Protein AF-A0A6A7Y2Y1-F1 (afdb_monomer_lite)

Radius of gyration: 25.29 Å; chains: 1; bounding box: 71×71×69 Å

Sequence (507 aa):
MTGGARRSWAMTAKTTATTEAAGTLPADLDGLLAGFPAATREAWLKAVERVLKGADFDATLVTRTRDGIVVAPLVAPAPGTPADAILTRPAAPWTIFQRVDHPDSAEAAALARGDLGGGANGLTLVFSRARSARGFGLPASDPKAVADALDGIALDQVALRLDAGPDGLDAARQVLALAERQRLEFGALDVDFGFDASGTGAWAGQDGTALTPAIGGFVAEIVGRGFKSRALLADGRPWHEAGGTEGQELGAVLASGLAKLKVLTGAGLDIEAARRQIAFLLVADVDLYGTIAKLRAFRRLWARVEHACGLAPRPVRLHAETAWRMMTRRDPWSNLLRTSLAVLGAGLGGADAVQATPFTAALGLPDAFARRLARHLGTLMIEEANLTRVADPAAGAGAIEALTDGYERAGWDEFRAIEADGGLLASLAAGRFQARLATARTGLEAEVAEGRRPIVGTTLFPDPREAPVAVLAPAPDLEIPAGALPSIRLAAPHEAGRAAPAQEAAR

Organism: NCBI:txid2608987

Secondary structure (DSSP, 8-state):
-----------------------PPPS-HHHHHTTSPPP-HHHHHHHHHHHHTT--HHHHH-EE-TT--EE-SS-PPPP-----TTTS--S-PPEEEEEE--SSHHHHHHHHHHHHTTT--EEEEEBTTSGGGTT-SB-TTSTTHHHHHTTT--GGGSEEEEE-GGGHHHHHHHHHHHHHHTT--GGG--EEEEE-HHHHHHHHTS-GGGGHHHHHHHHHHHHHTT--SEEEEEESHHHHHTT--HHHHHHHHHHHHHHHHHHHHHTT--HHHHHTTEEEEEEE-S-HHHHHHHHHHHHHHHHHHHHHTTPPP---EEEEEE-GGG--SSSTHHHHHHHHHHHHHHHHTT-SEEEPPPTTTTTEE--HHHHHHHHHHHHIIIIIS-TTSSS-TTTT-HHHHHHHHHHHHHHHHHHHHHHHTTSHHHHHHTTHHHHHHHHHHHHHHHHHHTTSS--BTTTBS--TTPPPPP-SEEPP-----TTPPP---TTHHHHTTSPPPP-----

Foldseek 3Di:
DDDDDDDDDDDDDPDPDPDDDPDDDPPDPCVVCVVDDDDDPVNVVVVVCVVCVPPDQCVPAWDAFLLRFIFGNDFDFDDFPPPPCQLFFALDAFAEEFELFAQDLQVSQVLVVLLVVLPHQEYEQEDQLQVVSLRTGYDLVPLCSVVSNCPPPDQLRGAYEYRHQPSLVSVVVSVVVNCVVVVHQLQSGNYASADQLLLSCQQQLHQSPVVLQVLLLSLVVVVVSVHQHAHYELELQLLVLLLHGLLLSLLSSLLSLVVQLVSNVVSPDDSVSSQRHYAYEDEQWLPLLLLLLSLSLSSVLNCVVCVVVVHHRHHHQYEYEYAPQLADPFPLVVLLVGLLSRLNSCVLSQHNHYYGDFSCVQFAAADSVSSSSRSVSSVCCVPVVVSSNGGHPCRRVRSSVSSSVSSNVSNVVSNVVQVVCVTSSSCLVVCNSVVVSVVSNVVLLVCLVVVVDDRPCFRHPPDPPDDDDDHPDTRDDDDRHPSHSHRHHSRVVRVPPDDDDDPPDDD

Structure (mmCIF, N/CA/C/O backbone):
data_AF-A0A6A7Y2Y1-F1
#
_entry.id   AF-A0A6A7Y2Y1-F1
#
loop_
_atom_site.group_PDB
_atom_site.id
_atom_site.type_symbol
_atom_site.label_atom_id
_atom_site.label_alt_id
_atom_site.label_comp_id
_atom_site.label_asym_id
_atom_site.label_entity_id
_atom_site.label_seq_id
_atom_site.pdbx_PDB_ins_code
_atom_site.Cartn_x
_atom_site.Cartn_y
_atom_site.Cartn_z
_atom_site.occupancy
_atom_site.B_iso_or_equiv
_atom_site.auth_seq_id
_atom_site.auth_comp_id
_atom_site.auth_asym_id
_atom_site.auth_atom_id
_atom_site.pdbx_PDB_model_num
ATOM 1 N N . MET A 1 1 ? 28.920 -49.335 23.236 1.00 33.31 1 MET A N 1
ATOM 2 C CA . MET A 1 1 ? 28.719 -48.594 24.497 1.00 33.31 1 MET A CA 1
ATOM 3 C C . MET A 1 1 ? 27.809 -47.412 24.204 1.00 33.31 1 MET A C 1
ATOM 5 O O . MET A 1 1 ? 28.018 -46.751 23.199 1.00 33.31 1 MET A O 1
ATOM 9 N N . THR A 1 2 ? 26.785 -47.255 25.049 1.00 33.66 2 THR A N 1
ATOM 10 C CA . THR A 1 2 ? 25.895 -46.090 25.249 1.00 33.66 2 THR A CA 1
ATOM 11 C C . THR A 1 2 ? 25.088 -45.546 24.059 1.00 33.66 2 THR A C 1
ATOM 13 O O . THR A 1 2 ? 25.498 -44.604 23.389 1.00 33.66 2 THR A O 1
ATOM 16 N N . GLY A 1 3 ? 23.867 -46.075 23.899 1.00 27.86 3 GLY A N 1
ATOM 17 C CA . GLY A 1 3 ? 22.734 -45.368 23.291 1.00 27.86 3 GLY A CA 1
ATOM 18 C C . GLY A 1 3 ? 21.982 -44.545 24.347 1.00 27.86 3 GLY A C 1
ATOM 19 O O . GLY A 1 3 ? 21.689 -45.046 25.433 1.00 27.86 3 GLY A O 1
ATOM 20 N N . GLY A 1 4 ? 21.713 -43.272 24.048 1.00 29.03 4 GLY A N 1
ATOM 21 C CA . GLY A 1 4 ? 21.004 -42.340 24.928 1.00 29.03 4 GLY A CA 1
ATOM 22 C C . GLY A 1 4 ? 19.487 -42.438 24.769 1.00 29.03 4 GLY A C 1
ATOM 23 O O . GLY A 1 4 ? 18.943 -42.127 23.712 1.00 29.03 4 GLY A O 1
ATOM 24 N N . ALA A 1 5 ? 18.808 -42.869 25.832 1.00 32.47 5 ALA A N 1
ATOM 25 C CA . ALA A 1 5 ? 17.357 -42.977 25.918 1.00 32.47 5 ALA A CA 1
ATOM 26 C C . ALA A 1 5 ? 16.692 -41.604 26.139 1.00 32.47 5 ALA A C 1
ATOM 28 O O . ALA A 1 5 ? 17.061 -40.855 27.045 1.00 32.47 5 ALA A O 1
ATOM 29 N N . ARG A 1 6 ? 15.661 -41.302 25.339 1.00 32.25 6 ARG A N 1
ATOM 30 C CA . ARG A 1 6 ? 14.729 -40.189 25.572 1.00 32.25 6 ARG A CA 1
ATOM 31 C C . ARG A 1 6 ? 13.873 -40.513 26.801 1.00 32.25 6 ARG A C 1
ATOM 33 O O . ARG A 1 6 ? 13.223 -41.553 26.839 1.00 32.25 6 ARG A O 1
ATOM 40 N N . ARG A 1 7 ? 13.864 -39.632 27.804 1.00 30.38 7 ARG A N 1
ATOM 41 C CA . ARG A 1 7 ? 12.985 -39.752 28.977 1.00 30.38 7 ARG A CA 1
ATOM 42 C C . ARG A 1 7 ? 11.601 -39.195 28.640 1.00 30.38 7 ARG A C 1
ATOM 44 O O . ARG A 1 7 ? 11.463 -37.993 28.433 1.00 30.38 7 ARG A O 1
ATOM 51 N N . SER A 1 8 ? 10.592 -40.064 28.595 1.00 28.67 8 SER A N 1
ATOM 52 C CA . SER A 1 8 ? 9.182 -39.665 28.584 1.00 28.67 8 SER A CA 1
ATOM 53 C C . SER A 1 8 ? 8.761 -39.240 29.990 1.00 28.67 8 SER A C 1
ATOM 55 O O . SER A 1 8 ? 8.950 -39.992 30.947 1.00 28.67 8 SER A O 1
ATOM 57 N N . TRP A 1 9 ? 8.155 -38.065 30.120 1.00 26.77 9 TRP A N 1
ATOM 58 C CA . TRP A 1 9 ? 7.476 -37.664 31.347 1.00 26.77 9 TRP A CA 1
ATOM 59 C C . TRP A 1 9 ? 6.075 -38.282 31.359 1.00 26.77 9 TRP A C 1
ATOM 61 O O . TRP A 1 9 ? 5.164 -37.776 30.715 1.00 26.77 9 TRP A O 1
ATOM 71 N N . ALA A 1 10 ? 5.915 -39.399 32.069 1.00 29.27 10 ALA A N 1
ATOM 72 C CA . ALA A 1 10 ? 4.611 -39.958 32.403 1.00 29.27 10 ALA A CA 1
ATOM 73 C C . ALA A 1 10 ? 4.236 -39.497 33.819 1.00 29.27 10 ALA A C 1
ATOM 75 O O . ALA A 1 10 ? 4.796 -39.977 34.802 1.00 29.27 10 ALA A O 1
ATOM 76 N N . MET A 1 11 ? 3.303 -38.548 33.923 1.00 29.47 11 MET A N 1
ATOM 77 C CA . MET A 1 11 ? 2.618 -38.245 35.180 1.00 29.47 11 MET A CA 1
ATOM 78 C C . MET A 1 11 ? 1.419 -39.186 35.325 1.00 29.47 11 MET A C 1
ATOM 80 O O . MET A 1 11 ? 0.419 -39.049 34.627 1.00 29.47 11 MET A O 1
ATOM 84 N N . THR A 1 12 ? 1.514 -40.151 36.238 1.00 33.28 12 THR A N 1
ATOM 85 C CA . THR A 1 12 ? 0.372 -40.942 36.714 1.00 33.28 12 THR A CA 1
ATOM 86 C C . THR A 1 12 ? -0.511 -40.086 37.618 1.00 33.28 12 THR A C 1
ATOM 88 O O . THR A 1 12 ? -0.251 -39.967 38.815 1.00 33.28 12 THR A O 1
ATOM 91 N N . ALA A 1 13 ? -1.573 -39.514 37.053 1.00 30.53 13 ALA A N 1
ATOM 92 C CA . ALA A 1 13 ? -2.718 -39.044 37.822 1.00 30.53 13 ALA A CA 1
ATOM 93 C C . ALA A 1 13 ? -3.651 -40.238 38.088 1.00 30.53 13 ALA A C 1
ATOM 95 O O . ALA A 1 13 ? -4.174 -40.854 37.160 1.00 30.53 13 ALA A O 1
ATOM 96 N N . LYS A 1 14 ? -3.840 -40.596 39.363 1.00 31.61 14 LYS A N 1
ATOM 97 C CA . LYS A 1 14 ? -4.930 -41.487 39.778 1.00 31.61 14 LYS A CA 1
ATOM 98 C C . LYS A 1 14 ? -6.228 -40.682 39.730 1.00 31.61 14 LYS A C 1
ATOM 100 O O . LYS A 1 14 ? -6.525 -39.957 40.672 1.00 31.61 14 LYS A O 1
ATOM 105 N N . THR A 1 15 ? -6.989 -40.825 38.651 1.00 30.73 15 THR A N 1
ATOM 106 C CA . THR A 1 15 ? -8.346 -40.278 38.554 1.00 30.73 15 THR A CA 1
ATOM 107 C C . THR A 1 15 ? -9.336 -41.398 38.850 1.00 30.73 15 THR A C 1
ATOM 109 O O . THR A 1 15 ? -9.510 -42.320 38.056 1.00 30.73 15 THR A O 1
ATOM 112 N N . THR A 1 16 ? -9.975 -41.344 40.016 1.00 31.34 16 THR A N 1
ATOM 113 C CA . THR A 1 16 ? -11.232 -42.053 40.275 1.00 31.34 16 THR A CA 1
ATOM 114 C C . THR A 1 16 ? -12.293 -41.457 39.356 1.00 31.34 16 THR A C 1
ATOM 116 O O . THR A 1 16 ? -12.787 -40.362 39.607 1.00 31.34 16 THR A O 1
ATOM 119 N N . ALA A 1 17 ? -12.590 -42.145 38.256 1.00 30.42 17 ALA A N 1
ATOM 120 C CA . ALA A 1 17 ? -13.650 -41.765 37.336 1.00 30.42 17 ALA A CA 1
ATOM 121 C C . ALA A 1 17 ? -15.011 -42.131 37.945 1.00 30.42 17 ALA A C 1
ATOM 123 O O . ALA A 1 17 ? -15.474 -43.264 37.834 1.00 30.42 17 ALA A O 1
ATOM 124 N N . THR A 1 18 ? -15.660 -41.167 38.592 1.00 31.58 18 THR A N 1
ATOM 125 C CA . THR A 1 18 ? -17.119 -41.074 38.534 1.00 31.58 18 THR A CA 1
ATOM 126 C C . THR A 1 18 ? -17.467 -40.557 37.147 1.00 31.58 18 THR A C 1
ATOM 128 O O . THR A 1 18 ? -17.086 -39.451 36.772 1.00 31.58 18 THR A O 1
ATOM 131 N N . THR A 1 19 ? -18.128 -41.401 36.364 1.00 39.66 19 THR A N 1
ATOM 132 C CA . THR A 1 19 ? -18.625 -41.105 35.022 1.00 39.66 19 THR A CA 1
ATOM 133 C C . THR A 1 19 ? -19.748 -40.068 35.109 1.00 39.66 19 THR A C 1
ATOM 135 O O . THR A 1 19 ? -20.924 -40.415 35.066 1.00 39.66 19 THR A O 1
ATOM 138 N N . GLU A 1 20 ? -19.407 -38.790 35.262 1.00 35.03 20 GLU A N 1
ATOM 139 C CA . GLU A 1 20 ? -20.309 -37.715 34.855 1.00 35.03 20 GLU A CA 1
ATOM 140 C C . GLU A 1 20 ? -20.226 -37.597 33.336 1.00 35.03 20 GLU A C 1
ATOM 142 O O . GLU A 1 20 ? -19.149 -37.448 32.755 1.00 35.03 20 GLU A O 1
ATOM 147 N N . ALA A 1 21 ? -21.379 -37.759 32.693 1.00 36.88 21 ALA A N 1
ATOM 148 C CA . ALA A 1 21 ? -21.535 -37.633 31.259 1.00 36.88 21 ALA A CA 1
ATOM 149 C C . ALA A 1 21 ? -20.959 -36.286 30.804 1.00 36.88 21 ALA A C 1
ATOM 151 O O . ALA A 1 21 ? -21.466 -35.228 31.175 1.00 36.88 21 ALA A O 1
ATOM 152 N N . ALA A 1 22 ? -19.905 -36.331 29.990 1.00 41.16 22 ALA A N 1
ATOM 153 C CA . ALA A 1 22 ? -19.460 -35.177 29.230 1.00 41.16 22 ALA A CA 1
ATOM 154 C C . ALA A 1 22 ? -20.617 -34.780 28.305 1.00 41.16 22 ALA A C 1
ATOM 156 O O . ALA A 1 22 ? -20.860 -35.428 27.286 1.00 41.16 22 ALA A O 1
ATOM 157 N N . GLY A 1 23 ? -21.390 -33.779 28.724 1.00 38.94 23 GLY A N 1
ATOM 158 C CA . GLY A 1 23 ? -22.520 -33.269 27.969 1.00 38.94 23 GLY A CA 1
ATOM 159 C C . GLY A 1 23 ? -22.048 -32.808 26.598 1.00 38.94 23 GLY A C 1
ATOM 160 O O . GLY A 1 23 ? -21.261 -31.870 26.482 1.00 38.94 23 GLY A O 1
ATOM 161 N N . THR A 1 24 ? -22.529 -33.473 25.553 1.00 47.97 24 THR A N 1
ATOM 162 C CA . THR A 1 24 ? -22.570 -32.915 24.202 1.00 47.97 24 THR A CA 1
ATOM 163 C C . THR A 1 24 ? -23.211 -31.533 24.279 1.00 47.97 24 THR A C 1
ATOM 165 O O . THR A 1 24 ? -24.328 -31.416 24.787 1.00 47.97 24 THR A O 1
ATOM 168 N N . LEU A 1 25 ? -22.512 -30.499 23.795 1.00 48.78 25 LEU A N 1
ATOM 169 C CA . LEU A 1 25 ? -23.104 -29.176 23.591 1.00 48.78 25 LEU A CA 1
ATOM 170 C C . LEU A 1 25 ? -24.430 -29.361 22.829 1.00 48.78 25 LEU A C 1
ATOM 172 O O . LEU A 1 25 ? -24.426 -30.063 21.812 1.00 48.78 25 LEU A O 1
ATOM 176 N N . PRO A 1 26 ? -25.558 -28.807 23.313 1.00 51.12 26 PRO A N 1
ATOM 177 C CA . PRO A 1 26 ? -26.825 -28.896 22.603 1.00 51.12 26 PRO A CA 1
ATOM 178 C C . PRO A 1 26 ? -26.637 -28.387 21.173 1.00 51.12 26 PRO A C 1
ATOM 180 O O . PRO A 1 26 ? -26.093 -27.304 20.968 1.00 51.12 26 PRO A O 1
ATOM 183 N N . ALA A 1 27 ? -27.087 -29.161 20.183 1.00 58.34 27 ALA A N 1
ATOM 184 C CA . ALA A 1 27 ? -27.091 -28.740 18.777 1.00 58.34 27 ALA A CA 1
ATOM 185 C C . ALA A 1 27 ? -28.009 -27.525 18.528 1.00 58.34 27 ALA A C 1
ATOM 187 O O . ALA A 1 27 ? -27.966 -26.911 17.465 1.00 58.34 27 ALA A O 1
ATOM 188 N N . ASP A 1 28 ? -28.830 -27.197 19.522 1.00 63.09 28 ASP A N 1
ATOM 189 C CA . ASP A 1 28 ? -29.779 -26.106 19.545 1.00 63.09 28 ASP A CA 1
ATOM 190 C C . ASP A 1 28 ? -29.261 -24.981 20.464 1.00 63.09 28 ASP A C 1
ATOM 192 O O . ASP A 1 28 ? -29.314 -25.078 21.695 1.00 63.09 28 ASP A O 1
ATOM 196 N N . LEU A 1 29 ? -28.739 -23.913 19.851 1.00 59.81 29 LEU A N 1
ATOM 197 C CA . LEU A 1 29 ? -28.367 -22.672 20.542 1.00 59.81 29 LEU A CA 1
ATOM 198 C C . LEU A 1 29 ? -29.566 -22.045 21.272 1.00 59.81 29 LEU A C 1
ATOM 200 O O . LEU A 1 29 ? -29.371 -21.435 22.327 1.00 59.81 29 LEU A O 1
ATOM 204 N N . ASP A 1 30 ? -30.789 -22.233 20.767 1.00 60.34 30 ASP A N 1
ATOM 205 C CA . ASP A 1 30 ? -32.007 -21.717 21.388 1.00 60.34 30 ASP A CA 1
ATOM 206 C C . ASP A 1 30 ? -32.291 -22.459 22.697 1.00 60.34 30 ASP A C 1
ATOM 208 O O . ASP A 1 30 ? -32.631 -21.827 23.693 1.00 60.34 30 ASP A O 1
ATOM 212 N N . GLY A 1 31 ? -32.029 -23.767 22.767 1.00 67.88 31 GLY A N 1
ATOM 213 C CA . GLY A 1 31 ? -32.106 -24.556 24.003 1.00 67.88 31 GLY A CA 1
ATOM 214 C C . GLY A 1 31 ? -31.093 -24.136 25.079 1.00 67.88 31 GLY A C 1
ATOM 215 O O . GLY A 1 31 ? -31.375 -24.238 26.274 1.00 67.88 31 GLY A O 1
ATOM 216 N N . LEU A 1 32 ? -29.932 -23.613 24.670 1.00 71.56 32 LEU A N 1
ATOM 217 C CA . LEU A 1 32 ? -28.891 -23.078 25.562 1.00 71.56 32 LEU A CA 1
ATOM 218 C C . LEU A 1 32 ? -29.281 -21.713 26.154 1.00 71.56 32 LEU A C 1
ATOM 220 O O . LEU A 1 32 ? -28.921 -21.395 27.289 1.00 71.56 32 LEU A O 1
ATOM 224 N N . LEU A 1 33 ? -30.036 -20.916 25.394 1.00 76.12 33 LEU A N 1
ATOM 225 C CA . LEU A 1 33 ? -30.487 -19.577 25.778 1.00 76.12 33 LEU A CA 1
ATOM 226 C C . LEU A 1 33 ? -31.908 -19.554 26.367 1.00 76.12 33 LEU A C 1
ATOM 228 O O . LEU A 1 33 ? -32.260 -18.587 27.038 1.00 76.12 33 LEU A O 1
ATOM 232 N N . ALA A 1 34 ? -32.698 -20.620 26.194 1.00 72.00 34 ALA A N 1
ATOM 233 C CA . ALA A 1 34 ? -34.099 -20.721 26.621 1.00 72.00 34 ALA A CA 1
ATOM 234 C C . ALA A 1 34 ? -34.321 -20.546 28.135 1.00 72.00 34 ALA A C 1
ATOM 236 O O . ALA A 1 34 ? -35.422 -20.203 28.562 1.00 72.00 34 ALA A O 1
ATOM 237 N N . GLY A 1 35 ? -33.287 -20.764 28.955 1.00 79.06 35 GLY A N 1
ATOM 238 C CA . GLY A 1 35 ? -33.326 -20.519 30.402 1.00 79.06 35 GLY A CA 1
ATOM 239 C C . GLY A 1 35 ? -33.158 -19.049 30.807 1.00 79.06 35 GLY A C 1
ATOM 240 O O . GLY A 1 35 ? -33.304 -18.727 31.986 1.00 79.06 35 GLY A O 1
ATOM 241 N N . PHE A 1 36 ? -32.849 -18.156 29.861 1.00 83.38 36 PHE A N 1
ATOM 242 C CA . PHE A 1 36 ? -32.601 -16.740 30.113 1.00 83.38 36 PHE A CA 1
ATOM 243 C C . PHE A 1 36 ? -33.691 -15.858 29.486 1.00 83.38 36 PHE A C 1
ATOM 245 O O . PHE A 1 36 ? -34.216 -16.173 28.418 1.00 83.38 36 PHE A O 1
ATOM 252 N N . PRO A 1 37 ? -34.024 -14.711 30.105 1.00 82.94 37 PRO A N 1
ATOM 253 C CA . PRO A 1 37 ? -34.849 -13.702 29.454 1.00 82.94 37 PRO A CA 1
ATOM 254 C C . PRO A 1 37 ? -34.201 -13.239 28.145 1.00 82.94 37 PRO A C 1
ATOM 256 O O . PRO A 1 37 ? -32.984 -13.045 28.092 1.00 82.94 37 PRO A O 1
ATOM 259 N N . ALA A 1 38 ? -35.014 -13.000 27.114 1.00 82.94 38 ALA A N 1
ATOM 260 C CA . ALA A 1 38 ? -34.525 -12.472 25.847 1.00 82.94 38 ALA A CA 1
ATOM 261 C C . ALA A 1 38 ? -33.777 -11.146 26.069 1.00 82.94 38 ALA A C 1
ATOM 263 O O . ALA A 1 38 ? -34.326 -10.185 26.617 1.00 82.94 38 ALA A O 1
ATOM 264 N N . ALA A 1 39 ? -32.516 -11.092 25.641 1.00 85.69 39 ALA A N 1
ATOM 265 C CA . ALA A 1 39 ? -31.726 -9.874 25.717 1.00 85.69 39 ALA A CA 1
ATOM 266 C C . ALA A 1 39 ? -32.266 -8.847 24.712 1.00 85.69 39 ALA A C 1
ATOM 268 O O . ALA A 1 39 ? -32.399 -9.137 23.523 1.00 85.69 39 ALA A O 1
ATOM 269 N N . THR A 1 40 ? -32.559 -7.632 25.178 1.00 90.00 40 THR A N 1
ATOM 270 C CA . THR A 1 40 ? -33.013 -6.531 24.320 1.00 90.00 40 THR A CA 1
ATOM 271 C C . THR A 1 40 ? -31.996 -5.400 24.304 1.00 90.00 40 THR A C 1
ATOM 273 O O . THR A 1 40 ? -31.247 -5.185 25.263 1.00 90.00 40 THR A O 1
ATOM 276 N N . ARG A 1 41 ? -32.000 -4.618 23.220 1.00 89.81 41 ARG A N 1
ATOM 277 C CA . ARG A 1 41 ? -31.159 -3.420 23.111 1.00 89.81 41 ARG A CA 1
ATOM 278 C C . ARG A 1 41 ? -31.448 -2.411 24.226 1.00 89.81 41 ARG A C 1
ATOM 280 O O . ARG A 1 41 ? -30.526 -1.785 24.732 1.00 89.81 41 ARG A O 1
ATOM 287 N N . GLU A 1 42 ? -32.704 -2.295 24.647 1.00 92.62 42 GLU A N 1
ATOM 288 C CA . GLU A 1 42 ? -33.118 -1.434 25.761 1.00 92.62 42 GLU A CA 1
ATOM 289 C C . GLU A 1 42 ? -32.539 -1.897 27.101 1.00 92.62 42 GLU A C 1
ATOM 291 O O . GLU A 1 42 ? -32.052 -1.081 27.883 1.00 92.62 42 GLU A O 1
ATOM 296 N N . ALA A 1 43 ? -32.558 -3.207 27.371 1.00 92.75 43 ALA A N 1
ATOM 297 C CA . ALA A 1 43 ? -31.963 -3.764 28.581 1.00 92.75 43 ALA A CA 1
ATOM 298 C C . ALA A 1 43 ? -30.442 -3.539 28.611 1.00 92.75 43 ALA A C 1
ATOM 300 O O . ALA A 1 43 ? -29.893 -3.179 29.654 1.00 92.75 43 ALA A O 1
ATOM 301 N N . TRP A 1 44 ? -29.777 -3.688 27.461 1.00 94.25 44 TRP A N 1
ATOM 302 C CA . TRP A 1 44 ? -28.357 -3.375 27.315 1.00 94.25 44 TRP A CA 1
ATOM 303 C C . TRP A 1 44 ? -28.066 -1.884 27.546 1.00 94.25 44 TRP A C 1
ATOM 305 O O . TRP A 1 44 ? -27.187 -1.566 28.344 1.00 94.25 44 TRP A O 1
ATOM 315 N N . LEU A 1 45 ? -28.838 -0.967 26.949 1.00 94.06 45 LEU A N 1
ATOM 316 C CA . LEU A 1 45 ? -28.669 0.480 27.153 1.00 94.06 45 LEU A CA 1
ATOM 317 C C . LEU A 1 45 ? -28.806 0.875 28.630 1.00 94.06 45 LEU A C 1
ATOM 319 O O . LEU A 1 45 ? -27.945 1.579 29.147 1.00 94.06 45 LEU A O 1
ATOM 323 N N . LYS A 1 46 ? -29.794 0.332 29.354 1.00 94.19 46 LYS A N 1
ATOM 324 C CA . LYS A 1 46 ? -29.930 0.551 30.810 1.00 94.19 46 LYS A CA 1
ATOM 325 C C . LYS A 1 46 ? -28.708 0.072 31.600 1.00 94.19 46 LYS A C 1
ATOM 327 O O . LYS A 1 46 ? -28.343 0.664 32.616 1.00 94.19 46 LYS A O 1
ATOM 332 N N . ALA A 1 47 ? -28.082 -1.027 31.176 1.00 95.06 47 ALA A N 1
ATOM 333 C CA . ALA A 1 47 ? -26.851 -1.505 31.798 1.00 95.06 47 ALA A CA 1
ATOM 334 C C . ALA A 1 47 ? -25.674 -0.561 31.507 1.00 95.06 47 ALA A C 1
ATOM 336 O O . ALA A 1 47 ? -24.906 -0.259 32.420 1.00 95.06 47 ALA A O 1
ATOM 337 N N . VAL A 1 48 ? -25.569 -0.053 30.275 1.00 95.81 48 VAL A N 1
ATOM 338 C CA . VAL A 1 48 ? -24.556 0.935 29.879 1.00 95.81 48 VAL A CA 1
ATOM 339 C C . VAL A 1 48 ? -24.717 2.237 30.663 1.00 95.81 48 VAL A C 1
ATOM 341 O O . VAL A 1 48 ? -23.742 2.711 31.238 1.00 95.81 48 VAL A O 1
ATOM 344 N N . GLU A 1 49 ? -25.932 2.773 30.778 1.00 95.00 49 GLU A N 1
ATOM 345 C CA . GLU A 1 49 ? -26.229 3.983 31.563 1.00 95.00 49 GLU A CA 1
ATOM 346 C C . GLU A 1 49 ? -25.733 3.863 33.011 1.00 95.00 49 GLU A C 1
ATOM 348 O O . GLU A 1 49 ? -25.115 4.784 33.553 1.00 95.00 49 GLU A O 1
ATOM 353 N N . ARG A 1 50 ? -25.932 2.691 33.630 1.00 95.94 50 ARG A N 1
ATOM 354 C CA . ARG A 1 50 ? -25.450 2.413 34.990 1.00 95.94 50 ARG A CA 1
ATOM 355 C C . ARG A 1 50 ? -23.923 2.468 35.088 1.00 95.94 50 ARG A C 1
ATOM 357 O O . ARG A 1 50 ? -23.401 2.920 36.106 1.00 95.94 50 ARG A O 1
ATOM 364 N N . VAL A 1 51 ? -23.212 2.004 34.059 1.00 96.38 51 VAL A N 1
ATOM 365 C CA . VAL A 1 51 ? -21.742 2.048 33.996 1.00 96.38 51 VAL A CA 1
ATOM 366 C C . VAL A 1 51 ? -21.245 3.468 33.727 1.00 96.38 51 VAL A C 1
ATOM 368 O O . VAL A 1 51 ? -20.286 3.897 34.367 1.00 96.38 51 VAL A O 1
ATOM 371 N N . LEU A 1 52 ? -21.917 4.209 32.843 1.00 96.56 52 LEU A N 1
ATOM 372 C CA . LEU A 1 52 ? -21.544 5.577 32.478 1.00 96.56 52 LEU A CA 1
ATOM 373 C C . LEU A 1 52 ? -21.763 6.588 33.611 1.00 96.56 52 LEU A C 1
ATOM 375 O O . LEU A 1 52 ? -21.148 7.650 33.593 1.00 96.56 52 LEU A O 1
ATOM 379 N N . LYS A 1 53 ? -22.608 6.278 34.609 1.00 95.50 53 LYS A N 1
ATOM 380 C CA . LYS A 1 53 ? -22.856 7.129 35.793 1.00 95.50 53 LYS A CA 1
ATOM 381 C C . LYS A 1 53 ? -23.189 8.587 35.427 1.00 95.50 53 LYS A C 1
ATOM 383 O O . LYS A 1 53 ? -22.738 9.517 36.090 1.00 95.50 53 LYS A O 1
ATOM 388 N N . GLY A 1 54 ? -23.983 8.773 34.372 1.00 92.94 54 GLY A N 1
ATOM 389 C CA . GLY A 1 54 ? -24.405 10.088 33.877 1.00 92.94 54 GLY A CA 1
ATOM 390 C C . GLY A 1 54 ? -23.502 10.710 32.806 1.00 92.94 54 GLY A C 1
ATOM 391 O O . GLY A 1 54 ? -23.833 11.789 32.324 1.00 92.94 54 GLY A O 1
ATOM 392 N N . ALA A 1 55 ? -22.402 10.060 32.407 1.00 95.44 55 ALA A N 1
ATOM 393 C CA . ALA A 1 55 ? -21.656 10.456 31.213 1.00 95.44 55 ALA A CA 1
ATOM 394 C C . ALA A 1 55 ? -22.487 10.221 29.939 1.00 95.44 55 ALA A C 1
ATOM 396 O O . ALA A 1 55 ? -23.255 9.260 29.857 1.00 95.44 55 ALA A O 1
ATOM 397 N N . ASP A 1 56 ? -22.315 11.094 28.945 1.00 95.38 56 ASP A N 1
ATOM 398 C CA . ASP A 1 56 ? -23.016 10.998 27.664 1.00 95.38 56 ASP A CA 1
ATOM 399 C C . ASP A 1 56 ? -22.546 9.774 26.860 1.00 95.38 56 ASP A C 1
ATOM 401 O O . ASP A 1 56 ? -21.344 9.524 26.729 1.00 95.38 56 ASP A O 1
ATOM 405 N N . PHE A 1 57 ? -23.498 9.001 26.332 1.00 94.44 57 PHE A N 1
ATOM 406 C CA . PHE A 1 57 ? -23.212 7.755 25.617 1.00 94.44 57 PHE A CA 1
ATOM 407 C C . PHE A 1 57 ? -22.427 8.009 24.327 1.00 94.44 57 PHE A C 1
ATOM 409 O O . PHE A 1 57 ? -21.411 7.349 24.093 1.00 94.44 57 PHE A O 1
ATOM 416 N N . ASP A 1 58 ? -22.869 8.972 23.516 1.00 93.38 58 ASP A N 1
ATOM 417 C CA . ASP A 1 58 ? -22.271 9.240 22.210 1.00 93.38 58 ASP A CA 1
ATOM 418 C C . ASP A 1 58 ? -20.864 9.828 22.368 1.00 93.38 58 ASP A C 1
ATOM 420 O O . ASP A 1 58 ? -19.923 9.358 21.732 1.00 93.38 58 ASP A O 1
ATOM 424 N N . ALA A 1 59 ? -20.676 10.788 23.272 1.00 92.69 59 ALA A N 1
ATOM 425 C CA . ALA A 1 59 ? -19.376 11.399 23.532 1.00 92.69 59 ALA A CA 1
ATOM 426 C C . ALA A 1 59 ? -18.351 10.426 24.139 1.00 92.69 59 ALA A C 1
ATOM 428 O O . ALA A 1 59 ? -17.149 10.637 23.985 1.00 92.69 59 ALA A O 1
ATOM 429 N N . THR A 1 60 ? -18.806 9.380 24.839 1.00 93.56 60 THR A N 1
ATOM 430 C CA . THR A 1 60 ? -17.915 8.453 25.557 1.00 93.56 60 THR A CA 1
ATOM 431 C C . THR A 1 60 ? -17.600 7.190 24.761 1.00 93.56 60 THR A C 1
ATOM 433 O O . THR A 1 60 ? -16.469 6.708 24.805 1.00 93.56 60 THR A O 1
ATOM 436 N N . LEU A 1 61 ? -18.591 6.609 24.076 1.00 95.44 61 LEU A N 1
ATOM 437 C CA . LEU A 1 61 ? -18.486 5.259 23.507 1.00 95.44 61 LEU A CA 1
ATOM 438 C C . LEU A 1 61 ? -18.566 5.217 21.982 1.00 95.44 61 LEU A C 1
ATOM 440 O O . LEU A 1 61 ? -18.207 4.198 21.391 1.00 95.44 61 LEU A O 1
ATOM 444 N N . VAL A 1 62 ? -19.035 6.285 21.336 1.00 95.19 62 VAL A N 1
ATOM 445 C CA . VAL A 1 62 ? -19.110 6.350 19.877 1.00 95.19 62 VAL A CA 1
ATOM 446 C C . VAL A 1 62 ? -17.860 7.031 19.347 1.00 95.19 62 VAL A C 1
ATOM 448 O O . VAL A 1 62 ? -17.556 8.173 19.684 1.00 95.19 62 VAL A O 1
ATOM 451 N N . THR A 1 63 ? -17.131 6.335 18.479 1.00 93.88 63 THR A N 1
ATOM 452 C CA . THR A 1 63 ? -15.961 6.910 17.813 1.00 93.88 63 THR A CA 1
ATOM 453 C C . THR A 1 63 ? -16.304 7.319 16.387 1.00 93.88 63 THR A C 1
ATOM 455 O O . THR A 1 63 ? -17.283 6.859 15.789 1.00 93.88 63 THR A O 1
ATOM 458 N N . ARG A 1 64 ? -15.518 8.247 15.840 1.00 95.38 64 ARG A N 1
ATOM 459 C CA . ARG A 1 64 ? -15.643 8.702 14.455 1.00 95.38 64 ARG A CA 1
ATOM 460 C C . ARG A 1 64 ? -14.305 8.560 13.757 1.00 95.38 64 ARG A C 1
ATOM 462 O O . ARG A 1 64 ? -13.280 8.970 14.299 1.00 95.38 64 ARG A O 1
ATOM 469 N N . THR A 1 65 ? -14.318 7.983 12.561 1.00 96.31 65 THR A N 1
ATOM 470 C CA . THR A 1 65 ? -13.125 7.950 11.710 1.00 96.31 65 THR A CA 1
ATOM 471 C C . THR A 1 65 ? -12.819 9.353 11.179 1.00 96.31 65 THR A C 1
ATOM 473 O O . THR A 1 65 ? -13.656 10.257 11.249 1.00 96.31 65 THR A O 1
ATOM 476 N N . ARG A 1 66 ? -11.633 9.540 10.588 1.00 95.81 66 ARG A N 1
ATOM 477 C CA . ARG A 1 66 ? -11.277 10.806 9.920 1.00 95.81 66 ARG A CA 1
ATOM 478 C C . ARG A 1 66 ? -12.145 11.103 8.689 1.00 95.81 66 ARG A C 1
ATOM 480 O O . ARG A 1 66 ? -12.252 12.256 8.295 1.00 95.81 66 ARG A O 1
ATOM 487 N N . ASP A 1 67 ? -12.805 10.085 8.136 1.00 97.62 67 ASP A N 1
ATOM 488 C CA . ASP A 1 67 ? -13.817 10.206 7.077 1.00 97.62 67 ASP A CA 1
ATOM 489 C C . ASP A 1 67 ? -15.226 10.518 7.630 1.00 97.62 67 ASP A C 1
ATOM 491 O O . ASP A 1 67 ? -16.208 10.514 6.893 1.00 97.62 67 ASP A O 1
ATOM 495 N N . GLY A 1 68 ? -15.360 10.744 8.943 1.00 96.25 68 GL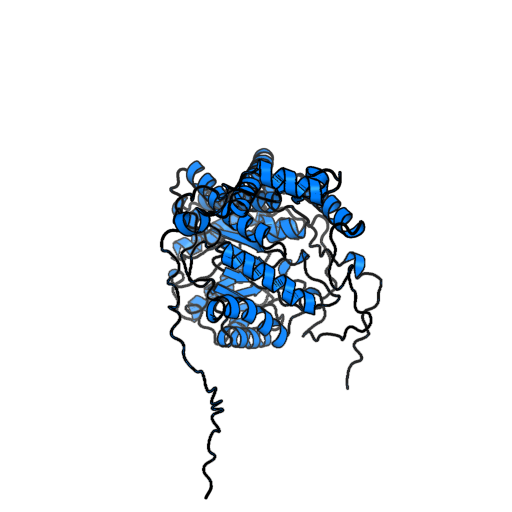Y A N 1
ATOM 496 C CA . GLY A 1 68 ? -16.637 11.039 9.598 1.00 96.25 68 GLY A CA 1
ATOM 497 C C . GLY A 1 68 ? -17.549 9.823 9.799 1.00 96.25 68 GLY A C 1
ATOM 498 O O . GLY A 1 68 ? -18.699 9.988 10.216 1.00 96.25 68 GLY A O 1
ATOM 499 N N . ILE A 1 69 ? -17.058 8.607 9.540 1.00 97.12 69 ILE A N 1
ATOM 500 C CA . ILE A 1 69 ? -17.829 7.368 9.697 1.00 97.12 69 ILE A CA 1
ATOM 501 C C . ILE A 1 69 ? -18.028 7.098 11.187 1.00 97.12 69 ILE A C 1
ATOM 503 O O . ILE A 1 69 ? -17.068 7.071 11.955 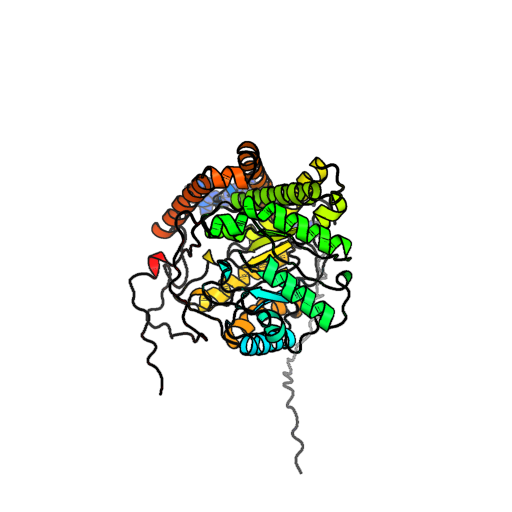1.00 97.12 69 ILE A O 1
ATOM 507 N N . VAL A 1 70 ? -19.281 6.893 11.588 1.00 95.44 70 VAL A N 1
ATOM 508 C CA . VAL A 1 70 ? -19.655 6.566 12.966 1.00 95.44 70 VAL A CA 1
ATOM 509 C C . VAL A 1 70 ? -19.378 5.092 13.239 1.00 95.44 70 VAL A C 1
ATOM 511 O O . VAL A 1 70 ? -19.914 4.227 12.549 1.00 95.44 70 VAL A O 1
ATOM 514 N N . VAL A 1 71 ? -18.595 4.811 14.277 1.00 93.62 71 VAL A N 1
ATOM 515 C CA . VAL A 1 71 ? -18.333 3.457 14.767 1.00 93.62 71 VAL A CA 1
ATOM 516 C C . VAL A 1 71 ? -19.010 3.308 16.126 1.00 93.62 71 VAL A C 1
ATOM 518 O O . VAL A 1 71 ? -18.574 3.868 17.133 1.00 93.62 71 VAL A O 1
ATOM 521 N N . ALA A 1 72 ? -20.130 2.585 16.133 1.00 92.81 72 ALA A N 1
ATOM 522 C CA . ALA A 1 72 ? -20.902 2.332 17.342 1.00 92.81 72 ALA A CA 1
ATOM 523 C C . ALA A 1 72 ? -20.232 1.249 18.213 1.00 92.81 72 ALA A C 1
ATOM 525 O O . ALA A 1 72 ? -19.658 0.302 17.672 1.00 92.81 72 ALA A O 1
ATOM 526 N N . PRO A 1 73 ? -20.364 1.323 19.550 1.00 93.69 73 PRO A N 1
ATOM 527 C CA . PRO A 1 73 ? -19.745 0.361 20.469 1.00 93.69 73 PRO A CA 1
ATOM 528 C C . PRO A 1 73 ? -20.364 -1.044 20.397 1.00 93.69 73 PRO A C 1
ATOM 530 O O . PRO A 1 73 ? -19.758 -2.011 20.851 1.00 93.69 73 PRO A O 1
ATOM 533 N N . LEU A 1 74 ? -21.575 -1.165 19.846 1.00 92.25 74 LEU A N 1
ATOM 534 C CA . LEU A 1 74 ? -22.243 -2.434 19.588 1.00 92.25 74 LEU A CA 1
ATOM 535 C C . LEU A 1 74 ? -23.028 -2.332 18.280 1.00 92.25 74 LEU A C 1
ATOM 537 O O . LEU A 1 74 ? -23.889 -1.461 18.131 1.00 92.25 74 LEU A O 1
ATOM 541 N N . VAL A 1 75 ? -22.743 -3.240 17.351 1.00 89.06 75 VAL A N 1
ATOM 542 C CA . VAL A 1 75 ? -23.410 -3.330 16.049 1.00 89.06 75 VAL A CA 1
ATOM 543 C C . VAL A 1 75 ? -24.054 -4.704 15.935 1.00 89.06 75 VAL A C 1
ATOM 545 O O . VAL A 1 75 ? -23.432 -5.713 16.268 1.00 89.06 75 VAL A O 1
ATOM 548 N N . ALA A 1 76 ? -25.313 -4.743 15.500 1.00 85.31 76 ALA A N 1
ATOM 549 C CA . ALA A 1 76 ? -26.012 -6.000 15.264 1.00 85.31 76 ALA A CA 1
ATOM 550 C C . ALA A 1 76 ? -25.343 -6.774 14.113 1.00 85.31 76 ALA A C 1
ATOM 552 O O . ALA A 1 76 ? -24.799 -6.138 13.208 1.00 85.31 76 ALA A O 1
ATOM 553 N N . PRO A 1 77 ? -25.395 -8.117 14.107 1.00 80.31 77 PRO A N 1
ATOM 554 C CA . PRO A 1 77 ? -24.973 -8.900 12.952 1.00 80.31 77 PRO A CA 1
ATOM 555 C C . PRO A 1 77 ? -25.652 -8.384 11.682 1.00 80.31 77 PRO A C 1
ATOM 557 O O . PRO A 1 77 ? -26.860 -8.134 11.677 1.00 80.31 77 PRO A O 1
ATOM 560 N N . ALA A 1 78 ? -24.877 -8.205 10.616 1.00 77.19 78 ALA A N 1
ATOM 561 C CA . ALA A 1 78 ? -25.455 -7.887 9.322 1.00 77.19 78 ALA A CA 1
ATOM 562 C C . ALA A 1 78 ? -26.007 -9.185 8.714 1.00 77.19 78 ALA A C 1
ATOM 564 O O . ALA A 1 78 ? -25.369 -10.232 8.868 1.00 77.19 78 ALA A O 1
ATOM 565 N N . PRO A 1 79 ? -27.161 -9.155 8.018 1.00 65.81 79 PRO A N 1
ATOM 566 C CA . PRO A 1 79 ? -27.565 -10.285 7.195 1.00 65.81 79 PRO A CA 1
ATOM 567 C C . PRO A 1 79 ? -26.396 -10.614 6.271 1.00 65.81 79 PRO A C 1
ATOM 569 O O . PRO A 1 79 ? -25.855 -9.709 5.635 1.00 65.81 79 PRO A O 1
ATOM 572 N N . GLY A 1 80 ? -25.972 -11.876 6.239 1.00 55.66 80 GLY A N 1
ATOM 573 C CA . GLY A 1 80 ? -24.883 -12.276 5.361 1.00 55.66 80 GLY A CA 1
ATOM 574 C C . GLY A 1 80 ? -25.274 -11.966 3.923 1.00 55.66 80 GLY A C 1
ATOM 575 O O . GLY A 1 80 ? -26.132 -12.643 3.359 1.00 55.66 80 GLY A O 1
ATOM 576 N N . THR A 1 81 ? -24.667 -10.946 3.321 1.00 53.00 81 THR A N 1
ATOM 577 C CA . THR A 1 81 ? -24.644 -10.851 1.866 1.00 53.00 81 THR A CA 1
ATOM 578 C C . THR A 1 81 ? -23.914 -12.111 1.409 1.00 53.00 81 THR A C 1
ATOM 580 O O . THR A 1 81 ? -22.814 -12.357 1.916 1.00 53.00 81 THR A O 1
ATOM 583 N N . PRO A 1 82 ? -24.496 -12.953 0.533 1.00 51.75 82 PRO A N 1
ATOM 584 C CA . PRO A 1 82 ? -23.767 -14.087 -0.015 1.00 51.75 82 PRO A CA 1
ATOM 585 C C . PRO A 1 82 ? -22.408 -13.582 -0.483 1.00 51.75 82 PRO A C 1
ATOM 587 O O . PRO A 1 82 ? -22.355 -12.516 -1.101 1.00 51.75 82 PRO A O 1
ATOM 590 N N . ALA A 1 83 ? -21.330 -14.287 -0.135 1.00 53.75 83 ALA A N 1
ATOM 591 C CA . ALA A 1 83 ? -20.004 -13.933 -0.610 1.00 53.75 83 ALA A CA 1
ATOM 592 C C . ALA A 1 83 ? -20.063 -13.909 -2.139 1.00 53.75 83 ALA A C 1
ATOM 594 O O . ALA A 1 83 ? -20.080 -14.955 -2.788 1.00 53.75 83 ALA A O 1
ATOM 595 N N . ASP A 1 84 ? -20.177 -12.714 -2.713 1.00 60.53 84 ASP A N 1
ATOM 596 C CA . ASP A 1 84 ? -20.025 -12.551 -4.139 1.00 60.53 84 ASP A CA 1
ATOM 597 C C . ASP A 1 84 ? -18.566 -12.913 -4.412 1.00 60.53 84 ASP A C 1
ATOM 599 O O . ASP A 1 84 ? -17.635 -12.254 -3.934 1.00 60.53 84 ASP A O 1
ATOM 603 N N . ALA A 1 85 ? -18.364 -14.029 -5.109 1.00 58.38 85 ALA A N 1
ATOM 604 C CA . ALA A 1 85 ? -17.042 -14.548 -5.428 1.00 58.38 85 ALA A CA 1
ATOM 605 C C . ALA A 1 85 ? -16.212 -13.549 -6.257 1.00 58.38 85 ALA A C 1
ATOM 607 O O . ALA A 1 85 ? -15.001 -13.701 -6.368 1.00 58.38 85 ALA A O 1
ATOM 608 N N . ILE A 1 86 ? -16.847 -12.519 -6.830 1.00 59.91 86 ILE A N 1
ATOM 609 C CA . ILE A 1 86 ? -16.176 -11.423 -7.532 1.00 59.91 86 ILE A CA 1
ATOM 610 C C . ILE A 1 86 ? -15.621 -10.382 -6.543 1.00 59.91 86 ILE A C 1
ATOM 612 O O . ILE A 1 86 ? -14.595 -9.754 -6.808 1.00 59.91 86 ILE A O 1
ATOM 616 N N . LEU A 1 87 ? -16.280 -10.211 -5.393 1.00 68.00 87 LEU A N 1
ATOM 617 C CA . LEU A 1 87 ? -15.949 -9.220 -4.363 1.00 68.00 87 LEU A CA 1
ATOM 618 C C . LEU A 1 87 ? -15.088 -9.784 -3.229 1.00 68.00 87 LEU A C 1
ATOM 620 O O . LEU A 1 87 ? -14.576 -9.014 -2.414 1.00 68.00 87 LEU A O 1
ATOM 624 N N . THR A 1 88 ? -14.915 -11.103 -3.170 1.00 73.56 88 THR A N 1
ATOM 625 C CA . THR A 1 88 ? -14.100 -11.782 -2.159 1.00 73.56 88 THR A CA 1
ATOM 626 C C . THR A 1 88 ? -12.960 -12.550 -2.817 1.00 73.56 88 THR A C 1
ATOM 628 O O . THR A 1 88 ? -13.113 -13.156 -3.875 1.00 73.56 88 THR A O 1
ATOM 631 N N . ARG A 1 89 ? -11.777 -12.505 -2.199 1.00 78.94 89 ARG A N 1
ATOM 632 C CA . ARG A 1 89 ? -10.640 -13.314 -2.642 1.00 78.94 89 ARG A CA 1
ATOM 633 C C . ARG A 1 89 ? -10.880 -14.763 -2.206 1.00 78.94 89 ARG A C 1
ATOM 635 O O . ARG A 1 89 ? -11.263 -14.960 -1.056 1.00 78.94 89 ARG A O 1
ATOM 642 N N . PRO A 1 90 ? -10.658 -15.779 -3.059 1.00 80.31 90 PRO A N 1
ATOM 643 C CA . PRO A 1 90 ? -10.811 -17.174 -2.650 1.00 80.31 90 PRO A CA 1
ATOM 644 C C . PRO A 1 90 ? -9.858 -17.536 -1.502 1.00 80.31 90 PRO A C 1
ATOM 646 O O . PRO A 1 90 ? -8.809 -16.914 -1.330 1.00 80.31 90 PRO A O 1
ATOM 649 N N . ALA A 1 91 ? -10.212 -18.577 -0.741 1.00 84.88 91 ALA A N 1
ATOM 650 C CA . ALA A 1 91 ? -9.390 -19.117 0.341 1.00 84.88 91 ALA A CA 1
ATOM 651 C C . ALA A 1 91 ? -8.066 -19.667 -0.220 1.00 84.88 91 ALA A C 1
ATOM 653 O O . ALA A 1 91 ? -7.998 -20.801 -0.696 1.00 84.88 91 ALA A O 1
ATOM 654 N N . ALA A 1 92 ? -7.034 -18.824 -0.228 1.00 89.25 92 ALA A N 1
ATOM 655 C CA . ALA A 1 92 ? -5.725 -19.126 -0.785 1.00 89.25 92 ALA A CA 1
ATOM 656 C C . ALA A 1 92 ? -4.624 -18.311 -0.082 1.00 89.25 92 ALA A C 1
ATOM 658 O O . ALA A 1 92 ? -4.866 -17.172 0.333 1.00 89.25 92 ALA A O 1
ATOM 659 N N . PRO A 1 93 ? -3.391 -18.838 0.016 1.00 94.00 93 PRO A N 1
ATOM 660 C CA . PRO A 1 93 ? -2.226 -18.064 0.441 1.00 94.00 93 PRO A CA 1
ATOM 661 C C . PRO A 1 93 ? -2.028 -16.812 -0.412 1.00 94.00 93 PRO A C 1
ATOM 663 O O . PRO A 1 93 ? -2.127 -16.888 -1.636 1.00 94.00 93 PRO A O 1
ATOM 666 N N . TRP A 1 94 ? -1.800 -15.653 0.207 1.00 96.44 94 TRP A N 1
ATOM 667 C CA . TRP A 1 94 ? -1.338 -14.459 -0.514 1.00 96.44 94 TRP A CA 1
ATOM 668 C C . TRP A 1 94 ? 0.155 -14.565 -0.821 1.00 96.44 94 TRP A C 1
ATOM 670 O O . TRP A 1 94 ? 0.893 -15.292 -0.152 1.00 96.44 94 TRP A O 1
ATOM 680 N N . THR A 1 95 ? 0.609 -13.818 -1.821 1.00 98.06 95 THR A N 1
ATOM 681 C CA . THR A 1 95 ? 2.035 -13.724 -2.139 1.00 98.06 95 THR A CA 1
ATOM 682 C C . THR A 1 95 ? 2.743 -12.852 -1.100 1.00 98.06 95 THR A C 1
ATOM 684 O O . THR A 1 95 ? 2.317 -11.731 -0.816 1.00 98.06 95 THR A O 1
ATOM 687 N N . ILE A 1 96 ? 3.833 -13.355 -0.524 1.00 98.50 96 ILE A N 1
ATOM 688 C CA . ILE A 1 96 ? 4.699 -12.655 0.425 1.00 98.50 96 ILE A CA 1
ATOM 689 C C . ILE A 1 96 ? 5.795 -11.946 -0.369 1.00 98.50 96 ILE A C 1
ATOM 691 O O . ILE A 1 96 ? 6.750 -12.578 -0.829 1.00 98.50 96 ILE A O 1
ATOM 695 N N . PHE A 1 97 ? 5.661 -10.627 -0.509 1.00 98.44 97 PHE A N 1
ATOM 696 C CA . PHE A 1 97 ? 6.632 -9.795 -1.214 1.00 98.44 97 PHE A CA 1
ATOM 697 C C . PHE A 1 97 ? 7.750 -9.305 -0.288 1.00 98.44 97 PHE A C 1
ATOM 699 O O . PHE A 1 97 ? 7.496 -8.827 0.821 1.00 98.44 97 PHE A O 1
ATOM 706 N N . GLN A 1 98 ? 8.991 -9.374 -0.774 1.00 98.25 98 GLN A N 1
ATOM 707 C CA . GLN A 1 98 ? 10.167 -8.753 -0.158 1.00 98.25 98 GLN A CA 1
ATOM 708 C C . GLN A 1 98 ? 10.784 -7.702 -1.081 1.00 98.25 98 GLN A C 1
ATOM 710 O O . GLN A 1 98 ? 10.782 -7.837 -2.301 1.00 98.25 98 GLN A O 1
ATOM 715 N N . ARG A 1 99 ? 11.308 -6.624 -0.497 1.00 97.75 99 ARG A N 1
ATOM 716 C CA . ARG A 1 99 ? 11.852 -5.482 -1.248 1.00 97.75 99 ARG A CA 1
ATOM 717 C C . ARG A 1 99 ? 13.290 -5.732 -1.662 1.00 97.75 99 ARG A C 1
ATOM 719 O O . ARG A 1 99 ? 14.119 -5.935 -0.796 1.00 97.75 99 ARG A O 1
ATOM 726 N N . VAL A 1 100 ? 13.636 -5.648 -2.932 1.00 98.25 100 VAL A N 1
ATOM 727 C CA . VAL A 1 100 ? 15.024 -5.654 -3.408 1.00 98.25 100 VAL A CA 1
ATOM 728 C C . VAL A 1 100 ? 15.454 -4.198 -3.563 1.00 98.25 100 VAL A C 1
ATOM 730 O O . VAL A 1 100 ? 15.225 -3.582 -4.600 1.00 98.25 100 VAL A O 1
ATOM 733 N N . ASP A 1 101 ? 15.977 -3.629 -2.477 1.00 97.31 101 ASP A N 1
ATOM 734 C CA . ASP A 1 101 ? 16.279 -2.200 -2.332 1.00 97.31 101 ASP A CA 1
ATOM 735 C C . ASP A 1 101 ? 17.743 -1.911 -1.966 1.00 97.31 101 ASP A C 1
ATOM 737 O O . ASP A 1 101 ? 18.094 -0.770 -1.673 1.00 97.31 101 ASP A O 1
ATOM 741 N N . HIS A 1 102 ? 18.624 -2.911 -2.024 1.00 98.06 102 HIS A N 1
ATOM 742 C CA . HIS A 1 102 ? 20.057 -2.681 -1.867 1.00 98.06 102 HIS A CA 1
ATOM 743 C C . HIS A 1 102 ? 20.629 -1.992 -3.127 1.00 98.06 102 HIS A C 1
ATOM 745 O O . HIS A 1 102 ? 20.299 -2.417 -4.234 1.00 98.06 102 HIS A O 1
ATOM 751 N N . PRO A 1 103 ? 21.455 -0.932 -3.000 1.00 97.00 103 PRO A N 1
ATOM 752 C CA . PRO A 1 103 ? 21.985 -0.201 -4.157 1.00 97.00 103 PRO A CA 1
ATOM 753 C C . PRO A 1 103 ? 23.075 -0.960 -4.926 1.00 97.00 103 PRO A C 1
ATOM 755 O O . PRO A 1 103 ? 23.235 -0.752 -6.126 1.00 97.00 103 PRO A O 1
ATOM 758 N N . ASP A 1 104 ? 23.816 -1.840 -4.250 1.00 97.50 104 ASP A N 1
ATOM 759 C CA . ASP A 1 104 ? 24.693 -2.817 -4.901 1.00 97.50 104 ASP A CA 1
ATOM 760 C C . ASP A 1 104 ? 23.870 -4.033 -5.344 1.00 97.50 104 ASP A C 1
ATOM 762 O O . ASP A 1 104 ? 23.260 -4.701 -4.504 1.00 97.50 104 ASP A O 1
ATOM 766 N N . SER A 1 105 ? 23.854 -4.305 -6.651 1.00 96.88 105 SER A N 1
ATOM 767 C CA . SER A 1 105 ? 23.058 -5.377 -7.256 1.00 96.88 105 SER A CA 1
ATOM 768 C C . SER A 1 105 ? 23.494 -6.782 -6.825 1.00 96.88 105 SER A C 1
ATOM 770 O O . SER A 1 105 ? 22.648 -7.667 -6.724 1.00 96.88 105 SER A O 1
ATOM 772 N N . ALA A 1 106 ? 24.776 -7.021 -6.534 1.00 95.94 106 ALA A N 1
ATOM 773 C CA . ALA A 1 106 ? 25.247 -8.344 -6.119 1.00 95.94 106 ALA A CA 1
ATOM 774 C C . ALA A 1 106 ? 24.796 -8.667 -4.685 1.00 95.94 106 ALA A C 1
ATOM 776 O O . ALA A 1 106 ? 24.304 -9.767 -4.411 1.00 95.94 106 ALA A O 1
ATOM 777 N N . GLU A 1 107 ? 24.883 -7.686 -3.786 1.00 98.06 107 GLU A N 1
ATOM 778 C CA . GLU A 1 107 ? 24.308 -7.782 -2.438 1.00 98.06 107 GLU A CA 1
ATOM 779 C C . GLU A 1 107 ? 22.776 -7.898 -2.494 1.00 98.06 107 GLU A C 1
ATOM 781 O O . GLU A 1 107 ? 22.175 -8.709 -1.781 1.00 98.06 107 GLU A O 1
ATOM 786 N N . ALA A 1 108 ? 22.129 -7.155 -3.401 1.00 98.12 108 ALA A N 1
ATOM 787 C CA . ALA A 1 108 ? 20.694 -7.263 -3.647 1.00 98.12 108 ALA A CA 1
ATOM 788 C C . ALA A 1 108 ? 20.291 -8.697 -4.036 1.00 98.12 108 ALA A C 1
ATOM 790 O O . ALA A 1 108 ? 19.321 -9.226 -3.491 1.00 98.12 108 ALA A O 1
ATOM 791 N N . ALA A 1 109 ? 21.068 -9.353 -4.903 1.00 98.25 109 ALA A N 1
ATOM 792 C CA . ALA A 1 109 ? 20.846 -10.738 -5.312 1.00 98.25 109 ALA A CA 1
ATOM 793 C C . ALA A 1 109 ? 21.037 -11.736 -4.168 1.00 98.25 109 ALA A C 1
ATOM 795 O O . ALA A 1 109 ? 20.247 -12.671 -4.012 1.00 98.25 109 ALA A O 1
ATOM 796 N N . ALA A 1 110 ? 22.065 -11.544 -3.336 1.00 98.31 110 ALA A N 1
ATOM 797 C CA . ALA A 1 110 ? 22.290 -12.383 -2.164 1.00 98.31 110 ALA A CA 1
ATOM 798 C C . ALA A 1 110 ? 21.106 -12.310 -1.185 1.00 98.31 110 ALA A C 1
ATOM 800 O O . ALA A 1 110 ? 20.600 -13.349 -0.749 1.00 98.31 110 ALA A O 1
ATOM 801 N N . LEU A 1 111 ? 20.616 -11.099 -0.902 1.00 98.31 111 LEU A N 1
ATOM 802 C CA . LEU A 1 111 ? 19.435 -10.882 -0.065 1.00 98.31 111 LEU A CA 1
ATOM 803 C C . LEU A 1 111 ? 18.169 -11.468 -0.704 1.00 98.31 111 LEU A C 1
ATOM 805 O O . LEU A 1 111 ? 17.438 -12.188 -0.027 1.00 98.31 111 LEU A O 1
ATOM 809 N N . ALA A 1 112 ? 17.941 -11.235 -1.999 1.00 98.44 112 ALA A N 1
ATOM 810 C CA . ALA A 1 112 ? 16.783 -11.750 -2.729 1.00 98.44 112 ALA A CA 1
ATOM 811 C C . ALA A 1 112 ? 16.720 -13.286 -2.705 1.00 98.44 112 ALA A C 1
ATOM 813 O O . ALA A 1 112 ? 15.682 -13.858 -2.369 1.00 98.44 112 ALA A O 1
ATOM 814 N N . ARG A 1 113 ? 17.840 -13.972 -2.971 1.00 98.19 113 ARG A N 1
ATOM 815 C CA . ARG A 1 113 ? 17.925 -15.439 -2.853 1.00 98.19 113 ARG A CA 1
ATOM 816 C C . ARG A 1 113 ? 17.680 -15.911 -1.419 1.00 98.19 113 ARG A C 1
ATOM 818 O O . ARG A 1 113 ? 16.989 -16.907 -1.218 1.00 98.19 113 ARG A O 1
ATOM 825 N N . GLY A 1 114 ? 18.209 -15.192 -0.427 1.00 98.00 114 GLY A N 1
ATOM 826 C CA . GLY A 1 114 ? 17.974 -15.481 0.989 1.00 98.00 114 GLY A CA 1
ATOM 827 C C . GLY A 1 114 ? 16.509 -15.318 1.411 1.00 98.00 114 GLY A C 1
ATOM 828 O O . GLY A 1 114 ? 16.018 -16.083 2.241 1.00 98.00 114 GLY A O 1
ATOM 829 N N . ASP A 1 115 ? 15.797 -14.352 0.832 1.00 98.31 115 ASP A N 1
ATOM 830 C CA . ASP A 1 115 ? 14.371 -14.142 1.076 1.00 98.31 115 ASP A CA 1
ATOM 831 C C . ASP A 1 115 ? 13.509 -15.220 0.424 1.00 98.31 115 ASP A C 1
ATOM 833 O O . ASP A 1 115 ? 12.643 -15.781 1.100 1.00 98.31 115 ASP A O 1
ATOM 837 N N . LEU A 1 116 ? 13.779 -15.561 -0.842 1.00 98.06 116 LEU A N 1
ATOM 838 C CA . LEU A 1 116 ? 13.077 -16.635 -1.553 1.00 98.06 116 LEU A CA 1
ATOM 839 C C . LEU A 1 116 ? 13.298 -17.996 -0.880 1.00 98.06 116 LEU A C 1
ATOM 841 O O . LEU A 1 116 ? 12.345 -18.709 -0.575 1.00 98.06 116 LEU A O 1
ATOM 845 N N . GLY A 1 117 ? 14.549 -18.324 -0.537 1.00 97.12 117 GLY A N 1
ATOM 846 C CA . GLY A 1 117 ? 14.870 -19.529 0.236 1.00 97.12 117 GLY A CA 1
ATOM 847 C C . GLY A 1 117 ? 14.286 -19.525 1.656 1.00 97.12 117 GLY A C 1
ATOM 848 O O . GLY A 1 117 ? 14.195 -20.574 2.289 1.00 97.12 117 GLY A O 1
ATOM 849 N N . GLY A 1 118 ? 13.881 -18.354 2.156 1.00 95.88 118 GLY A N 1
ATOM 850 C CA . GLY A 1 118 ? 13.267 -18.146 3.463 1.00 95.88 118 GLY A CA 1
ATOM 851 C C . GLY A 1 118 ? 11.738 -18.061 3.452 1.00 95.88 118 GLY A C 1
ATOM 852 O O . GLY A 1 118 ? 11.184 -17.621 4.460 1.00 95.88 118 GLY A O 1
ATOM 853 N N . GLY A 1 119 ? 11.076 -18.433 2.349 1.00 95.00 119 GLY A N 1
ATOM 854 C CA . GLY A 1 119 ? 9.614 -18.520 2.240 1.00 95.00 119 GLY A CA 1
ATOM 855 C C . GLY A 1 119 ? 8.929 -17.335 1.551 1.00 95.00 119 GLY A C 1
ATOM 856 O O . GLY A 1 119 ? 7.710 -17.358 1.393 1.00 95.00 119 GLY A O 1
ATOM 857 N N . ALA A 1 120 ? 9.671 -16.309 1.117 1.00 97.62 120 ALA A N 1
ATOM 858 C CA . ALA A 1 120 ? 9.102 -15.311 0.214 1.00 97.62 120 ALA A CA 1
ATOM 859 C C . ALA A 1 120 ? 8.851 -15.940 -1.165 1.00 97.62 120 ALA A C 1
ATOM 861 O O . ALA A 1 120 ? 9.630 -16.763 -1.638 1.00 97.62 120 ALA A O 1
ATOM 862 N N . ASN A 1 121 ? 7.776 -15.531 -1.827 1.00 97.31 121 ASN A N 1
ATOM 863 C CA . ASN A 1 121 ? 7.421 -15.986 -3.175 1.00 97.31 121 ASN A CA 1
ATOM 864 C C . ASN A 1 121 ? 7.114 -14.815 -4.125 1.00 97.31 121 ASN A C 1
ATOM 866 O O . ASN A 1 121 ? 6.678 -15.027 -5.256 1.00 97.31 121 ASN A O 1
ATOM 870 N N . GLY A 1 122 ? 7.384 -13.583 -3.682 1.00 98.31 122 GLY A N 1
ATOM 871 C CA . GLY A 1 122 ? 7.409 -12.400 -4.527 1.00 98.31 122 GLY A CA 1
ATOM 872 C C . GLY A 1 122 ? 8.545 -11.443 -4.166 1.00 98.31 122 GLY A C 1
ATOM 873 O O . GLY A 1 122 ? 8.972 -11.363 -3.010 1.00 98.31 122 GLY A O 1
ATOM 874 N N . LEU A 1 123 ? 9.023 -10.690 -5.154 1.00 98.69 123 LEU A N 1
ATOM 875 C CA . LEU A 1 123 ? 10.048 -9.660 -4.990 1.00 98.69 123 LEU A CA 1
ATOM 876 C C . LEU A 1 123 ? 9.586 -8.335 -5.599 1.00 98.69 123 LEU A C 1
ATOM 878 O O . LEU A 1 123 ? 9.146 -8.283 -6.746 1.00 98.69 123 LEU A O 1
ATOM 882 N N . THR A 1 124 ? 9.726 -7.247 -4.846 1.00 98.69 124 THR A N 1
ATOM 883 C CA . THR A 1 124 ? 9.568 -5.891 -5.378 1.00 98.69 124 THR A CA 1
ATOM 884 C C . THR A 1 124 ? 10.946 -5.332 -5.700 1.00 98.69 124 THR A C 1
ATOM 886 O O . THR A 1 124 ? 11.697 -5.040 -4.775 1.00 98.69 124 THR A O 1
ATOM 889 N N . LEU A 1 125 ? 11.283 -5.151 -6.975 1.00 98.56 125 LEU A N 1
ATOM 890 C CA . LEU A 1 125 ? 12.494 -4.443 -7.389 1.00 98.56 125 LEU A CA 1
ATOM 891 C C . LEU A 1 125 ? 12.307 -2.945 -7.166 1.00 98.56 125 LEU A C 1
ATOM 893 O O . LEU A 1 125 ? 11.453 -2.326 -7.801 1.00 98.56 125 LEU A O 1
ATOM 897 N N . VAL A 1 126 ? 13.095 -2.370 -6.265 1.00 98.19 126 VAL A N 1
ATOM 898 C CA . VAL A 1 126 ? 12.997 -0.960 -5.893 1.00 98.19 126 VAL A CA 1
ATOM 899 C C . VAL A 1 126 ? 14.179 -0.208 -6.490 1.00 98.19 126 VAL A C 1
ATOM 901 O O . VAL A 1 126 ? 15.327 -0.575 -6.248 1.00 98.19 126 VAL A O 1
ATOM 904 N N . PHE A 1 127 ? 13.911 0.856 -7.244 1.00 97.56 127 PHE A N 1
ATOM 905 C CA . PHE A 1 127 ? 14.953 1.645 -7.907 1.00 97.56 127 PHE A CA 1
ATOM 906 C C . PHE A 1 127 ? 15.202 2.968 -7.195 1.00 97.56 127 PHE A C 1
ATOM 908 O O . PHE A 1 127 ? 14.290 3.564 -6.625 1.00 97.56 127 PHE A O 1
ATOM 915 N N . SER A 1 128 ? 16.440 3.452 -7.273 1.00 95.25 128 SER A N 1
ATOM 916 C CA . SER A 1 128 ? 16.941 4.572 -6.467 1.00 95.25 128 SER A CA 1
ATOM 917 C C . SER A 1 128 ? 16.167 5.883 -6.612 1.00 95.25 128 SER A C 1
ATOM 919 O O . SER A 1 128 ? 16.096 6.671 -5.668 1.00 95.25 128 SER A O 1
ATOM 921 N N . ARG A 1 129 ? 15.549 6.121 -7.775 1.00 93.00 129 ARG A N 1
ATOM 922 C CA . ARG A 1 129 ? 14.760 7.332 -8.051 1.00 93.00 129 ARG A CA 1
ATOM 923 C C . ARG A 1 129 ? 13.278 7.195 -7.692 1.00 93.00 129 ARG A C 1
ATOM 925 O O . ARG A 1 129 ? 12.543 8.179 -7.783 1.00 93.00 129 ARG A O 1
ATOM 932 N N . ALA A 1 130 ? 12.821 6.021 -7.253 1.00 93.00 130 ALA A N 1
ATOM 933 C CA . ALA A 1 130 ? 11.481 5.871 -6.700 1.00 93.00 130 ALA A CA 1
ATOM 934 C C . ALA A 1 130 ? 11.413 6.495 -5.298 1.00 93.00 130 ALA A C 1
ATOM 936 O O . ALA A 1 130 ? 12.274 6.284 -4.444 1.00 93.00 130 ALA A O 1
ATOM 937 N N . ARG A 1 131 ? 10.356 7.258 -5.004 1.00 90.75 131 ARG A N 1
ATOM 938 C CA . ARG A 1 131 ? 10.244 7.947 -3.704 1.00 90.75 131 ARG A CA 1
ATOM 939 C C . ARG A 1 131 ? 10.105 6.976 -2.529 1.00 90.75 131 ARG A C 1
ATOM 941 O O . ARG A 1 131 ? 10.564 7.278 -1.421 1.00 90.75 131 ARG A O 1
ATOM 948 N N . SER A 1 132 ? 9.490 5.827 -2.779 1.00 92.12 132 SER A N 1
ATOM 949 C CA . SER A 1 132 ? 9.356 4.654 -1.907 1.00 92.12 132 SER A CA 1
ATOM 950 C C . SER A 1 132 ? 10.673 3.908 -1.660 1.00 92.12 132 SER A C 1
ATOM 952 O O . SER A 1 132 ? 10.738 3.060 -0.770 1.00 92.12 132 SER A O 1
ATOM 954 N N . ALA A 1 133 ? 11.733 4.223 -2.406 1.00 94.06 133 ALA A N 1
ATOM 955 C CA . ALA A 1 133 ? 13.060 3.647 -2.220 1.00 94.06 133 ALA A CA 1
ATOM 956 C C . ALA A 1 133 ? 13.799 4.222 -1.010 1.00 94.06 133 ALA A C 1
ATOM 958 O O . ALA A 1 133 ? 14.744 3.626 -0.501 1.00 94.06 133 ALA A O 1
ATOM 959 N N . ARG A 1 134 ? 13.325 5.372 -0.514 1.00 93.62 134 ARG A N 1
ATOM 960 C CA . ARG A 1 134 ? 13.843 6.044 0.685 1.00 93.62 134 ARG A CA 1
ATOM 961 C C . ARG A 1 134 ? 15.361 6.285 0.625 1.00 93.62 134 ARG A C 1
ATOM 963 O O . ARG A 1 134 ? 16.020 6.294 1.657 1.00 93.62 134 ARG A O 1
ATOM 970 N N . GLY A 1 135 ? 15.879 6.524 -0.581 1.00 92.88 135 GLY A N 1
ATOM 971 C CA . GLY A 1 135 ? 17.292 6.816 -0.838 1.00 92.88 135 GLY A CA 1
ATOM 972 C C . GLY A 1 135 ? 18.181 5.606 -1.088 1.00 92.88 135 GLY A C 1
ATOM 973 O O . GLY A 1 135 ? 19.376 5.779 -1.297 1.00 92.88 135 GLY A O 1
ATOM 974 N N . PHE A 1 136 ? 17.614 4.404 -1.095 1.00 95.88 136 PHE A N 1
ATOM 975 C CA . PHE A 1 136 ? 18.291 3.184 -1.530 1.00 95.88 136 PHE A CA 1
ATOM 976 C C . PHE A 1 136 ? 17.673 2.682 -2.833 1.00 95.88 136 PHE A C 1
ATOM 978 O O . PHE A 1 136 ? 16.780 3.328 -3.363 1.00 95.88 136 PHE A O 1
ATOM 985 N N . GLY A 1 137 ? 18.124 1.545 -3.351 1.00 97.00 137 GLY A N 1
ATOM 986 C CA . GLY A 1 137 ? 17.538 0.907 -4.527 1.00 97.00 137 GLY A CA 1
ATOM 987 C C . GLY A 1 137 ? 18.479 0.815 -5.719 1.00 97.00 137 GLY A C 1
ATOM 988 O O . GLY A 1 137 ? 19.507 1.486 -5.797 1.00 97.00 137 GLY A O 1
ATOM 989 N N . LEU A 1 138 ? 18.085 -0.036 -6.659 1.00 97.88 138 LEU A N 1
ATOM 990 C CA . LEU A 1 138 ? 18.858 -0.379 -7.843 1.00 97.88 138 LEU A CA 1
ATOM 991 C C . LEU A 1 138 ? 19.035 0.836 -8.776 1.00 97.88 138 LEU A C 1
ATOM 993 O O . LEU A 1 138 ? 18.096 1.624 -8.953 1.00 97.88 138 LEU A O 1
ATOM 997 N N . PRO A 1 139 ? 20.207 0.998 -9.412 1.00 95.19 139 PRO A N 1
ATOM 998 C CA . PRO A 1 139 ? 20.446 2.073 -10.367 1.00 95.19 139 PRO A CA 1
ATOM 999 C C . PRO A 1 139 ? 19.871 1.716 -11.745 1.00 95.19 139 PRO A C 1
ATOM 1001 O O . PRO A 1 139 ? 20.499 0.998 -12.515 1.00 95.19 139 PRO A O 1
ATOM 1004 N N . ALA A 1 140 ? 18.704 2.260 -12.108 1.00 92.62 140 ALA A N 1
ATOM 1005 C CA . ALA A 1 140 ? 18.079 1.985 -13.412 1.00 92.62 140 ALA A CA 1
ATOM 1006 C C . ALA A 1 140 ? 18.956 2.382 -14.618 1.00 92.62 140 ALA A C 1
ATOM 1008 O O . ALA A 1 140 ? 18.805 1.829 -15.706 1.00 92.62 140 ALA A O 1
ATOM 1009 N N . SER A 1 141 ? 19.889 3.321 -14.424 1.00 92.81 141 SER A N 1
ATOM 1010 C CA . SER A 1 141 ? 20.860 3.742 -15.439 1.00 92.81 141 SER A CA 1
ATOM 1011 C C . SER A 1 141 ? 21.898 2.670 -15.780 1.00 92.81 141 SER A C 1
ATOM 1013 O O . SER A 1 141 ? 22.527 2.756 -16.832 1.00 92.81 141 SER A O 1
ATOM 1015 N N . ASP A 1 142 ? 22.118 1.693 -14.897 1.00 95.50 142 ASP A N 1
ATOM 1016 C CA . ASP A 1 142 ? 22.943 0.531 -15.207 1.00 95.50 142 ASP A CA 1
ATOM 1017 C C . ASP A 1 142 ? 22.069 -0.536 -15.893 1.00 95.50 142 ASP A C 1
ATOM 1019 O O . ASP A 1 142 ? 21.163 -1.085 -15.260 1.00 95.50 142 ASP A O 1
ATOM 1023 N N . PRO A 1 143 ? 22.317 -0.868 -17.175 1.00 94.12 143 PRO A N 1
ATOM 1024 C CA . PRO A 1 143 ? 21.529 -1.856 -17.912 1.00 94.12 143 PRO A CA 1
ATOM 1025 C C . PRO A 1 143 ? 21.670 -3.291 -17.378 1.00 94.12 143 PRO A C 1
ATOM 1027 O O . PRO A 1 143 ? 20.927 -4.176 -17.813 1.00 94.12 143 PRO A O 1
ATOM 1030 N N . LYS A 1 144 ? 22.634 -3.550 -16.484 1.00 95.81 144 LYS A N 1
ATOM 1031 C CA . LYS A 1 144 ? 22.815 -4.849 -15.827 1.00 95.81 144 LYS A CA 1
ATOM 1032 C C . LYS A 1 144 ? 22.156 -4.924 -14.455 1.00 95.81 144 LYS A C 1
ATOM 1034 O O . LYS A 1 144 ? 22.015 -6.032 -13.950 1.00 95.81 144 LYS A O 1
ATOM 1039 N N . ALA A 1 145 ? 21.683 -3.811 -13.889 1.00 96.75 145 ALA A N 1
ATOM 1040 C CA . ALA A 1 145 ? 21.200 -3.761 -12.509 1.00 96.75 145 ALA A CA 1
ATOM 1041 C C . ALA A 1 145 ? 20.145 -4.832 -12.198 1.00 96.75 145 ALA A C 1
ATOM 1043 O O . ALA A 1 145 ? 20.279 -5.562 -11.220 1.00 96.75 145 ALA A O 1
ATOM 1044 N N . VAL A 1 146 ? 19.128 -4.987 -13.055 1.00 98.06 146 VAL A N 1
ATOM 1045 C CA . VAL A 1 146 ? 18.096 -6.025 -12.870 1.00 98.06 146 VAL A CA 1
ATOM 1046 C C . VAL A 1 146 ? 18.657 -7.434 -13.054 1.00 98.06 146 VAL A C 1
ATOM 1048 O O . VAL A 1 146 ? 18.268 -8.345 -12.331 1.00 98.06 146 VAL A O 1
ATOM 1051 N N . ALA A 1 147 ? 19.547 -7.624 -14.031 1.00 97.88 147 ALA A N 1
ATOM 1052 C CA . ALA A 1 147 ? 20.152 -8.922 -14.313 1.00 97.88 147 ALA A CA 1
ATOM 1053 C C . ALA A 1 147 ? 20.969 -9.420 -13.120 1.00 97.88 147 ALA A C 1
ATOM 1055 O O . ALA A 1 147 ? 20.810 -10.561 -12.702 1.00 97.88 147 ALA A O 1
ATOM 1056 N N . ASP A 1 148 ? 21.797 -8.531 -12.579 1.00 98.19 148 ASP A N 1
ATOM 1057 C CA . ASP A 1 148 ? 22.702 -8.822 -11.482 1.00 98.19 148 ASP A CA 1
ATOM 1058 C C . ASP A 1 148 ? 21.912 -8.992 -10.179 1.00 98.19 148 ASP A C 1
ATOM 1060 O O . ASP A 1 148 ? 22.149 -9.956 -9.462 1.00 98.19 148 ASP A O 1
ATOM 1064 N N . ALA A 1 149 ? 20.904 -8.147 -9.916 1.00 98.12 149 ALA A N 1
ATOM 1065 C CA . ALA A 1 149 ? 20.044 -8.244 -8.729 1.00 98.12 149 ALA A CA 1
ATOM 1066 C C . ALA A 1 149 ? 19.142 -9.488 -8.699 1.00 98.12 149 ALA A C 1
ATOM 1068 O O . ALA A 1 149 ? 18.676 -9.886 -7.631 1.00 98.12 149 ALA A O 1
ATOM 1069 N N . LEU A 1 150 ? 18.885 -10.099 -9.858 1.00 98.12 150 LEU A N 1
ATOM 1070 C CA . LEU A 1 150 ? 18.130 -11.346 -9.996 1.00 98.12 150 LEU A CA 1
ATOM 1071 C C . LEU A 1 150 ? 19.014 -12.530 -10.405 1.00 98.12 150 LEU A C 1
ATOM 1073 O O . LEU A 1 150 ? 18.508 -13.551 -10.877 1.00 98.12 150 LEU A O 1
ATOM 1077 N N . ASP A 1 151 ? 20.329 -12.421 -10.218 1.00 97.62 151 ASP A N 1
ATOM 1078 C CA . ASP A 1 151 ? 21.250 -13.514 -10.501 1.00 97.62 151 ASP A CA 1
ATOM 1079 C C . ASP A 1 151 ? 20.840 -14.792 -9.744 1.00 97.62 151 ASP A C 1
ATOM 1081 O O . ASP A 1 151 ? 20.546 -14.785 -8.543 1.00 97.62 151 ASP A O 1
ATOM 1085 N N . GLY A 1 152 ? 20.801 -15.915 -10.458 1.00 95.75 152 GLY A N 1
ATOM 1086 C CA . GLY A 1 152 ? 20.362 -17.202 -9.914 1.00 95.75 152 GLY A CA 1
ATOM 1087 C C . GLY A 1 152 ? 18.862 -17.316 -9.601 1.00 95.75 152 GLY A C 1
ATOM 1088 O O . GLY A 1 152 ? 18.475 -18.278 -8.940 1.00 95.75 152 GLY A O 1
ATOM 1089 N N . ILE A 1 153 ? 18.017 -16.380 -10.055 1.00 97.12 153 ILE A N 1
ATOM 1090 C CA . ILE A 1 153 ? 16.557 -16.421 -9.877 1.00 97.12 153 ILE A CA 1
ATOM 1091 C C . ILE A 1 153 ? 15.869 -16.634 -11.235 1.00 97.12 153 ILE A C 1
ATOM 1093 O O . ILE A 1 153 ? 16.081 -15.888 -12.194 1.00 97.12 153 ILE A O 1
ATOM 1097 N N . ALA A 1 154 ? 15.030 -17.668 -11.317 1.00 95.00 154 ALA A N 1
ATOM 1098 C CA . ALA A 1 154 ? 14.224 -17.972 -12.498 1.00 95.00 154 ALA A CA 1
ATOM 1099 C C . ALA A 1 154 ? 12.945 -17.120 -12.498 1.00 95.00 154 ALA A C 1
ATOM 1101 O O . ALA A 1 154 ? 12.152 -17.191 -11.556 1.00 95.00 154 ALA A O 1
ATOM 1102 N N . LEU A 1 155 ? 12.752 -16.293 -13.532 1.00 95.94 155 LEU A N 1
ATOM 1103 C CA . LEU A 1 155 ? 11.655 -15.313 -13.577 1.00 95.94 155 LEU A CA 1
ATOM 1104 C C . LEU A 1 155 ? 10.258 -15.945 -13.658 1.00 95.94 155 LEU A C 1
ATOM 1106 O O . LEU A 1 155 ? 9.279 -15.309 -13.287 1.00 95.94 155 LEU A O 1
ATOM 1110 N N . ASP A 1 156 ? 10.155 -17.179 -14.141 1.00 94.06 156 ASP A N 1
ATOM 1111 C CA . ASP A 1 156 ? 8.912 -17.948 -14.238 1.00 94.06 156 ASP A CA 1
ATOM 1112 C C . ASP A 1 156 ? 8.512 -18.635 -12.918 1.00 94.06 156 ASP A C 1
ATOM 1114 O O . ASP A 1 156 ? 7.449 -19.249 -12.840 1.00 94.06 156 ASP A O 1
ATOM 1118 N N . GLN A 1 157 ? 9.337 -18.523 -11.870 1.00 93.44 157 GLN A N 1
ATOM 1119 C CA . GLN A 1 157 ? 9.096 -19.131 -10.553 1.00 93.44 157 GLN A CA 1
ATOM 1120 C C . GLN A 1 157 ? 8.868 -18.111 -9.432 1.00 93.44 157 GLN A C 1
ATOM 1122 O O . GLN A 1 157 ? 8.674 -18.500 -8.279 1.00 93.44 157 GLN A O 1
ATOM 1127 N N . VAL A 1 158 ? 8.896 -16.814 -9.739 1.00 96.62 158 VAL A N 1
ATOM 1128 C CA . VAL A 1 158 ? 8.755 -15.743 -8.750 1.00 96.62 158 VAL A CA 1
ATOM 1129 C C . VAL A 1 158 ? 7.800 -14.670 -9.253 1.00 96.62 158 VAL A C 1
ATOM 1131 O O . VAL A 1 158 ? 7.865 -14.260 -10.409 1.00 96.62 158 VAL A O 1
ATOM 1134 N N . ALA A 1 159 ? 6.933 -14.180 -8.369 1.00 98.19 159 ALA A N 1
ATOM 1135 C CA . ALA A 1 159 ? 6.144 -12.994 -8.664 1.00 98.19 159 ALA A CA 1
ATOM 1136 C C . ALA A 1 159 ? 7.025 -11.743 -8.538 1.00 98.19 159 ALA A C 1
ATOM 1138 O O . ALA A 1 159 ? 7.700 -11.546 -7.526 1.00 98.19 159 ALA A O 1
ATOM 1139 N N . LEU A 1 160 ? 7.010 -10.865 -9.534 1.00 98.38 160 LEU A N 1
ATOM 1140 C CA . LEU A 1 160 ? 7.773 -9.622 -9.514 1.00 98.38 160 LEU A CA 1
ATOM 1141 C C . LEU A 1 160 ? 6.862 -8.405 -9.477 1.00 98.38 160 LEU A C 1
ATOM 1143 O O . LEU A 1 160 ? 5.802 -8.368 -10.090 1.00 98.38 160 LEU A O 1
ATOM 1147 N N . ARG A 1 161 ? 7.318 -7.361 -8.798 1.00 98.25 161 ARG A N 1
ATOM 1148 C CA . ARG A 1 161 ? 6.732 -6.025 -8.862 1.00 98.25 161 ARG A CA 1
ATOM 1149 C C . ARG A 1 161 ? 7.848 -5.010 -9.016 1.00 98.25 161 ARG A C 1
ATOM 1151 O O . ARG A 1 161 ? 8.904 -5.175 -8.416 1.00 98.25 161 ARG A O 1
ATOM 1158 N N . LEU A 1 162 ? 7.642 -3.966 -9.803 1.00 98.12 162 LEU A N 1
ATOM 1159 C CA . LEU A 1 162 ? 8.608 -2.879 -9.918 1.00 98.12 162 LEU A CA 1
ATOM 1160 C C . LEU A 1 162 ? 8.108 -1.660 -9.161 1.00 98.12 162 LEU A C 1
ATOM 1162 O O . LEU A 1 162 ? 6.934 -1.300 -9.212 1.00 98.12 162 LEU A O 1
ATOM 1166 N N . ASP A 1 163 ? 9.042 -1.013 -8.486 1.00 96.75 163 ASP A N 1
ATOM 1167 C CA . ASP A 1 163 ? 8.859 0.268 -7.839 1.00 96.75 163 ASP A CA 1
ATOM 1168 C C . ASP A 1 163 ? 9.974 1.194 -8.321 1.00 96.75 163 ASP A C 1
ATOM 1170 O O . ASP A 1 163 ? 11.035 1.323 -7.708 1.00 96.75 163 ASP A O 1
ATOM 1174 N N . ALA A 1 164 ? 9.763 1.731 -9.521 1.00 93.06 164 ALA A N 1
ATOM 1175 C CA . ALA A 1 164 ? 10.808 2.372 -10.313 1.00 93.06 164 ALA A CA 1
ATOM 1176 C C . ALA A 1 164 ? 10.637 3.892 -10.473 1.00 93.06 164 ALA A C 1
ATOM 1178 O O . ALA A 1 164 ? 11.531 4.566 -10.985 1.00 93.06 164 ALA A O 1
ATOM 1179 N N . GLY A 1 165 ? 9.500 4.443 -10.029 1.00 90.25 165 GLY A N 1
ATOM 1180 C CA . GLY A 1 165 ? 9.173 5.861 -10.177 1.00 90.25 165 GLY A CA 1
ATOM 1181 C C . GLY A 1 165 ? 9.386 6.350 -11.621 1.00 90.25 165 GLY A C 1
ATOM 1182 O O . GLY A 1 165 ? 8.828 5.751 -12.545 1.00 90.25 165 GLY A O 1
ATOM 1183 N N . PRO A 1 166 ? 10.195 7.404 -11.847 1.00 90.19 166 PRO A N 1
ATOM 1184 C CA . PRO A 1 166 ? 10.415 7.952 -13.187 1.00 90.19 166 PRO A CA 1
ATOM 1185 C C . PRO A 1 166 ? 11.151 6.998 -14.141 1.00 90.19 166 PRO A C 1
ATOM 1187 O O . PRO A 1 166 ? 11.025 7.156 -15.353 1.00 90.19 166 PRO A O 1
ATOM 1190 N N . ASP A 1 167 ? 11.871 5.996 -13.630 1.00 93.00 167 ASP A N 1
ATOM 1191 C CA . ASP A 1 167 ? 12.715 5.112 -14.444 1.00 93.00 167 ASP A CA 1
ATOM 1192 C C . ASP A 1 167 ? 11.985 3.827 -14.878 1.00 93.00 167 ASP A C 1
ATOM 1194 O O . ASP A 1 167 ? 12.596 2.875 -15.371 1.00 93.00 167 ASP A O 1
ATOM 1198 N N . GLY A 1 168 ? 10.661 3.768 -14.693 1.00 94.56 168 GLY A N 1
ATOM 1199 C CA . GLY A 1 168 ? 9.885 2.545 -14.892 1.00 94.56 168 GLY A CA 1
ATOM 1200 C C . GLY A 1 168 ? 10.060 1.903 -16.263 1.00 94.56 168 GLY A C 1
ATOM 1201 O O . GLY A 1 168 ? 10.118 0.679 -16.351 1.00 94.56 168 GLY A O 1
ATOM 1202 N N . LEU A 1 169 ? 10.123 2.695 -17.341 1.00 96.12 169 LEU A N 1
ATOM 1203 C CA . LEU A 1 169 ? 10.220 2.139 -18.696 1.00 96.12 169 LEU A CA 1
ATOM 1204 C C . LEU A 1 169 ? 11.562 1.433 -18.910 1.00 96.12 169 LEU A C 1
ATOM 1206 O O . LEU A 1 169 ? 11.599 0.361 -19.512 1.00 96.12 169 LEU A O 1
ATOM 1210 N N . ASP A 1 170 ? 12.649 1.997 -18.389 1.00 96.12 170 ASP A N 1
ATOM 1211 C CA . ASP A 1 170 ? 13.976 1.391 -18.494 1.00 96.12 170 ASP A CA 1
ATOM 1212 C C . ASP A 1 170 ? 14.070 0.138 -17.626 1.00 96.12 170 ASP A C 1
ATOM 1214 O O . ASP A 1 170 ? 14.507 -0.909 -18.105 1.00 96.12 170 ASP A O 1
ATOM 1218 N N . ALA A 1 171 ? 13.553 0.196 -16.398 1.00 97.31 171 ALA A N 1
ATOM 1219 C CA . ALA A 1 171 ? 13.469 -0.961 -15.516 1.00 97.31 171 ALA A CA 1
ATOM 1220 C C . ALA A 1 171 ? 12.661 -2.118 -16.140 1.00 97.31 171 ALA A C 1
ATOM 1222 O O . ALA A 1 171 ? 13.108 -3.267 -16.134 1.00 97.31 171 ALA A O 1
ATOM 1223 N N . ALA A 1 172 ? 11.505 -1.825 -16.746 1.00 97.81 172 ALA A N 1
ATOM 1224 C CA . ALA A 1 172 ? 10.687 -2.828 -17.426 1.00 97.81 172 ALA A CA 1
ATOM 1225 C C . ALA A 1 172 ? 11.418 -3.451 -18.625 1.00 97.81 172 ALA A C 1
ATOM 1227 O O . ALA A 1 172 ? 11.409 -4.673 -18.782 1.00 97.81 172 ALA A O 1
ATOM 1228 N N . ARG A 1 173 ? 12.113 -2.645 -19.443 1.00 97.62 173 ARG A N 1
ATOM 1229 C CA . ARG A 1 173 ? 12.940 -3.157 -20.552 1.00 97.62 173 ARG A CA 1
ATOM 1230 C C . ARG A 1 173 ? 14.038 -4.093 -20.061 1.00 97.62 173 ARG A C 1
ATOM 1232 O O . ARG A 1 173 ? 14.263 -5.124 -20.690 1.00 97.62 173 ARG A O 1
ATOM 1239 N N . GLN A 1 174 ? 14.693 -3.779 -18.943 1.00 98.00 174 GLN A N 1
ATOM 1240 C CA . GLN A 1 174 ? 15.714 -4.661 -18.373 1.00 98.00 174 GLN A CA 1
ATOM 1241 C C . GLN A 1 174 ? 15.136 -6.014 -17.923 1.00 98.00 174 GLN A C 1
ATOM 1243 O O . GLN A 1 174 ? 15.767 -7.047 -18.150 1.00 98.00 174 GLN A O 1
ATOM 1248 N N . VAL A 1 175 ? 13.930 -6.035 -17.339 1.00 98.19 175 VAL A N 1
ATOM 1249 C CA . VAL A 1 175 ? 13.237 -7.284 -16.963 1.00 98.19 175 VAL A CA 1
ATOM 1250 C C . VAL A 1 175 ? 12.868 -8.106 -18.197 1.00 98.19 175 VAL A C 1
ATOM 1252 O O . VAL A 1 175 ? 13.131 -9.305 -18.230 1.00 98.19 175 VAL A O 1
ATOM 1255 N N . LEU A 1 176 ? 12.309 -7.475 -19.233 1.00 97.81 176 LEU A N 1
ATOM 1256 C CA . LEU A 1 176 ? 11.966 -8.163 -20.481 1.00 97.81 176 LEU A CA 1
ATOM 1257 C C . LEU A 1 176 ? 13.212 -8.723 -21.181 1.00 97.81 176 LEU A C 1
ATOM 1259 O O . LEU A 1 176 ? 13.200 -9.868 -21.626 1.00 97.81 176 LEU A O 1
ATOM 1263 N N . ALA A 1 177 ? 14.317 -7.973 -21.196 1.00 97.62 177 ALA A N 1
ATOM 1264 C CA . ALA A 1 177 ? 15.595 -8.459 -21.712 1.00 97.62 177 ALA A CA 1
ATOM 1265 C C . ALA A 1 177 ? 16.139 -9.643 -20.891 1.00 97.62 177 ALA A C 1
ATOM 1267 O O . ALA A 1 177 ? 16.717 -10.575 -21.450 1.00 97.62 177 ALA A O 1
ATOM 1268 N N . LEU A 1 178 ? 15.954 -9.646 -19.564 1.00 97.88 178 LEU A N 1
ATOM 1269 C CA . LEU A 1 178 ? 16.299 -10.799 -18.729 1.00 97.88 178 LEU A CA 1
ATOM 1270 C C . LEU A 1 178 ? 15.426 -12.018 -19.058 1.00 97.88 178 LEU A C 1
ATOM 1272 O O . LEU A 1 178 ? 15.972 -13.114 -19.172 1.00 97.88 178 LEU A O 1
ATOM 1276 N N . ALA A 1 179 ? 14.121 -11.835 -19.275 1.00 97.69 179 ALA A N 1
ATOM 1277 C CA . ALA A 1 179 ? 13.218 -12.907 -19.697 1.00 97.69 179 ALA A CA 1
ATOM 1278 C C . ALA A 1 179 ? 13.648 -13.520 -21.037 1.00 97.69 179 ALA A C 1
ATOM 1280 O O . ALA A 1 179 ? 13.761 -14.740 -21.147 1.00 97.69 179 ALA A O 1
ATOM 1281 N N . GLU A 1 180 ? 14.002 -12.692 -22.023 1.00 97.19 180 GLU A N 1
ATOM 1282 C CA . GLU A 1 180 ? 14.528 -13.155 -23.313 1.00 97.19 180 GLU A CA 1
ATOM 1283 C C . GLU A 1 180 ? 15.842 -13.937 -23.153 1.00 97.19 180 GLU A C 1
ATOM 1285 O O . GLU A 1 180 ? 16.005 -15.004 -23.748 1.00 97.19 180 GLU A O 1
ATOM 1290 N N . ARG A 1 181 ? 16.768 -13.473 -22.297 1.00 96.94 181 ARG A N 1
ATOM 1291 C CA . ARG A 1 181 ? 18.007 -14.215 -21.983 1.00 96.94 181 ARG A CA 1
ATOM 1292 C C . ARG A 1 181 ? 17.729 -15.568 -21.324 1.00 96.94 181 ARG A C 1
ATOM 1294 O O . ARG A 1 181 ? 18.445 -16.528 -21.605 1.00 96.94 181 ARG A O 1
ATOM 1301 N N . GLN A 1 182 ? 16.698 -15.650 -20.484 1.00 97.00 182 GLN A N 1
ATOM 1302 C CA . GLN A 1 182 ? 16.218 -16.900 -19.885 1.00 97.00 182 GLN A CA 1
ATOM 1303 C C . GLN A 1 182 ? 15.347 -17.732 -20.847 1.00 97.00 182 GLN A C 1
ATOM 1305 O O . GLN A 1 182 ? 14.928 -18.828 -20.487 1.00 97.00 182 GLN A O 1
ATOM 1310 N N . ARG A 1 183 ? 15.132 -17.263 -22.089 1.00 97.44 183 ARG A N 1
ATOM 1311 C CA . ARG A 1 183 ? 14.304 -17.907 -23.125 1.00 97.44 183 ARG A CA 1
ATOM 1312 C C . ARG A 1 183 ? 12.848 -18.099 -22.691 1.00 97.44 183 ARG A C 1
ATOM 1314 O O . ARG A 1 183 ? 12.233 -19.114 -23.010 1.00 97.44 183 ARG A O 1
ATOM 1321 N N . LEU A 1 184 ? 12.318 -17.128 -21.954 1.00 97.38 184 LEU A N 1
ATOM 1322 C CA . LEU A 1 184 ? 10.942 -17.115 -21.475 1.00 97.38 184 LEU A CA 1
ATOM 1323 C C . LEU A 1 184 ? 10.054 -16.275 -22.392 1.00 97.38 184 LEU A C 1
ATOM 1325 O O . LEU A 1 184 ? 10.404 -15.162 -22.786 1.00 97.38 184 LEU A O 1
ATOM 1329 N N . GLU A 1 185 ? 8.863 -16.793 -22.665 1.00 96.44 185 GLU A N 1
ATOM 1330 C CA . GLU A 1 185 ? 7.793 -16.037 -23.309 1.00 96.44 185 GLU A CA 1
ATOM 1331 C C . GLU A 1 185 ? 7.201 -15.019 -22.328 1.00 96.44 185 GLU A C 1
ATOM 1333 O O . GLU A 1 185 ? 6.973 -15.324 -21.156 1.00 96.44 185 GLU A O 1
ATOM 1338 N N . PHE A 1 186 ? 6.853 -13.822 -22.804 1.00 96.12 186 PHE A N 1
ATOM 1339 C CA . PHE A 1 186 ? 6.313 -12.760 -21.938 1.00 96.12 186 PHE A CA 1
ATOM 1340 C C . PHE A 1 186 ? 5.004 -13.150 -21.246 1.00 96.12 186 PHE A C 1
ATOM 1342 O O . PHE A 1 186 ? 4.689 -12.646 -20.169 1.00 96.12 186 PHE A O 1
ATOM 1349 N N . GLY A 1 187 ? 4.238 -14.061 -21.848 1.00 95.88 187 GLY A N 1
ATOM 1350 C CA . GLY A 1 187 ? 3.002 -14.585 -21.274 1.00 95.88 187 GLY A CA 1
ATOM 1351 C C . GLY A 1 187 ? 3.197 -15.527 -20.082 1.00 95.88 187 GLY A C 1
ATOM 1352 O O . GLY A 1 187 ? 2.200 -15.845 -19.437 1.00 95.88 187 GLY A O 1
ATOM 1353 N N . ALA A 1 188 ? 4.427 -15.977 -19.805 1.00 95.12 188 ALA A N 1
ATOM 1354 C CA . ALA A 1 188 ? 4.765 -16.821 -18.656 1.00 95.12 188 ALA A CA 1
ATOM 1355 C C . ALA A 1 188 ? 5.181 -16.017 -17.409 1.00 95.12 188 ALA A C 1
ATOM 1357 O O . ALA A 1 188 ? 5.323 -16.592 -16.335 1.00 95.12 188 ALA A O 1
ATOM 1358 N N . LEU A 1 189 ? 5.377 -14.702 -17.538 1.00 96.88 189 LEU A N 1
ATOM 1359 C CA . LEU A 1 189 ? 5.831 -13.848 -16.442 1.00 96.88 189 LEU A CA 1
ATOM 1360 C C . LEU A 1 189 ? 4.661 -13.455 -15.523 1.00 96.88 189 LEU A C 1
ATOM 1362 O O . LEU A 1 189 ? 3.658 -12.925 -16.004 1.00 96.88 189 LEU A O 1
ATOM 1366 N N . ASP A 1 190 ? 4.823 -13.614 -14.206 1.00 97.31 190 ASP A N 1
ATOM 1367 C CA . ASP A 1 190 ? 3.990 -12.957 -13.181 1.00 97.31 190 ASP A CA 1
ATOM 1368 C C . ASP A 1 190 ? 4.710 -11.690 -12.704 1.00 97.31 190 ASP A C 1
ATOM 1370 O O . ASP A 1 190 ? 5.346 -11.670 -11.654 1.00 97.31 190 ASP A O 1
ATOM 1374 N N . VAL A 1 191 ? 4.690 -10.641 -13.531 1.00 97.38 191 VAL A N 1
ATOM 1375 C CA . VAL A 1 191 ? 5.320 -9.350 -13.214 1.00 97.38 191 VAL A CA 1
ATOM 1376 C C . VAL A 1 191 ? 4.320 -8.207 -13.266 1.00 97.38 191 VAL A C 1
ATOM 1378 O O . VAL A 1 191 ? 3.539 -8.097 -14.210 1.00 97.38 191 VAL A O 1
ATOM 1381 N N . ASP A 1 192 ? 4.391 -7.339 -12.266 1.00 97.62 192 ASP A N 1
ATOM 1382 C CA . ASP A 1 192 ? 3.656 -6.090 -12.183 1.00 97.62 192 ASP A CA 1
ATOM 1383 C C . ASP A 1 192 ? 4.630 -4.916 -12.383 1.00 97.62 192 ASP A C 1
ATOM 1385 O O . ASP A 1 192 ? 5.370 -4.550 -11.469 1.00 97.62 192 ASP A O 1
ATOM 1389 N N . PHE A 1 193 ? 4.658 -4.308 -13.576 1.00 97.94 193 PHE A N 1
ATOM 1390 C CA . PHE A 1 193 ? 5.656 -3.269 -13.909 1.00 97.94 193 PHE A CA 1
ATOM 1391 C C . PHE A 1 193 ? 5.486 -1.941 -13.155 1.00 97.94 193 PHE A C 1
ATOM 1393 O O . PHE A 1 193 ? 6.371 -1.089 -13.212 1.00 97.94 193 PHE A O 1
ATOM 1400 N N . GLY A 1 194 ? 4.384 -1.755 -12.428 1.00 96.44 194 GLY A N 1
ATOM 1401 C CA . GLY A 1 194 ? 4.262 -0.642 -11.489 1.00 96.44 194 GLY A CA 1
ATOM 1402 C C . GLY A 1 194 ? 4.084 0.735 -12.132 1.00 96.44 194 GLY A C 1
ATOM 1403 O O . GLY A 1 194 ? 4.258 1.736 -11.443 1.00 96.44 194 GLY A O 1
ATOM 1404 N N . PHE A 1 195 ? 3.750 0.831 -13.427 1.00 97.69 195 PHE A N 1
ATOM 1405 C CA . PHE A 1 195 ? 3.631 2.133 -14.086 1.00 97.69 195 PHE A CA 1
ATOM 1406 C C . PHE A 1 195 ? 2.509 2.972 -13.466 1.00 97.69 195 PHE A C 1
ATOM 1408 O O . PHE A 1 195 ? 1.321 2.655 -13.603 1.00 97.69 195 PHE A O 1
ATOM 1415 N N . ASP A 1 196 ? 2.890 4.082 -12.835 1.00 95.88 196 ASP A N 1
ATOM 1416 C CA . ASP A 1 196 ? 1.955 5.046 -12.268 1.00 95.88 196 ASP A CA 1
ATOM 1417 C C . ASP A 1 196 ? 2.382 6.493 -12.524 1.00 95.88 196 ASP A C 1
ATOM 1419 O O . ASP A 1 196 ? 3.081 7.113 -11.722 1.00 95.88 196 ASP A O 1
ATOM 1423 N N . ALA A 1 197 ? 1.916 7.062 -13.634 1.00 95.06 197 ALA A N 1
ATOM 1424 C CA . ALA A 1 197 ? 2.170 8.462 -13.961 1.00 95.06 197 ALA A CA 1
ATOM 1425 C C . ALA A 1 197 ? 1.647 9.423 -12.874 1.00 95.06 197 ALA A C 1
ATOM 1427 O O . ALA A 1 197 ? 2.322 10.397 -12.546 1.00 95.06 197 ALA A O 1
ATOM 1428 N N . SER A 1 198 ? 0.475 9.136 -12.287 1.00 94.81 198 SER A N 1
ATOM 1429 C CA . SER A 1 198 ? -0.137 9.992 -11.263 1.00 94.81 198 SER A CA 1
ATOM 1430 C C . SER A 1 198 ? 0.671 10.029 -9.968 1.00 94.81 198 SER A C 1
ATOM 1432 O O . SER A 1 198 ? 1.034 11.115 -9.519 1.00 94.81 198 SER A O 1
ATOM 1434 N N . GLY A 1 199 ? 0.991 8.869 -9.387 1.00 94.50 199 GLY A N 1
ATOM 1435 C CA . GLY A 1 199 ? 1.810 8.789 -8.180 1.00 94.50 199 GLY A CA 1
ATOM 1436 C C . GLY A 1 199 ? 3.238 9.283 -8.400 1.00 94.50 199 GLY A C 1
ATOM 1437 O O . GLY A 1 199 ? 3.746 10.054 -7.586 1.00 94.50 199 GLY A O 1
ATOM 1438 N N . THR A 1 200 ? 3.859 8.927 -9.533 1.00 93.88 200 THR A N 1
ATOM 1439 C CA . THR A 1 200 ? 5.211 9.399 -9.890 1.00 93.88 200 THR A CA 1
ATOM 1440 C C . THR A 1 200 ? 5.266 10.923 -9.968 1.00 93.88 200 THR A C 1
ATOM 1442 O O . THR A 1 200 ? 6.125 11.531 -9.332 1.00 93.88 200 THR A O 1
ATOM 1445 N N . GLY A 1 201 ? 4.330 11.552 -10.689 1.00 93.69 201 GLY A N 1
ATOM 1446 C CA . GLY A 1 201 ? 4.249 13.011 -10.775 1.00 93.69 201 GLY A CA 1
ATOM 1447 C C . GLY A 1 201 ? 4.002 13.654 -9.410 1.00 93.69 201 GLY A C 1
ATOM 1448 O O . GLY A 1 201 ? 4.725 14.568 -9.012 1.00 93.69 201 GLY A O 1
ATOM 1449 N N . ALA A 1 202 ? 3.056 13.117 -8.634 1.00 94.50 202 ALA A N 1
ATOM 1450 C CA . ALA A 1 202 ? 2.722 13.642 -7.313 1.00 94.50 202 ALA A CA 1
ATOM 1451 C C . ALA A 1 202 ? 3.906 13.606 -6.331 1.00 94.50 202 ALA A C 1
ATOM 1453 O O . ALA A 1 202 ? 4.117 14.569 -5.596 1.00 94.50 202 ALA A O 1
ATOM 1454 N N . TRP A 1 203 ? 4.711 12.542 -6.331 1.00 92.50 203 TRP A N 1
ATOM 1455 C CA . TRP A 1 203 ? 5.923 12.455 -5.507 1.00 92.50 203 TRP A CA 1
ATOM 1456 C C . TRP A 1 203 ? 7.118 13.240 -6.054 1.00 92.50 203 TRP A C 1
ATOM 1458 O O . TRP A 1 203 ? 8.008 13.589 -5.280 1.00 92.50 203 TRP A O 1
ATOM 1468 N N . ALA A 1 204 ? 7.151 13.525 -7.354 1.00 90.31 204 ALA A N 1
ATOM 1469 C CA . ALA A 1 204 ? 8.172 14.373 -7.963 1.00 90.31 204 ALA A CA 1
ATOM 1470 C C . ALA A 1 204 ? 7.831 15.873 -7.892 1.00 90.31 204 ALA A C 1
ATOM 1472 O O . ALA A 1 204 ? 8.698 16.699 -8.168 1.00 90.31 204 ALA A O 1
ATOM 1473 N N . GLY A 1 205 ? 6.587 16.233 -7.552 1.00 90.38 205 GLY A N 1
ATOM 1474 C CA . GLY A 1 205 ? 6.093 17.609 -7.664 1.00 90.38 205 GLY A CA 1
ATOM 1475 C C . GLY A 1 205 ? 5.940 18.065 -9.116 1.00 90.38 205 GLY A C 1
ATOM 1476 O O . GLY A 1 205 ? 6.100 19.242 -9.423 1.00 90.38 205 GLY A O 1
ATOM 1477 N N . GLN A 1 206 ? 5.679 17.123 -10.021 1.00 90.44 206 GLN A N 1
ATOM 1478 C CA . GLN A 1 206 ? 5.633 17.332 -11.465 1.00 90.44 206 GLN A CA 1
ATOM 1479 C C . GLN A 1 206 ? 4.305 16.844 -12.046 1.00 90.44 206 GLN A C 1
ATOM 1481 O O . GLN A 1 206 ? 3.618 16.002 -11.465 1.00 90.44 206 GLN A O 1
ATOM 1486 N N . ASP A 1 207 ? 3.954 17.344 -13.228 1.00 89.44 207 ASP A N 1
ATOM 1487 C CA . ASP A 1 207 ? 2.815 16.820 -13.976 1.00 89.44 207 ASP A CA 1
ATOM 1488 C C . ASP A 1 207 ? 3.168 15.462 -14.605 1.00 89.44 207 ASP A C 1
ATOM 1490 O O . ASP A 1 207 ? 3.994 15.362 -15.514 1.00 89.44 207 ASP A O 1
ATOM 1494 N N . GLY A 1 208 ? 2.515 14.402 -14.127 1.00 89.00 208 GLY A N 1
ATOM 1495 C CA . GLY A 1 208 ? 2.677 13.047 -14.651 1.00 89.00 208 GLY A CA 1
ATOM 1496 C C . GLY A 1 208 ? 2.086 12.837 -16.049 1.00 89.00 208 GLY A C 1
ATOM 1497 O O . GLY A 1 208 ? 2.378 11.824 -16.684 1.00 89.00 208 GLY A O 1
ATOM 1498 N N . THR A 1 209 ? 1.273 13.767 -16.560 1.00 91.62 209 THR A N 1
ATOM 1499 C CA . THR A 1 209 ? 0.552 13.621 -17.837 1.00 91.62 209 THR A CA 1
ATOM 1500 C C . THR A 1 209 ? 1.491 13.332 -19.007 1.00 91.62 209 THR A C 1
ATOM 1502 O O . THR A 1 209 ? 1.179 12.485 -19.846 1.00 91.62 209 THR A O 1
ATOM 1505 N N . ALA A 1 210 ? 2.676 13.948 -19.024 1.00 89.94 210 ALA A N 1
ATOM 1506 C CA . ALA A 1 210 ? 3.678 13.757 -20.074 1.00 89.94 210 ALA A CA 1
ATOM 1507 C C . ALA A 1 210 ? 4.187 12.305 -20.192 1.00 89.94 210 ALA A C 1
ATOM 1509 O O . ALA A 1 210 ? 4.611 11.891 -21.269 1.00 89.94 210 ALA A O 1
ATOM 1510 N N . LEU A 1 211 ? 4.115 11.513 -19.115 1.00 90.94 211 LEU A N 1
ATOM 1511 C CA . LEU A 1 211 ? 4.539 10.108 -19.113 1.00 90.94 211 LEU A CA 1
ATOM 1512 C C . LEU A 1 211 ? 3.499 9.181 -19.759 1.00 90.94 211 LEU A C 1
ATOM 1514 O O . LEU A 1 211 ? 3.833 8.087 -20.217 1.00 90.94 211 LEU A O 1
ATOM 1518 N N . THR A 1 212 ? 2.232 9.601 -19.798 1.00 95.00 212 THR A N 1
ATOM 1519 C CA . THR A 1 212 ? 1.112 8.722 -20.162 1.00 95.00 212 THR A CA 1
ATOM 1520 C C . THR A 1 212 ? 1.164 8.173 -21.593 1.00 95.00 212 THR A C 1
ATOM 1522 O O . THR A 1 212 ? 0.914 6.973 -21.734 1.00 95.00 212 THR A O 1
ATOM 1525 N N . PRO A 1 213 ? 1.544 8.932 -22.648 1.00 95.81 213 PRO A N 1
ATOM 1526 C CA . PRO A 1 213 ? 1.574 8.386 -24.007 1.00 95.81 213 PRO A CA 1
ATOM 1527 C C . PRO A 1 213 ? 2.682 7.344 -24.187 1.00 95.81 213 PRO A C 1
ATOM 1529 O O . PRO A 1 213 ? 2.459 6.305 -24.805 1.00 95.81 213 PRO A O 1
ATOM 1532 N N . ALA A 1 214 ? 3.860 7.589 -23.601 1.00 96.56 214 ALA A N 1
ATOM 1533 C CA . ALA A 1 214 ? 4.989 6.663 -23.658 1.00 96.56 214 ALA A CA 1
ATOM 1534 C C . ALA A 1 214 ? 4.675 5.346 -22.931 1.00 96.56 214 ALA A C 1
ATOM 1536 O O . ALA A 1 214 ? 4.944 4.271 -23.463 1.00 96.56 214 ALA A O 1
ATOM 1537 N N . ILE A 1 215 ? 4.047 5.427 -21.750 1.00 97.44 215 ILE A N 1
ATOM 1538 C CA . ILE A 1 215 ? 3.571 4.249 -21.014 1.00 97.44 215 ILE A CA 1
ATOM 1539 C C . ILE A 1 215 ? 2.517 3.500 -21.836 1.00 97.44 215 ILE A C 1
ATOM 1541 O O . ILE A 1 215 ? 2.647 2.296 -22.026 1.00 97.44 215 ILE A O 1
ATOM 1545 N N . GLY A 1 216 ? 1.498 4.191 -22.359 1.00 97.81 216 GLY A N 1
ATOM 1546 C CA . GLY A 1 216 ? 0.433 3.563 -23.148 1.00 97.81 216 GLY A CA 1
ATOM 1547 C C . GLY A 1 216 ? 0.965 2.814 -24.372 1.00 97.81 216 GLY A C 1
ATOM 1548 O O . GLY A 1 216 ? 0.622 1.649 -24.572 1.00 97.81 216 GLY A O 1
ATOM 1549 N N . GLY A 1 217 ? 1.857 3.447 -25.142 1.00 98.12 217 GLY A N 1
ATOM 1550 C CA . GLY A 1 217 ? 2.495 2.830 -26.308 1.00 98.12 217 GLY A CA 1
ATOM 1551 C C . GLY A 1 217 ? 3.348 1.611 -25.949 1.00 98.12 217 GLY A C 1
ATOM 1552 O O . GLY A 1 217 ? 3.226 0.572 -26.592 1.00 98.12 217 GLY A O 1
ATOM 1553 N N . PHE A 1 218 ? 4.146 1.700 -24.880 1.00 98.31 218 PHE A N 1
ATOM 1554 C CA . PHE A 1 218 ? 4.946 0.570 -24.402 1.00 98.31 218 PHE A CA 1
ATOM 1555 C C . PHE A 1 218 ? 4.071 -0.610 -23.960 1.00 98.31 218 PHE A C 1
ATOM 1557 O O . PHE A 1 218 ? 4.355 -1.754 -24.306 1.00 98.31 218 PHE A O 1
ATOM 1564 N N . VAL A 1 219 ? 2.975 -0.351 -23.236 1.00 98.38 219 VAL A N 1
ATOM 1565 C CA . VAL A 1 219 ? 2.056 -1.416 -22.805 1.00 98.38 219 VAL A CA 1
ATOM 1566 C C . VAL A 1 219 ? 1.364 -2.075 -24.000 1.00 98.38 219 VAL A C 1
ATOM 1568 O O . VAL A 1 219 ? 1.264 -3.301 -24.041 1.00 98.38 219 VAL A O 1
ATOM 1571 N N . ALA A 1 220 ? 0.935 -1.296 -24.996 1.00 98.06 220 ALA A N 1
ATOM 1572 C CA . ALA A 1 220 ? 0.368 -1.836 -26.231 1.00 98.06 220 ALA A CA 1
ATOM 1573 C C . ALA A 1 220 ? 1.351 -2.754 -26.968 1.00 98.06 220 ALA A C 1
ATOM 1575 O O . ALA A 1 220 ? 0.972 -3.848 -27.392 1.00 98.06 220 ALA A O 1
ATOM 1576 N N . GLU A 1 221 ? 2.619 -2.347 -27.057 1.00 97.94 221 GLU A N 1
ATOM 1577 C CA . GLU A 1 221 ? 3.682 -3.138 -27.674 1.00 97.94 221 GLU A CA 1
ATOM 1578 C C . GLU A 1 221 ? 3.859 -4.495 -26.975 1.00 97.94 221 GLU A C 1
ATOM 1580 O O . GLU A 1 221 ? 3.776 -5.543 -27.619 1.00 97.94 221 GLU A O 1
ATOM 1585 N N . ILE A 1 222 ? 4.062 -4.506 -25.654 1.00 97.81 222 ILE A N 1
ATOM 1586 C CA . ILE A 1 222 ? 4.343 -5.753 -24.923 1.00 97.81 222 ILE A CA 1
ATOM 1587 C C . ILE A 1 222 ? 3.126 -6.684 -24.880 1.00 97.81 222 ILE A C 1
ATOM 1589 O O . ILE A 1 222 ? 3.288 -7.903 -24.955 1.00 97.81 222 ILE A O 1
ATOM 1593 N N . VAL A 1 223 ? 1.906 -6.137 -24.822 1.00 97.75 223 VAL A N 1
ATOM 1594 C CA . VAL A 1 223 ? 0.668 -6.927 -24.913 1.00 97.75 223 VAL A CA 1
ATOM 1595 C C . VAL A 1 223 ? 0.550 -7.566 -26.297 1.00 97.75 223 VAL A C 1
ATOM 1597 O O . VAL A 1 223 ? 0.238 -8.753 -26.388 1.00 97.75 223 VAL A O 1
ATOM 1600 N N . GLY A 1 224 ? 0.885 -6.835 -27.367 1.00 97.06 224 GLY A N 1
ATOM 1601 C CA . GLY A 1 224 ? 0.968 -7.381 -28.727 1.00 97.06 224 GLY A CA 1
ATOM 1602 C C . GLY A 1 224 ? 2.009 -8.498 -28.875 1.00 97.06 224 GLY A C 1
ATOM 1603 O O . GLY A 1 224 ? 1.838 -9.403 -29.689 1.00 97.06 224 GLY A O 1
ATOM 1604 N N . ARG A 1 225 ? 3.047 -8.485 -28.031 1.00 96.81 225 ARG A N 1
ATOM 1605 C CA . ARG A 1 225 ? 4.070 -9.540 -27.912 1.00 96.81 225 ARG A CA 1
ATOM 1606 C C . ARG A 1 225 ? 3.686 -10.670 -26.944 1.00 96.81 225 ARG A C 1
ATOM 1608 O O . ARG A 1 225 ? 4.512 -11.524 -26.644 1.00 96.81 225 ARG A O 1
ATOM 1615 N N . GLY A 1 226 ? 2.444 -10.699 -26.458 1.00 96.62 226 GLY A N 1
ATOM 1616 C CA . GLY A 1 226 ? 1.909 -11.796 -25.650 1.00 96.62 226 GLY A CA 1
ATOM 1617 C C . GLY A 1 226 ? 2.050 -11.635 -24.135 1.00 96.62 226 GLY A C 1
ATOM 1618 O O . GLY A 1 226 ? 1.803 -12.604 -23.416 1.00 96.62 226 GLY A O 1
ATOM 1619 N N . PHE A 1 227 ? 2.406 -10.450 -23.628 1.00 97.19 227 PHE A N 1
ATOM 1620 C CA . PHE A 1 227 ? 2.408 -10.159 -22.190 1.00 97.19 227 PHE A CA 1
ATOM 1621 C C . PHE A 1 227 ? 0.994 -10.253 -21.583 1.00 97.19 227 PHE A C 1
ATOM 1623 O O . PHE A 1 227 ? 0.036 -9.710 -22.137 1.00 97.19 227 PHE A O 1
ATOM 1630 N N . LYS A 1 228 ? 0.850 -10.939 -20.436 1.00 94.62 228 LYS A N 1
ATOM 1631 C CA . LYS A 1 228 ? -0.462 -11.242 -19.812 1.00 94.62 228 LYS A CA 1
ATOM 1632 C C . LYS A 1 228 ? -0.640 -10.753 -18.369 1.00 94.62 228 LYS A C 1
ATOM 1634 O O . LYS A 1 228 ? -1.761 -10.831 -17.856 1.00 94.62 228 LYS A O 1
ATOM 1639 N N . SER A 1 229 ? 0.419 -10.270 -17.719 1.00 95.44 229 SER A N 1
ATOM 1640 C CA . SER A 1 229 ? 0.370 -9.813 -16.322 1.00 95.44 229 SER A CA 1
ATOM 1641 C C . SER A 1 229 ? -0.096 -8.350 -16.217 1.00 95.44 229 SER A C 1
ATOM 1643 O O . SER A 1 229 ? -0.956 -7.942 -17.005 1.00 95.44 229 SER A O 1
ATOM 1645 N N . ARG A 1 230 ? 0.373 -7.562 -15.236 1.00 97.12 230 ARG A N 1
ATOM 1646 C CA . ARG A 1 230 ? -0.013 -6.154 -15.050 1.00 97.12 230 ARG A CA 1
ATOM 1647 C C . ARG A 1 230 ? 1.131 -5.223 -15.411 1.00 97.12 230 ARG A C 1
ATOM 1649 O O . ARG A 1 230 ? 2.277 -5.417 -15.029 1.00 97.12 230 ARG A O 1
ATOM 1656 N N . ALA A 1 231 ? 0.808 -4.165 -16.135 1.00 97.44 231 ALA A N 1
ATOM 1657 C CA . ALA A 1 231 ? 1.787 -3.144 -16.465 1.00 97.44 231 ALA A CA 1
ATOM 1658 C C . ALA A 1 231 ? 1.607 -1.895 -15.598 1.00 97.44 231 ALA A C 1
ATOM 1660 O O . ALA A 1 231 ? 2.589 -1.305 -15.154 1.00 97.44 231 ALA A O 1
ATOM 1661 N N . LEU A 1 232 ? 0.361 -1.503 -15.321 1.00 98.12 232 LEU A N 1
ATOM 1662 C CA . LEU A 1 232 ? 0.059 -0.289 -14.573 1.00 98.12 232 LEU A CA 1
ATOM 1663 C C . LEU A 1 232 ? -0.382 -0.600 -13.150 1.00 98.12 232 LEU A C 1
ATOM 1665 O O . LEU A 1 232 ? -1.082 -1.581 -12.905 1.00 98.12 232 LEU A O 1
ATOM 1669 N N . LEU A 1 233 ? -0.026 0.293 -12.230 1.00 97.88 233 LEU A N 1
ATOM 1670 C CA . LEU A 1 233 ? -0.381 0.197 -10.819 1.00 97.88 233 LEU A CA 1
ATOM 1671 C C . LEU A 1 233 ? -1.094 1.469 -10.373 1.00 97.88 233 LEU A C 1
ATOM 1673 O O . LEU A 1 233 ? -0.549 2.564 -10.471 1.00 97.88 233 LEU A O 1
ATOM 1677 N N . ALA A 1 234 ? -2.342 1.360 -9.934 1.00 98.25 234 ALA A N 1
ATOM 1678 C CA . ALA A 1 234 ? -2.997 2.452 -9.224 1.00 98.25 234 ALA A CA 1
ATOM 1679 C C . ALA A 1 234 ? -2.555 2.396 -7.756 1.00 98.25 234 ALA A C 1
ATOM 1681 O O . ALA A 1 234 ? -3.010 1.537 -7.000 1.00 98.25 234 ALA A O 1
ATOM 1682 N N . ASP A 1 235 ? -1.608 3.263 -7.399 1.00 98.06 235 ASP A N 1
ATOM 1683 C CA . ASP A 1 235 ? -0.885 3.213 -6.130 1.00 98.06 235 ASP A CA 1
ATOM 1684 C C . ASP A 1 235 ? -1.520 4.128 -5.076 1.00 98.06 235 ASP A C 1
ATOM 1686 O O . ASP A 1 235 ? -1.704 5.319 -5.316 1.00 98.06 235 ASP A O 1
ATOM 1690 N N . GLY A 1 236 ? -1.864 3.579 -3.909 1.00 98.31 236 GLY A N 1
ATOM 1691 C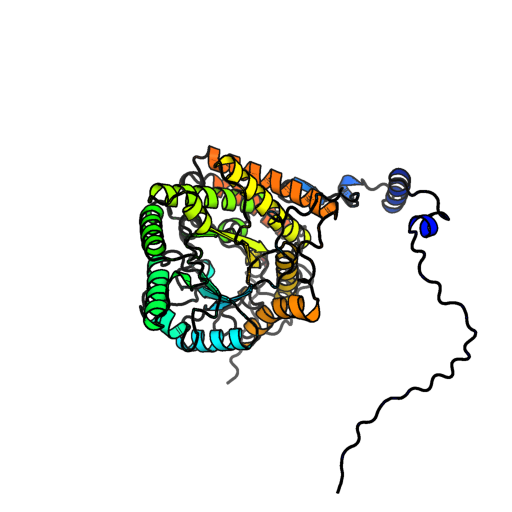 CA . GLY A 1 236 ? -2.416 4.308 -2.767 1.00 98.31 236 GLY A CA 1
ATOM 1692 C C . GLY A 1 236 ? -1.375 5.010 -1.889 1.00 98.31 236 GLY A C 1
ATOM 1693 O O . GLY A 1 236 ? -1.717 5.945 -1.156 1.00 98.31 236 GLY A O 1
ATOM 1694 N N . ARG A 1 237 ? -0.097 4.605 -1.964 1.00 98.19 237 ARG A N 1
ATOM 1695 C CA . ARG A 1 237 ? 0.975 5.108 -1.084 1.00 98.19 237 ARG A CA 1
ATOM 1696 C C . ARG A 1 237 ? 1.144 6.627 -1.147 1.00 98.19 237 ARG A C 1
ATOM 1698 O O . ARG A 1 237 ? 1.204 7.227 -0.072 1.00 98.19 237 ARG A O 1
ATOM 1705 N N . PRO A 1 238 ? 1.159 7.289 -2.325 1.00 97.62 238 PRO A N 1
ATOM 1706 C CA . PRO A 1 238 ? 1.370 8.734 -2.383 1.00 97.62 238 PRO A CA 1
ATOM 1707 C C . PRO A 1 238 ? 0.322 9.537 -1.607 1.00 97.62 238 PRO A C 1
ATOM 1709 O O . PRO A 1 238 ? 0.647 10.542 -0.979 1.00 97.62 238 PRO A O 1
ATOM 1712 N N . TRP A 1 239 ? -0.930 9.077 -1.604 1.00 98.12 239 TRP A N 1
ATOM 1713 C CA . TRP A 1 239 ? -2.054 9.777 -0.976 1.00 98.12 239 TRP A CA 1
ATOM 1714 C C . TRP A 1 239 ? -2.097 9.510 0.529 1.00 98.12 239 TRP A C 1
ATOM 1716 O O . TRP A 1 239 ? -2.254 10.435 1.329 1.00 98.12 239 TRP A O 1
ATOM 1726 N N . HIS A 1 240 ? -1.890 8.251 0.925 1.00 98.50 240 HIS A N 1
ATOM 1727 C CA . HIS A 1 240 ? -1.827 7.851 2.326 1.00 98.50 240 HIS A CA 1
ATOM 1728 C C . HIS A 1 240 ? -0.658 8.537 3.052 1.00 98.50 240 HIS A C 1
ATOM 1730 O O . HIS A 1 240 ? -0.822 9.125 4.126 1.00 98.50 240 HIS A O 1
ATOM 1736 N N . GLU A 1 241 ? 0.532 8.515 2.453 1.00 97.44 241 GLU A N 1
ATOM 1737 C CA . GLU A 1 241 ? 1.736 9.118 3.031 1.00 97.44 241 GLU A CA 1
ATOM 1738 C C . GLU A 1 241 ? 1.689 10.648 3.055 1.00 97.44 241 GLU A C 1
ATOM 1740 O O . GLU A 1 241 ? 2.360 11.250 3.889 1.00 97.44 241 GLU A O 1
ATOM 1745 N N . ALA A 1 242 ? 0.856 11.277 2.221 1.00 97.62 242 ALA A N 1
ATOM 1746 C CA . ALA A 1 242 ? 0.591 12.714 2.272 1.00 97.62 242 ALA A CA 1
ATOM 1747 C C . ALA A 1 242 ? -0.336 13.138 3.424 1.00 97.62 242 ALA A C 1
ATOM 1749 O O . ALA A 1 242 ? -0.560 14.339 3.598 1.00 97.62 242 ALA A O 1
ATOM 1750 N N . GLY A 1 243 ? -0.848 12.182 4.210 1.00 97.44 243 GLY A N 1
ATOM 1751 C CA . GLY A 1 243 ? -1.762 12.402 5.336 1.00 97.44 243 GLY A CA 1
ATOM 1752 C C . GLY A 1 243 ? -3.236 12.139 5.018 1.00 97.44 243 GLY A C 1
ATOM 1753 O O . GLY A 1 243 ? -4.090 12.390 5.873 1.00 97.44 243 GLY A O 1
ATOM 1754 N N . GLY A 1 244 ? -3.532 11.600 3.830 1.00 98.06 244 GLY A N 1
ATOM 1755 C CA . GLY A 1 244 ? -4.891 11.299 3.395 1.00 98.06 244 GLY A CA 1
ATOM 1756 C C . GLY A 1 244 ? -5.654 10.377 4.348 1.00 98.06 244 GLY A C 1
ATOM 1757 O O . GLY A 1 244 ? -5.067 9.596 5.116 1.00 98.06 244 GLY A O 1
ATOM 1758 N N . THR A 1 245 ? -6.977 10.510 4.331 1.00 98.62 245 THR A N 1
ATOM 1759 C CA . THR A 1 245 ? -7.907 9.571 4.969 1.00 98.62 245 THR A CA 1
ATOM 1760 C C . THR A 1 245 ? -8.057 8.292 4.142 1.00 98.62 245 THR A C 1
ATOM 1762 O O . THR A 1 245 ? -7.564 8.205 3.016 1.00 98.62 245 THR A O 1
ATOM 1765 N N . GLU A 1 246 ? -8.746 7.289 4.687 1.00 98.44 246 GLU A N 1
ATOM 1766 C CA . GLU A 1 246 ? -8.957 6.025 3.976 1.00 98.44 246 GLU A CA 1
ATOM 1767 C C . GLU A 1 246 ? -9.894 6.221 2.774 1.00 98.44 246 GLU A C 1
ATOM 1769 O O . GLU A 1 246 ? -9.645 5.675 1.700 1.00 98.44 246 GLU A O 1
ATOM 1774 N N . GLY A 1 247 ? -10.926 7.064 2.917 1.00 98.62 247 GLY A N 1
ATOM 1775 C CA . GLY A 1 247 ? -11.781 7.472 1.801 1.00 98.62 247 GLY A CA 1
ATOM 1776 C C . GLY A 1 247 ? -10.999 8.206 0.710 1.00 98.62 247 GLY A C 1
ATOM 1777 O O . GLY A 1 247 ? -11.180 7.923 -0.473 1.00 98.62 247 GLY A O 1
ATOM 1778 N N . GLN A 1 248 ? -10.064 9.085 1.088 1.00 98.81 248 GLN A N 1
ATOM 1779 C CA . GLN A 1 248 ? -9.235 9.801 0.117 1.00 98.81 248 GLN A CA 1
ATOM 1780 C C . GLN A 1 248 ? -8.299 8.878 -0.668 1.00 98.81 248 GLN A C 1
ATOM 1782 O O . GLN A 1 248 ? -8.158 9.026 -1.882 1.00 98.81 248 GLN A O 1
ATOM 1787 N N . GLU A 1 249 ? -7.683 7.906 0.009 1.00 98.81 249 GLU A N 1
ATOM 1788 C CA . GLU A 1 249 ? -6.868 6.878 -0.638 1.00 98.81 249 GLU A CA 1
ATOM 1789 C C . GLU A 1 249 ? -7.705 6.054 -1.628 1.00 98.81 249 GLU A C 1
ATOM 1791 O O . GLU A 1 249 ? -7.321 5.920 -2.791 1.00 98.81 249 GLU A O 1
ATOM 1796 N N . LEU A 1 250 ? -8.879 5.569 -1.203 1.00 98.88 250 LEU A N 1
ATOM 1797 C CA . LEU A 1 250 ? -9.793 4.799 -2.053 1.00 98.88 250 LEU A CA 1
ATOM 1798 C C . LEU A 1 250 ? -10.229 5.583 -3.294 1.00 98.88 250 LEU A C 1
ATOM 1800 O O . LEU A 1 250 ? -10.149 5.060 -4.407 1.00 98.88 250 LEU A O 1
ATOM 1804 N N . GLY A 1 251 ? -10.668 6.832 -3.119 1.00 98.81 251 GLY A N 1
ATOM 1805 C CA . GLY A 1 251 ? -11.135 7.671 -4.221 1.00 98.81 251 GLY A CA 1
ATOM 1806 C C . GLY A 1 251 ? -10.039 7.977 -5.241 1.00 98.81 251 GLY A C 1
ATOM 1807 O O . GLY A 1 251 ? -10.274 7.891 -6.448 1.00 98.81 251 GLY A O 1
ATOM 1808 N N . ALA A 1 252 ? -8.820 8.260 -4.773 1.00 98.81 252 ALA A N 1
ATOM 1809 C CA . ALA A 1 252 ? -7.676 8.523 -5.641 1.00 98.81 252 ALA A CA 1
ATOM 1810 C C . ALA A 1 252 ? -7.200 7.277 -6.394 1.00 98.81 252 ALA A C 1
ATOM 1812 O O . ALA A 1 252 ? -6.939 7.355 -7.595 1.00 98.81 252 ALA A O 1
ATOM 1813 N N . VAL A 1 253 ? -7.139 6.114 -5.736 1.00 98.81 253 VAL A N 1
ATOM 1814 C CA . VAL A 1 253 ? -6.800 4.842 -6.398 1.00 98.81 253 VAL A CA 1
ATOM 1815 C C . VAL A 1 253 ? -7.855 4.484 -7.448 1.00 98.81 253 VAL A C 1
ATOM 1817 O O . VAL A 1 253 ? -7.501 4.072 -8.555 1.00 98.81 253 VAL A O 1
ATOM 1820 N N . LEU A 1 254 ? -9.139 4.717 -7.159 1.00 98.56 254 LEU A N 1
ATOM 1821 C CA . LEU A 1 254 ? -10.230 4.490 -8.107 1.00 98.56 254 LEU A CA 1
ATOM 1822 C C . LEU A 1 254 ? -10.128 5.409 -9.337 1.00 98.56 254 LEU A C 1
ATOM 1824 O O . LEU A 1 254 ? -10.179 4.932 -10.474 1.00 98.56 254 LEU A O 1
ATOM 1828 N N . ALA A 1 255 ? -9.901 6.709 -9.119 1.00 98.69 255 ALA A N 1
ATOM 1829 C CA . ALA A 1 255 ? -9.687 7.686 -10.188 1.00 98.69 255 ALA A CA 1
ATOM 1830 C C . ALA A 1 255 ? -8.438 7.362 -11.022 1.00 98.69 255 ALA A C 1
ATOM 1832 O O . ALA A 1 255 ? -8.454 7.453 -12.251 1.00 98.69 255 ALA A O 1
ATOM 1833 N N . SER A 1 256 ? -7.362 6.923 -10.365 1.00 98.31 256 SER A N 1
ATOM 1834 C CA . SER A 1 256 ? -6.131 6.483 -11.019 1.00 98.31 256 SER A CA 1
ATOM 1835 C C . SER A 1 256 ? -6.369 5.254 -11.905 1.00 98.31 256 SER A C 1
ATOM 1837 O O . SER A 1 256 ? -5.904 5.219 -13.045 1.00 98.31 256 SER A O 1
ATOM 1839 N N . GLY A 1 257 ? -7.143 4.271 -11.433 1.00 98.19 257 GLY A N 1
ATOM 1840 C CA . GLY A 1 257 ? -7.548 3.102 -12.221 1.00 98.19 257 GLY A CA 1
ATOM 1841 C C . GLY A 1 257 ? -8.348 3.476 -13.471 1.00 98.19 257 GLY A C 1
ATOM 1842 O O . GLY A 1 257 ? -8.035 3.017 -14.571 1.00 98.19 257 GLY A O 1
ATOM 1843 N N . LEU A 1 258 ? -9.329 4.373 -13.334 1.00 98.00 258 LEU A N 1
ATOM 1844 C CA . LEU A 1 258 ? -10.112 4.863 -14.471 1.00 98.00 258 LEU A CA 1
ATOM 1845 C C . LEU A 1 258 ? -9.246 5.640 -15.478 1.00 98.00 258 LEU A C 1
ATOM 1847 O O . LEU A 1 258 ? -9.379 5.451 -16.688 1.00 98.00 258 LEU A O 1
ATOM 1851 N N . ALA A 1 259 ? -8.324 6.482 -15.005 1.00 97.38 259 ALA A N 1
ATOM 1852 C CA . ALA A 1 259 ? -7.380 7.186 -15.872 1.00 97.38 259 ALA A CA 1
ATOM 1853 C C . ALA A 1 259 ? -6.498 6.210 -16.668 1.00 97.38 259 ALA A C 1
ATOM 1855 O O . ALA A 1 259 ? -6.269 6.413 -17.859 1.00 97.38 259 ALA A O 1
ATOM 1856 N N . LYS A 1 260 ? -6.060 5.107 -16.051 1.00 97.56 260 LYS A N 1
ATOM 1857 C CA . LYS A 1 260 ? -5.274 4.058 -16.718 1.00 97.56 260 LYS A CA 1
ATOM 1858 C C . LYS A 1 260 ? -6.065 3.327 -17.804 1.00 97.56 260 LYS A C 1
ATOM 1860 O O . LYS A 1 260 ? -5.513 3.077 -18.873 1.00 97.56 260 LYS A O 1
ATOM 1865 N N . LEU A 1 261 ? -7.357 3.057 -17.586 1.00 97.56 261 LEU A N 1
ATOM 1866 C CA . LEU A 1 261 ? -8.234 2.535 -18.644 1.00 97.56 261 LEU A CA 1
ATOM 1867 C C . LEU A 1 261 ? -8.299 3.496 -19.839 1.00 97.56 261 LEU A C 1
ATOM 1869 O O . LEU A 1 261 ? -8.163 3.056 -20.981 1.00 97.56 261 LEU A O 1
ATOM 1873 N N . LYS A 1 262 ? -8.448 4.804 -19.586 1.00 96.62 262 LYS A N 1
ATOM 1874 C CA . LYS A 1 262 ? -8.452 5.840 -20.637 1.00 96.62 262 LYS A CA 1
ATOM 1875 C C . LYS A 1 262 ? -7.120 5.867 -21.407 1.00 96.62 262 LYS A C 1
ATOM 1877 O O . LYS A 1 262 ? -7.134 5.906 -22.632 1.00 96.62 262 LYS A O 1
ATOM 1882 N N . VAL A 1 263 ? -5.980 5.780 -20.713 1.00 97.00 263 VAL A N 1
ATOM 1883 C CA . VAL A 1 263 ? -4.644 5.741 -21.344 1.00 97.00 263 VAL A CA 1
ATOM 1884 C C . VAL A 1 263 ? -4.486 4.523 -22.257 1.00 97.00 263 VAL A C 1
ATOM 1886 O O . VAL A 1 263 ? -4.054 4.667 -23.397 1.00 97.00 263 VAL A O 1
ATOM 1889 N N . LEU A 1 264 ? -4.856 3.330 -21.789 1.00 98.00 264 LEU A N 1
ATOM 1890 C CA . LEU A 1 264 ? -4.684 2.099 -22.567 1.00 98.00 264 LEU A CA 1
ATOM 1891 C C . LEU A 1 264 ? -5.641 1.988 -23.752 1.00 98.00 264 LEU A C 1
ATOM 1893 O O . LEU A 1 264 ? -5.231 1.582 -24.836 1.00 98.00 264 LEU A O 1
ATOM 1897 N N . THR A 1 265 ? -6.901 2.376 -23.567 1.00 97.62 265 THR A N 1
ATOM 1898 C CA . THR A 1 265 ? -7.870 2.404 -24.672 1.00 97.62 265 THR A CA 1
ATOM 1899 C C . THR A 1 265 ? -7.504 3.465 -25.710 1.00 97.62 265 THR A C 1
ATOM 1901 O O . THR A 1 265 ? -7.589 3.201 -26.907 1.00 97.62 265 THR A O 1
ATOM 1904 N N . GLY A 1 266 ? -6.985 4.621 -25.279 1.00 97.06 266 GLY A N 1
ATOM 1905 C CA . GLY A 1 266 ? -6.410 5.633 -26.170 1.00 97.06 266 GLY A CA 1
ATOM 1906 C C . GLY A 1 266 ? -5.169 5.155 -26.935 1.00 97.06 266 GLY A C 1
ATOM 1907 O O . GLY A 1 266 ? -4.934 5.608 -28.051 1.00 97.06 266 GLY A O 1
ATOM 1908 N N . ALA A 1 267 ? -4.413 4.203 -26.379 1.00 97.06 267 ALA A N 1
ATOM 1909 C CA . ALA A 1 267 ? -3.294 3.534 -27.048 1.00 97.06 267 ALA A CA 1
ATOM 1910 C C . ALA A 1 267 ? -3.727 2.374 -27.974 1.00 97.06 267 ALA A C 1
ATOM 1912 O O . ALA A 1 267 ? -2.875 1.712 -28.564 1.00 97.06 267 ALA A O 1
ATOM 1913 N N . GLY A 1 268 ? -5.034 2.127 -28.121 1.00 96.75 268 GLY A N 1
ATOM 1914 C CA . GLY A 1 268 ? -5.590 1.148 -29.058 1.00 96.75 268 GLY A CA 1
ATOM 1915 C C . GLY A 1 268 ? -5.872 -0.241 -28.479 1.00 96.75 268 GLY A C 1
ATOM 1916 O O . GLY A 1 268 ? -6.261 -1.127 -29.239 1.00 96.75 268 GLY A O 1
ATOM 1917 N N . LEU A 1 269 ? -5.716 -0.460 -27.167 1.00 97.44 269 LEU A N 1
ATOM 1918 C CA . LEU A 1 269 ? -6.151 -1.715 -26.542 1.00 97.44 269 LEU A CA 1
ATOM 1919 C C . LEU A 1 269 ? -7.674 -1.744 -26.408 1.00 97.44 269 LEU A C 1
ATOM 1921 O O . LEU A 1 269 ? -8.302 -0.750 -26.036 1.00 97.44 269 LEU A O 1
ATOM 1925 N N . ASP A 1 270 ? -8.268 -2.919 -26.610 1.00 96.25 270 ASP A N 1
ATOM 1926 C CA . ASP A 1 270 ? -9.647 -3.143 -26.191 1.00 96.25 270 ASP A CA 1
ATOM 1927 C C . ASP A 1 270 ? -9.771 -3.009 -24.659 1.00 96.25 270 ASP A C 1
ATOM 1929 O O . ASP A 1 270 ? -8.830 -3.278 -23.907 1.00 96.25 270 ASP A O 1
ATOM 1933 N N . ILE A 1 271 ? -10.935 -2.573 -24.172 1.00 96.69 271 ILE A N 1
ATOM 1934 C CA . ILE A 1 271 ? -11.132 -2.278 -22.744 1.00 96.69 271 ILE A CA 1
ATOM 1935 C C . ILE A 1 271 ? -10.985 -3.529 -21.848 1.00 96.69 271 ILE A C 1
ATOM 1937 O O . ILE A 1 271 ? -10.581 -3.435 -20.687 1.00 96.69 271 ILE A O 1
ATOM 1941 N N . GLU A 1 272 ? -11.248 -4.719 -22.394 1.00 95.75 272 GLU A N 1
ATOM 1942 C CA . GLU A 1 272 ? -11.094 -6.007 -21.717 1.00 95.75 272 GLU A CA 1
ATOM 1943 C C . GLU A 1 272 ? -9.611 -6.384 -21.547 1.00 95.75 272 GLU A C 1
ATOM 1945 O O . GLU A 1 272 ? -9.214 -6.923 -20.512 1.00 95.75 272 GLU A O 1
ATOM 1950 N N . ALA A 1 273 ? -8.766 -6.090 -22.531 1.00 95.56 273 ALA A N 1
ATOM 1951 C CA . ALA A 1 273 ? -7.319 -6.189 -22.443 1.00 95.56 273 ALA A CA 1
ATOM 1952 C C . ALA A 1 273 ? -6.766 -5.107 -21.517 1.00 95.56 273 ALA A C 1
ATOM 1954 O O . ALA A 1 273 ? -5.948 -5.420 -20.655 1.00 95.56 273 ALA A O 1
ATOM 1955 N N . ALA A 1 274 ? -7.272 -3.875 -21.619 1.00 97.06 274 ALA A N 1
ATOM 1956 C CA . ALA A 1 274 ? -6.847 -2.760 -20.786 1.00 97.06 274 ALA A CA 1
ATOM 1957 C C . ALA A 1 274 ? -7.050 -3.041 -19.290 1.00 97.06 274 ALA A C 1
ATOM 1959 O O . ALA A 1 274 ? -6.108 -2.913 -18.509 1.00 97.06 274 ALA A O 1
ATOM 1960 N N . ARG A 1 275 ? -8.238 -3.506 -18.874 1.00 95.69 275 ARG A N 1
ATOM 1961 C CA . ARG A 1 275 ? -8.491 -3.831 -17.457 1.00 95.69 275 ARG A CA 1
ATOM 1962 C C . ARG A 1 275 ? -7.589 -4.948 -16.929 1.00 95.69 275 ARG A C 1
ATOM 1964 O O . ARG A 1 275 ? -7.221 -4.938 -15.760 1.00 95.69 275 ARG A O 1
ATOM 1971 N N . ARG A 1 276 ? -7.182 -5.893 -17.790 1.00 96.31 276 ARG A N 1
ATOM 1972 C CA . ARG A 1 276 ? -6.245 -6.969 -17.429 1.00 96.31 276 ARG A CA 1
ATOM 1973 C C . ARG A 1 276 ? -4.821 -6.470 -17.213 1.00 96.31 276 ARG A C 1
ATOM 1975 O O . ARG A 1 276 ? -4.023 -7.246 -16.714 1.00 96.31 276 ARG A O 1
ATOM 1982 N N . GLN A 1 277 ? -4.491 -5.230 -17.568 1.00 97.94 277 GLN A N 1
ATOM 1983 C CA . GLN A 1 277 ? -3.158 -4.651 -17.381 1.00 97.94 277 GLN A CA 1
ATOM 1984 C C . GLN A 1 277 ? -3.030 -3.811 -16.104 1.00 97.94 277 GLN A C 1
ATOM 1986 O O . GLN A 1 277 ? -1.952 -3.272 -15.852 1.00 97.94 277 GLN A O 1
ATOM 1991 N N . ILE A 1 278 ? -4.093 -3.694 -15.300 1.00 98.06 278 ILE A N 1
ATOM 1992 C CA . ILE A 1 278 ? -4.131 -2.825 -14.118 1.00 98.06 278 ILE A CA 1
ATOM 1993 C C . ILE A 1 278 ? -4.091 -3.662 -12.832 1.00 98.06 278 ILE A C 1
ATOM 1995 O O . ILE A 1 278 ? -4.907 -4.563 -12.625 1.00 98.06 278 ILE A O 1
ATOM 1999 N N . ALA A 1 279 ? -3.127 -3.350 -11.972 1.00 98.06 279 ALA A N 1
ATOM 2000 C CA . ALA A 1 279 ? -3.095 -3.731 -10.566 1.00 98.06 279 ALA A CA 1
ATOM 2001 C C . ALA A 1 279 ? -3.456 -2.528 -9.687 1.00 98.06 279 ALA A C 1
ATOM 2003 O O . ALA A 1 279 ? -3.343 -1.369 -10.098 1.00 98.06 279 ALA A O 1
ATOM 2004 N N . PHE A 1 280 ? -3.825 -2.809 -8.444 1.00 98.62 280 PHE A N 1
ATOM 2005 C CA . PHE A 1 280 ? -4.107 -1.805 -7.423 1.00 98.62 280 PHE A CA 1
ATOM 2006 C C . PHE A 1 280 ? -3.224 -2.050 -6.207 1.00 98.62 280 PHE A C 1
ATOM 2008 O O . PHE A 1 280 ? -2.918 -3.200 -5.902 1.00 98.62 280 PHE A O 1
ATOM 2015 N N . LEU A 1 281 ? -2.828 -0.989 -5.510 1.00 98.75 281 LEU A N 1
ATOM 2016 C CA . LEU A 1 281 ? -2.106 -1.075 -4.245 1.00 98.75 281 LEU A CA 1
ATOM 2017 C C . LEU A 1 281 ? -2.801 -0.193 -3.217 1.00 98.75 281 LEU A C 1
ATOM 2019 O O . LEU A 1 281 ? -2.959 1.004 -3.439 1.00 98.75 281 LEU A O 1
ATOM 2023 N N . LEU A 1 282 ? -3.182 -0.788 -2.090 1.00 98.81 282 LEU A N 1
ATOM 2024 C CA . LEU A 1 282 ? -3.673 -0.069 -0.916 1.00 98.81 282 LEU A CA 1
ATOM 2025 C C . LEU A 1 282 ? -2.710 -0.226 0.257 1.00 98.81 282 LEU A C 1
ATOM 2027 O O . LEU A 1 282 ? -1.989 -1.215 0.381 1.00 98.81 282 LEU A O 1
ATOM 2031 N N . VAL A 1 283 ? -2.698 0.760 1.137 1.00 98.75 283 VAL A N 1
ATOM 2032 C CA . VAL A 1 283 ? -1.849 0.756 2.321 1.00 98.75 283 VAL A CA 1
ATOM 2033 C C . VAL A 1 283 ? -2.548 0.024 3.465 1.00 98.75 283 VAL A C 1
ATOM 2035 O O . VAL A 1 283 ? -3.716 0.265 3.741 1.00 98.75 283 VAL A O 1
ATOM 2038 N N . ALA A 1 284 ? -1.850 -0.858 4.167 1.00 98.75 284 ALA A N 1
ATOM 2039 C CA . ALA A 1 284 ? -2.346 -1.470 5.396 1.00 98.75 284 ALA A CA 1
ATOM 2040 C C . ALA A 1 284 ? -1.758 -0.741 6.608 1.00 98.75 284 ALA A C 1
ATOM 2042 O O . ALA A 1 284 ? -0.539 -0.685 6.755 1.00 98.75 284 ALA A O 1
ATOM 2043 N N . ASP A 1 285 ? -2.599 -0.168 7.465 1.00 96.38 285 ASP A N 1
ATOM 2044 C CA . ASP A 1 285 ? -2.161 0.594 8.645 1.00 96.38 285 ASP A CA 1
ATOM 2045 C C . ASP A 1 285 ? -2.360 -0.243 9.925 1.00 96.38 285 ASP A C 1
ATOM 2047 O O . ASP A 1 285 ? -2.908 -1.346 9.895 1.00 96.38 285 ASP A O 1
ATOM 2051 N N . VAL A 1 286 ? -1.918 0.276 11.071 1.00 96.25 286 VAL A N 1
ATOM 2052 C CA . VAL A 1 286 ? -2.075 -0.372 12.386 1.00 96.25 286 VAL A CA 1
ATOM 2053 C C . VAL A 1 286 ? -3.549 -0.540 12.796 1.00 96.25 286 VAL A C 1
ATOM 2055 O O . VAL A 1 286 ? -3.864 -1.366 13.653 1.00 96.25 286 VAL A O 1
ATOM 2058 N N . ASP A 1 287 ? -4.461 0.222 12.181 1.00 96.19 287 ASP A N 1
ATOM 2059 C CA . ASP A 1 287 ? -5.907 0.022 12.305 1.00 96.19 287 ASP A CA 1
ATOM 2060 C C . ASP A 1 287 ? -6.343 -1.233 11.532 1.00 96.19 287 ASP A C 1
ATOM 2062 O O . ASP A 1 287 ? -6.588 -1.209 10.320 1.00 96.19 287 ASP A O 1
ATOM 2066 N N . LEU A 1 288 ? -6.428 -2.344 12.266 1.00 96.94 288 LEU A N 1
ATOM 2067 C CA . LEU A 1 288 ? -6.791 -3.660 11.750 1.00 96.94 288 LEU A CA 1
ATOM 2068 C C . LEU A 1 288 ? -8.159 -3.656 11.054 1.00 96.94 288 LEU A C 1
ATOM 2070 O O . LEU A 1 288 ? -8.272 -4.085 9.905 1.00 96.94 288 LEU A O 1
ATOM 2074 N N . TYR A 1 289 ? -9.201 -3.181 11.739 1.00 96.31 289 TYR A N 1
ATOM 2075 C CA . TYR A 1 289 ? -10.566 -3.229 11.212 1.00 96.31 289 TYR A CA 1
ATOM 2076 C C . TYR A 1 289 ? -10.753 -2.239 10.067 1.00 96.31 289 TYR A C 1
ATOM 2078 O O . TYR A 1 289 ? -11.398 -2.579 9.073 1.00 96.31 289 TYR A O 1
ATOM 2086 N N . GLY A 1 290 ? -10.138 -1.055 10.179 1.00 97.19 290 GLY A N 1
ATOM 2087 C CA . GLY A 1 290 ? -10.098 -0.072 9.104 1.00 97.19 290 GLY A CA 1
ATOM 2088 C C . GLY A 1 290 ? -9.482 -0.648 7.830 1.00 97.19 290 GLY A C 1
ATOM 2089 O O . GLY A 1 290 ? -10.075 -0.557 6.756 1.00 97.19 290 GLY A O 1
ATOM 2090 N N . THR A 1 291 ? -8.346 -1.339 7.960 1.00 98.50 291 THR A N 1
ATOM 2091 C CA . THR A 1 291 ? -7.664 -1.999 6.838 1.00 98.50 291 THR A CA 1
ATOM 2092 C C . THR A 1 291 ? -8.539 -3.079 6.192 1.00 98.50 291 THR A C 1
ATOM 2094 O O . THR A 1 291 ? -8.713 -3.066 4.972 1.00 98.50 291 THR A O 1
ATOM 2097 N N . ILE A 1 292 ? -9.147 -3.976 6.981 1.00 97.31 292 ILE A N 1
ATOM 2098 C CA . ILE A 1 292 ? -10.037 -5.029 6.456 1.00 97.31 292 ILE A CA 1
ATOM 2099 C C . ILE A 1 292 ? -11.192 -4.405 5.663 1.00 97.31 292 ILE A C 1
ATOM 2101 O O . ILE A 1 292 ? -11.431 -4.767 4.508 1.00 97.31 292 ILE A O 1
ATOM 2105 N N . ALA A 1 293 ? -11.885 -3.436 6.265 1.00 96.94 293 ALA A N 1
ATOM 2106 C CA . ALA A 1 293 ? -13.022 -2.768 5.648 1.00 96.94 293 ALA A CA 1
ATOM 2107 C C . ALA A 1 293 ? -12.624 -2.000 4.377 1.00 96.94 293 ALA A C 1
ATOM 2109 O O . ALA A 1 293 ? -13.338 -2.067 3.376 1.00 96.94 293 ALA A O 1
ATOM 2110 N N . LYS A 1 294 ? -11.465 -1.327 4.372 1.00 98.12 294 LYS A N 1
ATOM 2111 C CA . LYS A 1 294 ? -10.951 -0.586 3.212 1.00 98.12 294 LYS A CA 1
ATOM 2112 C C . LYS A 1 294 ? -10.720 -1.491 2.003 1.00 98.12 294 LYS A C 1
ATOM 2114 O O . LYS A 1 294 ? -11.189 -1.183 0.908 1.00 98.12 294 LYS A O 1
ATOM 2119 N N . LEU A 1 295 ? -10.023 -2.614 2.185 1.00 97.56 295 LEU A N 1
ATOM 2120 C CA . LEU A 1 295 ? -9.731 -3.536 1.082 1.00 97.56 295 LEU A CA 1
ATOM 2121 C C . LEU A 1 295 ? -11.024 -4.141 0.508 1.00 97.56 295 LEU A C 1
ATOM 2123 O O . LEU A 1 295 ? -11.165 -4.257 -0.711 1.00 97.56 295 LEU A O 1
ATOM 2127 N N . ARG A 1 296 ? -11.995 -4.479 1.369 1.00 95.31 296 ARG A N 1
ATOM 2128 C CA . ARG A 1 296 ? -13.329 -4.957 0.955 1.00 95.31 296 ARG A CA 1
ATOM 2129 C C . ARG A 1 296 ? -14.093 -3.886 0.171 1.00 95.31 296 ARG A C 1
ATOM 2131 O O . ARG A 1 296 ? -14.586 -4.172 -0.921 1.00 95.31 296 ARG A O 1
ATOM 2138 N N . ALA A 1 297 ? -14.127 -2.653 0.679 1.00 96.69 297 ALA A N 1
ATOM 2139 C CA . ALA A 1 297 ? -14.797 -1.522 0.038 1.00 96.69 297 ALA A CA 1
ATOM 2140 C C . ALA A 1 297 ? -14.226 -1.246 -1.359 1.00 96.69 297 ALA A C 1
ATOM 2142 O O . ALA A 1 297 ? -14.979 -1.019 -2.304 1.00 96.69 297 ALA A O 1
ATOM 2143 N N . PHE A 1 298 ? -12.905 -1.346 -1.523 1.00 98.06 298 PHE A N 1
ATOM 2144 C CA . PHE A 1 298 ? -12.258 -1.104 -2.809 1.00 98.06 298 PHE A CA 1
ATOM 2145 C C . PHE A 1 298 ? -12.760 -2.021 -3.931 1.00 98.06 298 PHE A C 1
ATOM 2147 O O . PHE A 1 298 ? -13.020 -1.552 -5.038 1.00 98.06 298 PHE A O 1
ATOM 2154 N N . ARG A 1 299 ? -12.951 -3.320 -3.663 1.00 95.94 299 ARG A N 1
ATOM 2155 C CA . ARG A 1 299 ? -13.447 -4.261 -4.686 1.00 95.94 299 ARG A CA 1
ATOM 2156 C C . ARG A 1 299 ? -14.867 -3.919 -5.131 1.00 95.94 299 ARG A C 1
ATOM 2158 O O . ARG A 1 299 ? -15.150 -3.971 -6.325 1.00 95.94 299 ARG A O 1
ATOM 2165 N N . ARG A 1 300 ? -15.730 -3.500 -4.196 1.00 94.69 300 ARG A N 1
ATOM 2166 C CA . ARG A 1 300 ? -17.090 -3.015 -4.499 1.00 94.69 300 ARG A CA 1
ATOM 2167 C C . ARG A 1 300 ? -17.049 -1.749 -5.357 1.00 94.69 300 ARG A C 1
ATOM 2169 O O . ARG A 1 300 ? -17.743 -1.662 -6.369 1.00 94.69 300 ARG A O 1
ATOM 2176 N N . LEU A 1 301 ? -16.176 -0.805 -5.001 1.00 97.50 301 LEU A N 1
ATOM 2177 C CA . LEU A 1 301 ? -15.969 0.431 -5.755 1.00 97.50 301 LEU A CA 1
ATOM 2178 C C . LEU A 1 301 ? -15.484 0.164 -7.183 1.00 97.50 301 LEU A C 1
ATOM 2180 O O . LEU A 1 301 ? -16.037 0.723 -8.131 1.00 97.50 301 LEU A O 1
ATOM 2184 N N . TRP A 1 302 ? -14.489 -0.708 -7.358 1.00 97.44 302 TRP A N 1
ATOM 2185 C CA . TRP A 1 302 ? -13.987 -1.046 -8.689 1.00 97.44 302 TRP A CA 1
ATOM 2186 C C . TRP A 1 302 ? -15.027 -1.789 -9.529 1.00 97.44 302 TRP A C 1
ATOM 2188 O O . TRP A 1 302 ? -15.229 -1.429 -10.686 1.00 97.44 302 TRP A O 1
ATOM 2198 N N . ALA A 1 303 ? -15.757 -2.744 -8.946 1.00 95.56 303 ALA A N 1
ATOM 2199 C CA . ALA A 1 303 ? -16.852 -3.431 -9.632 1.00 95.56 303 ALA A CA 1
ATOM 2200 C C . ALA A 1 303 ? -17.911 -2.443 -10.154 1.00 95.56 303 ALA A C 1
ATOM 2202 O O . ALA A 1 303 ? -18.415 -2.588 -11.269 1.00 95.56 303 ALA A O 1
ATOM 2203 N N . ARG A 1 304 ? -18.208 -1.387 -9.386 1.00 95.69 304 ARG A N 1
ATOM 2204 C CA . ARG A 1 304 ? -19.104 -0.307 -9.816 1.00 95.69 304 ARG A CA 1
ATOM 2205 C C . ARG A 1 304 ? -18.544 0.490 -10.998 1.00 95.69 304 ARG A C 1
ATOM 2207 O O . ARG A 1 304 ? -19.311 0.846 -11.892 1.00 95.69 304 ARG A O 1
ATOM 2214 N N . VAL A 1 305 ? -17.236 0.755 -11.025 1.00 96.81 305 VAL A N 1
ATOM 2215 C CA . VAL A 1 305 ? -16.569 1.393 -12.176 1.00 96.81 305 VAL A CA 1
ATOM 2216 C C . VAL A 1 305 ? -16.611 0.485 -13.403 1.00 96.81 305 VAL A C 1
ATOM 2218 O O . VAL A 1 305 ? -17.002 0.949 -14.470 1.00 96.81 305 VAL A O 1
ATOM 2221 N N . GLU A 1 306 ? -16.294 -0.805 -13.263 1.00 96.19 306 GLU A N 1
ATOM 2222 C CA . GLU A 1 306 ? -16.382 -1.773 -14.365 1.00 96.19 306 GLU A CA 1
ATOM 2223 C C . GLU A 1 306 ? -17.795 -1.815 -14.955 1.00 96.19 306 GLU A C 1
ATOM 2225 O O . GLU A 1 306 ? -17.959 -1.694 -16.170 1.00 96.19 306 GLU A O 1
ATOM 2230 N N . HIS A 1 307 ? -18.820 -1.878 -14.102 1.00 95.12 307 HIS A N 1
ATOM 2231 C CA . HIS A 1 307 ? -20.210 -1.850 -14.545 1.00 95.12 307 HIS A CA 1
ATOM 2232 C C . HIS A 1 307 ? -20.555 -0.563 -15.311 1.00 95.12 307 HIS A C 1
ATOM 2234 O O . HIS A 1 307 ? -21.171 -0.624 -16.374 1.00 95.12 307 HIS A O 1
ATOM 2240 N N . ALA A 1 308 ? -20.114 0.601 -14.821 1.00 95.50 308 ALA A N 1
ATOM 2241 C CA . ALA A 1 308 ? -20.313 1.881 -15.504 1.00 95.50 308 ALA A CA 1
ATOM 2242 C C . ALA A 1 308 ? -19.587 1.954 -16.862 1.00 95.50 308 ALA A C 1
ATOM 2244 O O . ALA A 1 308 ? -20.044 2.644 -17.771 1.00 95.50 308 ALA A O 1
ATOM 2245 N N . CYS A 1 309 ? -18.488 1.213 -17.020 1.00 95.38 309 CYS A N 1
ATOM 2246 C CA . CYS A 1 309 ? -17.780 1.038 -18.288 1.00 95.38 309 CYS A CA 1
ATOM 2247 C C . CYS A 1 309 ? -18.401 -0.036 -19.205 1.00 95.38 309 CYS A C 1
ATOM 2249 O O . CYS A 1 309 ? -17.835 -0.323 -20.259 1.00 95.38 309 CYS A O 1
ATOM 2251 N N . GLY A 1 310 ? -19.536 -0.639 -18.832 1.00 95.69 310 GLY A N 1
ATOM 2252 C CA . GLY A 1 310 ? -20.194 -1.695 -19.607 1.00 95.69 310 GLY A CA 1
ATOM 2253 C C . GLY A 1 310 ? -19.528 -3.070 -19.487 1.00 95.69 310 GLY A C 1
ATOM 2254 O O . GLY A 1 310 ? -19.752 -3.936 -20.331 1.00 95.69 310 GLY A O 1
ATOM 2255 N N . LEU A 1 311 ? -18.704 -3.281 -18.458 1.00 95.19 311 LEU A N 1
ATOM 2256 C CA . LEU A 1 311 ? -18.000 -4.534 -18.208 1.00 95.19 311 LEU A CA 1
ATOM 2257 C C . LEU A 1 311 ? -18.695 -5.355 -17.125 1.00 95.19 311 LEU A C 1
ATOM 2259 O O . LEU A 1 311 ? -19.192 -4.826 -16.131 1.00 95.19 311 LE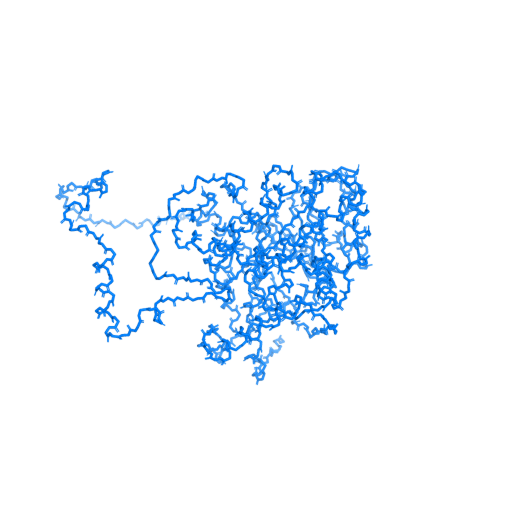U A O 1
ATOM 2263 N N . ALA A 1 312 ? -18.657 -6.676 -17.283 1.00 93.25 312 ALA A N 1
ATOM 2264 C CA . ALA A 1 312 ? -18.948 -7.583 -16.183 1.00 93.25 312 ALA A CA 1
ATOM 2265 C C . ALA A 1 312 ? -17.789 -7.533 -15.164 1.00 93.25 312 ALA A C 1
ATOM 2267 O O . ALA A 1 312 ? -16.633 -7.773 -15.568 1.00 93.25 312 ALA A O 1
ATOM 2268 N N . PRO A 1 313 ? -18.071 -7.252 -13.875 1.00 92.75 313 PRO A N 1
ATOM 2269 C CA . PRO A 1 313 ? -17.038 -7.175 -12.855 1.00 92.75 313 PRO A CA 1
ATOM 2270 C C . PRO A 1 313 ? -16.206 -8.455 -12.747 1.00 92.75 313 PRO A C 1
ATOM 2272 O O . PRO A 1 313 ? -16.725 -9.561 -12.923 1.00 92.75 313 PRO A O 1
ATOM 2275 N N . ARG A 1 314 ? -14.905 -8.320 -12.476 1.00 91.31 314 ARG A N 1
ATOM 2276 C CA . ARG A 1 314 ? -14.006 -9.461 -12.227 1.00 91.31 314 ARG A CA 1
ATOM 2277 C C . ARG A 1 314 ? -13.089 -9.199 -11.030 1.00 91.31 314 ARG A C 1
ATOM 2279 O O . ARG A 1 314 ? -12.843 -8.042 -10.698 1.00 91.31 314 ARG A O 1
ATOM 2286 N N . PRO A 1 315 ? -12.533 -10.260 -10.414 1.00 90.69 315 PRO A N 1
ATOM 2287 C CA . PRO A 1 315 ? -11.516 -10.102 -9.385 1.00 90.69 315 PRO A CA 1
ATOM 2288 C C . PRO A 1 315 ? -10.350 -9.237 -9.872 1.00 90.69 315 PRO A C 1
ATOM 2290 O O . PRO A 1 315 ? -9.799 -9.447 -10.958 1.00 90.69 315 PRO A O 1
ATOM 2293 N N . VAL A 1 316 ? -9.983 -8.259 -9.052 1.00 92.50 316 VAL A N 1
ATOM 2294 C CA . VAL A 1 316 ? -8.822 -7.394 -9.274 1.00 92.50 316 VAL A CA 1
ATOM 2295 C C . VAL A 1 316 ? -7.547 -8.064 -8.776 1.00 92.50 316 VAL A C 1
ATOM 2297 O O . VAL A 1 316 ? -7.613 -8.971 -7.955 1.00 92.50 316 VAL A O 1
ATOM 2300 N N . ARG A 1 317 ? -6.384 -7.585 -9.234 1.00 95.38 317 ARG A N 1
ATOM 2301 C CA . ARG A 1 317 ? -5.105 -7.850 -8.561 1.00 95.38 317 ARG A CA 1
ATOM 2302 C C . ARG A 1 317 ? -4.841 -6.729 -7.557 1.00 95.38 317 ARG A C 1
ATOM 2304 O O . ARG A 1 317 ? -4.529 -5.611 -7.972 1.00 95.38 317 ARG A O 1
ATOM 2311 N N . LEU A 1 318 ? -5.001 -7.020 -6.268 1.00 97.44 318 LEU A N 1
ATOM 2312 C CA . LEU A 1 318 ? -4.880 -6.061 -5.173 1.00 97.44 318 LEU A CA 1
ATOM 2313 C C . LEU A 1 318 ? -3.669 -6.367 -4.287 1.00 97.44 318 LEU A C 1
ATOM 2315 O O . LEU A 1 318 ? -3.648 -7.332 -3.524 1.00 97.44 318 LEU A O 1
ATOM 2319 N N . HIS A 1 319 ? -2.683 -5.485 -4.352 1.00 98.50 319 HIS A N 1
ATOM 2320 C CA . HIS A 1 319 ? -1.546 -5.444 -3.446 1.00 98.50 319 HIS A CA 1
ATOM 2321 C C . HIS A 1 319 ? -1.899 -4.694 -2.169 1.00 98.50 319 HIS A C 1
ATOM 2323 O O . HIS A 1 319 ? -2.625 -3.698 -2.194 1.00 98.50 319 HIS A O 1
ATOM 2329 N N . ALA A 1 320 ? -1.302 -5.127 -1.067 1.00 98.56 320 ALA A N 1
ATOM 2330 C CA . ALA A 1 320 ? -1.259 -4.384 0.174 1.00 98.56 320 ALA A CA 1
ATOM 2331 C C . ALA A 1 320 ? 0.190 -4.141 0.602 1.00 98.56 320 ALA A C 1
ATOM 2333 O O . ALA A 1 320 ? 1.017 -5.054 0.592 1.00 98.56 320 ALA A O 1
ATOM 2334 N N . GLU A 1 321 ? 0.504 -2.914 1.007 1.00 98.56 321 GLU A N 1
ATOM 2335 C CA . GLU A 1 321 ? 1.806 -2.569 1.581 1.00 98.56 321 GLU A CA 1
ATOM 2336 C C . GLU A 1 321 ? 1.615 -1.930 2.951 1.00 98.56 321 GLU A C 1
ATOM 2338 O O . GLU A 1 321 ? 0.768 -1.056 3.121 1.00 98.56 321 GLU A O 1
ATOM 2343 N N . THR A 1 322 ? 2.374 -2.371 3.953 1.00 98.75 322 THR A N 1
ATOM 2344 C CA . THR A 1 322 ? 2.204 -1.835 5.309 1.00 98.75 322 THR A CA 1
ATOM 2345 C C . THR A 1 322 ? 2.659 -0.380 5.402 1.00 98.75 322 THR A C 1
ATOM 2347 O O . THR A 1 322 ? 3.693 -0.011 4.840 1.00 98.75 322 THR A O 1
ATOM 2350 N N . ALA A 1 323 ? 1.917 0.434 6.149 1.00 98.25 323 ALA A N 1
ATOM 2351 C CA . ALA A 1 323 ? 2.051 1.880 6.171 1.00 98.25 323 ALA A CA 1
ATOM 2352 C C . ALA A 1 323 ? 3.455 2.342 6.570 1.00 98.25 323 ALA A C 1
ATOM 2354 O O . ALA A 1 323 ? 3.930 2.094 7.675 1.00 98.25 323 ALA A O 1
ATOM 2355 N N . TRP A 1 324 ? 4.096 3.126 5.703 1.00 97.56 324 TRP A N 1
ATOM 2356 C CA . TRP A 1 324 ? 5.309 3.860 6.067 1.00 97.56 324 TRP A CA 1
ATOM 2357 C C . TRP A 1 324 ? 5.046 4.858 7.203 1.00 97.56 324 TRP A C 1
ATOM 2359 O O . TRP A 1 324 ? 5.853 5.019 8.118 1.00 97.56 324 TRP A O 1
ATOM 2369 N N . ARG A 1 325 ? 3.872 5.496 7.172 1.00 96.69 325 ARG A N 1
ATOM 2370 C CA . ARG A 1 325 ? 3.475 6.569 8.086 1.00 96.69 325 ARG A CA 1
ATOM 2371 C C . ARG A 1 325 ? 3.449 6.151 9.563 1.00 96.69 325 ARG A C 1
ATOM 2373 O O . ARG A 1 325 ? 3.661 7.004 10.428 1.00 96.69 325 ARG A O 1
ATOM 2380 N N . MET A 1 326 ? 3.235 4.865 9.852 1.00 97.25 326 MET A N 1
ATOM 2381 C CA . MET A 1 326 ? 3.208 4.323 11.217 1.00 97.25 326 MET A CA 1
ATOM 2382 C C . MET A 1 326 ? 4.602 3.974 11.773 1.00 97.25 326 MET A C 1
ATOM 2384 O O . MET A 1 326 ? 4.713 3.630 12.948 1.00 97.25 326 MET A O 1
ATOM 2388 N N . MET A 1 327 ? 5.658 4.040 10.952 1.00 97.69 327 MET A N 1
ATOM 2389 C CA . MET A 1 327 ? 7.013 3.651 11.353 1.00 97.69 327 MET A CA 1
ATOM 2390 C C . MET A 1 327 ? 7.667 4.692 12.268 1.00 97.69 327 MET A C 1
ATOM 2392 O O . MET A 1 327 ? 7.669 5.898 11.990 1.00 97.69 327 MET A O 1
ATOM 2396 N N . THR A 1 328 ? 8.298 4.208 13.333 1.00 96.88 328 THR A N 1
ATOM 2397 C CA . THR A 1 328 ? 9.019 5.026 14.314 1.00 96.88 328 THR A CA 1
ATOM 2398 C C . THR A 1 328 ? 10.520 4.746 14.262 1.00 96.88 328 THR A C 1
ATOM 2400 O O . THR A 1 328 ? 10.944 3.614 14.033 1.00 96.88 328 THR A O 1
ATOM 2403 N N . ARG A 1 329 ? 11.346 5.780 14.456 1.00 95.19 329 ARG A N 1
ATOM 2404 C CA . ARG A 1 329 ? 12.793 5.636 14.702 1.00 95.19 329 ARG A CA 1
ATOM 2405 C C . ARG A 1 329 ? 13.077 5.280 16.158 1.00 95.19 329 ARG A C 1
ATOM 2407 O O . ARG A 1 329 ? 14.076 4.635 16.436 1.00 95.19 329 ARG A O 1
ATOM 2414 N N . ARG A 1 330 ? 12.219 5.733 17.074 1.00 92.19 330 ARG A N 1
ATOM 2415 C CA . ARG A 1 330 ? 12.254 5.361 18.493 1.00 92.19 330 ARG A CA 1
ATOM 2416 C C . ARG A 1 330 ? 11.479 4.075 18.703 1.00 92.19 330 ARG A C 1
ATOM 2418 O O . ARG A 1 330 ? 10.407 3.914 18.119 1.00 92.19 330 ARG A O 1
ATOM 2425 N N . ASP A 1 331 ? 12.022 3.209 19.537 1.00 94.31 331 ASP A N 1
ATOM 2426 C CA . ASP A 1 331 ? 11.542 1.858 19.794 1.00 94.31 331 ASP A CA 1
ATOM 2427 C C . ASP A 1 331 ? 11.135 1.135 18.492 1.00 94.31 331 ASP A C 1
ATOM 2429 O O . ASP A 1 331 ? 9.954 0.854 18.260 1.00 94.31 331 ASP A O 1
ATOM 2433 N N . PRO A 1 332 ? 12.086 0.867 17.574 1.00 95.38 332 PRO A N 1
ATOM 2434 C CA . PRO A 1 332 ? 11.790 0.276 16.278 1.00 95.38 332 PRO A CA 1
ATOM 2435 C C . PRO A 1 332 ? 11.219 -1.137 16.428 1.00 95.38 332 PRO A C 1
ATOM 2437 O O . PRO A 1 332 ? 10.529 -1.609 15.530 1.00 95.38 332 PRO A O 1
ATOM 2440 N N . TRP A 1 333 ? 11.435 -1.819 17.558 1.00 95.75 333 TRP A N 1
ATOM 2441 C CA . TRP A 1 333 ? 10.822 -3.119 17.835 1.00 95.75 333 TRP A CA 1
ATOM 2442 C C . TRP A 1 333 ? 9.296 -3.038 17.867 1.00 95.75 333 TRP A C 1
ATOM 2444 O O . TRP A 1 333 ? 8.629 -3.941 17.358 1.00 95.75 333 TRP A O 1
ATOM 2454 N N . SER A 1 334 ? 8.731 -1.924 18.340 1.00 96.12 334 SER A N 1
ATOM 2455 C CA . SER A 1 334 ? 7.291 -1.668 18.238 1.00 96.12 334 SER A CA 1
ATOM 2456 C C . SER A 1 334 ? 6.797 -1.619 16.785 1.00 96.12 334 SER A C 1
ATOM 2458 O O . SER A 1 334 ? 5.636 -1.946 16.528 1.00 96.12 334 SER A O 1
ATOM 2460 N N . ASN A 1 335 ? 7.652 -1.306 15.800 1.00 97.88 335 ASN A N 1
ATOM 2461 C CA . ASN A 1 335 ? 7.266 -1.404 14.388 1.00 97.88 335 ASN A CA 1
ATOM 2462 C C . ASN A 1 335 ? 6.967 -2.846 13.974 1.00 97.88 335 ASN A C 1
ATOM 2464 O O . ASN A 1 335 ? 6.090 -3.041 13.142 1.00 97.88 335 ASN A O 1
ATOM 2468 N N . LEU A 1 336 ? 7.607 -3.858 14.573 1.00 96.88 336 LEU A N 1
ATOM 2469 C CA . LEU A 1 336 ? 7.280 -5.257 14.283 1.00 96.88 336 LEU A CA 1
ATOM 2470 C C . LEU A 1 336 ? 5.822 -5.568 14.648 1.00 96.88 336 LEU A C 1
ATOM 2472 O O . LEU A 1 336 ? 5.118 -6.220 13.878 1.00 96.88 336 LEU A O 1
ATOM 2476 N N . LEU A 1 337 ? 5.345 -5.050 15.784 1.00 97.62 337 LEU A N 1
ATOM 2477 C CA . LEU A 1 337 ? 3.959 -5.207 16.235 1.00 97.62 337 LEU A CA 1
ATOM 2478 C C . LEU A 1 337 ? 2.982 -4.460 15.317 1.00 97.62 337 LEU A C 1
ATOM 2480 O O . LEU A 1 337 ? 1.966 -5.023 14.912 1.00 97.62 337 LEU A O 1
ATOM 2484 N N . ARG A 1 338 ? 3.316 -3.220 14.931 1.00 98.12 338 ARG A N 1
ATOM 2485 C CA . ARG A 1 338 ? 2.517 -2.428 13.976 1.00 98.12 338 ARG A CA 1
ATOM 2486 C C . ARG A 1 338 ? 2.393 -3.134 12.629 1.00 98.12 338 ARG A C 1
ATOM 2488 O O . ARG A 1 338 ? 1.287 -3.326 12.134 1.00 98.12 338 ARG A O 1
ATOM 2495 N N . THR A 1 339 ? 3.520 -3.571 12.071 1.00 98.44 339 THR A N 1
ATOM 2496 C CA . THR A 1 339 ? 3.569 -4.309 10.805 1.00 98.44 339 THR A CA 1
ATOM 2497 C C . THR A 1 339 ? 2.812 -5.633 10.917 1.00 98.44 339 THR A C 1
ATOM 2499 O O . THR A 1 339 ? 2.113 -5.993 9.979 1.00 98.44 339 THR A O 1
ATOM 2502 N N . SER A 1 340 ? 2.851 -6.325 12.061 1.00 98.25 340 SER A N 1
ATOM 2503 C CA . SER A 1 340 ? 2.065 -7.553 12.274 1.00 98.25 340 SER A CA 1
ATOM 2504 C C . SER A 1 340 ? 0.558 -7.302 12.160 1.00 98.25 340 SER A C 1
ATOM 2506 O O . SER A 1 340 ? -0.134 -8.037 11.461 1.00 98.25 340 SER A O 1
ATOM 2508 N N . LEU A 1 341 ? 0.044 -6.245 12.797 1.00 98.31 341 LEU A N 1
ATOM 2509 C CA . LEU A 1 341 ? -1.376 -5.882 12.709 1.00 98.31 341 LEU A CA 1
ATOM 2510 C C . LEU A 1 341 ? -1.775 -5.459 11.290 1.00 98.31 341 LEU A C 1
ATOM 2512 O O . LEU A 1 341 ? -2.831 -5.859 10.804 1.00 98.31 341 LEU A O 1
ATOM 2516 N N . ALA A 1 342 ? -0.908 -4.715 10.603 1.00 98.62 342 ALA A N 1
ATOM 2517 C CA . ALA A 1 342 ? -1.138 -4.308 9.222 1.00 98.62 342 ALA A CA 1
ATOM 2518 C C . ALA A 1 342 ? -1.154 -5.508 8.254 1.00 98.62 342 ALA A C 1
ATOM 2520 O O . ALA A 1 342 ? -2.056 -5.613 7.425 1.00 98.62 342 ALA A O 1
ATOM 2521 N N . VAL A 1 343 ? -0.209 -6.451 8.373 1.00 98.50 343 VAL A N 1
ATOM 2522 C CA . VAL A 1 343 ? -0.196 -7.684 7.558 1.00 98.50 343 VAL A CA 1
ATOM 2523 C C . VAL A 1 343 ? -1.437 -8.532 7.847 1.00 98.50 343 VAL A C 1
ATOM 2525 O O . VAL A 1 343 ? -2.055 -9.031 6.909 1.00 98.50 343 VAL A O 1
ATOM 2528 N N . LEU A 1 344 ? -1.851 -8.636 9.116 1.00 97.88 344 LEU A N 1
ATOM 2529 C CA . LEU A 1 344 ? -3.086 -9.321 9.497 1.00 97.88 344 LEU A CA 1
ATOM 2530 C C . LEU A 1 344 ? -4.308 -8.682 8.820 1.00 97.88 344 LEU A C 1
ATOM 2532 O O . LEU A 1 344 ? -5.110 -9.385 8.208 1.00 97.88 344 LEU A O 1
ATOM 2536 N N . GLY A 1 345 ? -4.431 -7.354 8.875 1.00 97.56 345 GLY A N 1
ATOM 2537 C CA . GLY A 1 345 ? -5.523 -6.630 8.224 1.00 97.56 345 GLY A CA 1
ATOM 2538 C C . GLY A 1 345 ? -5.514 -6.765 6.705 1.00 97.56 345 GLY A C 1
ATOM 2539 O O . GLY A 1 345 ? -6.570 -6.951 6.104 1.00 97.56 345 GLY A O 1
ATOM 2540 N N . ALA A 1 346 ? -4.335 -6.737 6.082 1.00 97.94 346 ALA A N 1
ATOM 2541 C CA . ALA A 1 346 ? -4.175 -6.955 4.648 1.00 97.94 346 ALA A CA 1
ATOM 2542 C C . ALA A 1 346 ? -4.617 -8.364 4.221 1.00 97.94 346 ALA A C 1
ATOM 2544 O O . ALA A 1 346 ? -5.370 -8.512 3.256 1.00 97.94 346 ALA A O 1
ATOM 2545 N N . GLY A 1 347 ? -4.178 -9.389 4.959 1.00 96.06 347 GLY A N 1
ATOM 2546 C CA . GLY A 1 347 ? -4.526 -10.785 4.702 1.00 96.06 347 GLY A CA 1
ATOM 2547 C C . GLY A 1 347 ? -6.021 -11.049 4.873 1.00 96.06 347 GLY A C 1
ATOM 2548 O O . GLY A 1 347 ? -6.660 -11.557 3.954 1.00 96.06 347 GLY A O 1
ATOM 2549 N N . LEU A 1 348 ? -6.606 -10.630 6.003 1.00 95.06 348 LEU A N 1
ATOM 2550 C CA . LEU A 1 348 ? -8.041 -10.796 6.281 1.00 95.06 348 LEU A CA 1
ATOM 2551 C C . LEU A 1 348 ? -8.933 -9.909 5.398 1.00 95.06 348 LEU A C 1
ATOM 2553 O O . LEU A 1 348 ? -10.069 -10.272 5.113 1.00 95.06 348 LEU A O 1
ATOM 2557 N N . GLY A 1 349 ? -8.423 -8.769 4.923 1.00 94.62 349 GLY A N 1
ATOM 2558 C CA . GLY A 1 349 ? -9.065 -7.941 3.898 1.00 94.62 349 GLY A CA 1
ATOM 2559 C C . GLY A 1 349 ? -8.975 -8.531 2.482 1.00 94.62 349 GLY A C 1
ATOM 2560 O O . GLY A 1 349 ? -9.513 -7.949 1.533 1.00 94.62 349 GLY A O 1
ATOM 2561 N N . GLY A 1 350 ? -8.292 -9.670 2.321 1.00 94.12 350 GLY A N 1
ATOM 2562 C CA . GLY A 1 350 ? -8.210 -10.451 1.091 1.00 94.12 350 GLY A CA 1
ATOM 2563 C C . GLY A 1 350 ? -7.193 -9.941 0.070 1.00 94.12 350 GLY A C 1
ATOM 2564 O O . GLY A 1 350 ? -7.445 -10.079 -1.125 1.00 94.12 350 GLY A O 1
ATOM 2565 N N . ALA A 1 351 ? -6.104 -9.284 0.472 1.00 96.69 351 ALA A N 1
ATOM 2566 C CA . ALA A 1 351 ? -5.058 -8.883 -0.475 1.00 96.69 351 ALA A CA 1
ATOM 2567 C C . ALA A 1 351 ? -4.485 -10.099 -1.233 1.00 96.69 351 ALA A C 1
ATOM 2569 O O . ALA A 1 351 ? -4.335 -11.182 -0.665 1.00 96.69 351 ALA A O 1
ATOM 2570 N N . ASP A 1 352 ? -4.149 -9.920 -2.511 1.00 96.50 352 ASP A N 1
ATOM 2571 C CA . ASP A 1 352 ? -3.505 -10.956 -3.330 1.00 96.50 352 ASP A CA 1
ATOM 2572 C C . ASP A 1 352 ? -2.018 -11.083 -3.027 1.00 96.50 352 ASP A C 1
ATOM 2574 O O . ASP A 1 352 ? -1.452 -12.175 -3.069 1.00 96.50 352 ASP A O 1
ATOM 2578 N N . ALA A 1 353 ? -1.405 -9.954 -2.692 1.00 97.56 353 ALA A N 1
ATOM 2579 C CA . ALA A 1 353 ? 0.002 -9.826 -2.381 1.00 97.56 353 ALA A CA 1
ATOM 2580 C C . ALA A 1 353 ? 0.175 -8.863 -1.209 1.00 97.56 353 ALA A C 1
ATOM 2582 O O . ALA A 1 353 ? -0.461 -7.808 -1.172 1.00 97.56 353 ALA A O 1
ATOM 2583 N N . VAL A 1 354 ? 1.043 -9.214 -0.262 1.00 98.56 354 VAL A N 1
ATOM 2584 C CA . VAL A 1 354 ? 1.327 -8.393 0.917 1.00 98.56 354 VAL A CA 1
ATOM 2585 C C . VAL A 1 354 ? 2.826 -8.146 1.025 1.00 98.56 354 VAL A C 1
ATOM 2587 O O . VAL A 1 354 ? 3.620 -9.087 1.070 1.00 98.56 354 VAL A O 1
ATOM 2590 N N . GLN A 1 355 ? 3.207 -6.871 1.101 1.00 98.56 355 GLN A N 1
ATOM 2591 C CA . GLN A 1 355 ? 4.569 -6.437 1.396 1.00 98.56 355 GLN A CA 1
ATOM 2592 C C . GLN A 1 355 ? 4.640 -5.853 2.809 1.00 98.56 355 GLN A C 1
ATOM 2594 O O . GLN A 1 355 ? 4.057 -4.805 3.100 1.00 98.56 355 GLN A O 1
ATOM 2599 N N . ALA A 1 356 ? 5.394 -6.527 3.675 1.00 98.19 356 ALA A N 1
ATOM 2600 C CA . ALA A 1 356 ? 5.687 -6.066 5.024 1.00 98.19 356 ALA A CA 1
ATOM 2601 C C . ALA A 1 356 ? 6.925 -5.158 5.023 1.00 98.19 356 ALA A C 1
ATOM 2603 O O . ALA A 1 356 ? 8.009 -5.568 4.607 1.00 98.19 356 ALA A O 1
ATOM 2604 N N . THR A 1 357 ? 6.774 -3.936 5.524 1.00 97.12 357 THR A N 1
ATOM 2605 C CA . THR A 1 357 ? 7.877 -2.995 5.728 1.00 97.12 357 THR A CA 1
ATOM 2606 C C . THR A 1 357 ? 8.729 -3.477 6.907 1.00 97.12 357 THR A C 1
ATOM 2608 O O . THR A 1 357 ? 8.184 -3.679 8.000 1.00 97.12 357 THR A O 1
ATOM 2611 N N . PRO A 1 358 ? 10.051 -3.672 6.731 1.00 98.00 358 PRO A N 1
ATOM 2612 C CA . PRO A 1 358 ? 10.920 -4.103 7.821 1.00 98.00 358 PRO A CA 1
ATOM 2613 C C . PRO A 1 358 ? 10.909 -3.122 8.994 1.00 98.00 358 PRO A C 1
ATOM 2615 O O . PRO A 1 358 ? 10.863 -1.908 8.807 1.00 98.00 358 PRO A O 1
ATOM 2618 N N . PHE A 1 359 ? 10.997 -3.647 10.217 1.00 98.00 359 PHE A N 1
ATOM 2619 C CA . PHE A 1 359 ? 10.872 -2.845 11.442 1.00 98.00 359 PHE A CA 1
ATOM 2620 C C . PHE A 1 359 ? 11.952 -1.749 11.576 1.00 98.00 359 PHE A C 1
ATOM 2622 O O . PHE A 1 359 ? 11.747 -0.750 12.266 1.00 98.00 359 PHE A O 1
ATOM 2629 N N . THR A 1 360 ? 13.079 -1.916 10.878 1.00 97.69 360 THR A N 1
ATOM 2630 C CA . THR A 1 360 ? 14.204 -0.976 10.809 1.00 97.69 360 THR A CA 1
ATOM 2631 C C . THR A 1 360 ? 14.087 0.071 9.700 1.00 97.69 360 THR A C 1
ATOM 2633 O O . THR A 1 360 ? 14.945 0.944 9.616 1.00 97.69 360 THR A O 1
ATOM 2636 N N . ALA A 1 361 ? 13.044 0.049 8.864 1.00 96.31 361 ALA A N 1
ATOM 2637 C CA . ALA A 1 361 ? 12.985 0.873 7.653 1.00 96.31 361 ALA A CA 1
ATOM 2638 C C . ALA A 1 361 ? 13.047 2.393 7.918 1.00 96.31 361 ALA A C 1
ATOM 2640 O O . ALA A 1 361 ? 13.545 3.144 7.084 1.00 96.31 361 ALA A O 1
ATOM 2641 N N . ALA A 1 362 ? 12.577 2.870 9.079 1.00 95.88 362 ALA A N 1
ATOM 2642 C CA . ALA A 1 362 ? 12.708 4.281 9.470 1.00 95.88 362 ALA A CA 1
ATOM 2643 C C . ALA A 1 362 ? 14.139 4.678 9.889 1.00 95.88 362 ALA A C 1
ATOM 2645 O O . ALA A 1 362 ? 14.466 5.869 9.910 1.00 95.88 362 ALA A O 1
ATOM 2646 N N . LEU A 1 363 ? 14.973 3.695 10.241 1.00 96.38 363 LEU A N 1
ATOM 2647 C CA . LEU A 1 363 ? 16.366 3.870 10.650 1.00 96.38 363 LEU A CA 1
ATOM 2648 C C . LEU A 1 363 ? 17.332 3.810 9.469 1.00 96.38 363 LEU A C 1
ATOM 2650 O O . LEU A 1 363 ? 18.337 4.518 9.489 1.00 96.38 363 LEU A O 1
ATOM 2654 N N . GLY A 1 364 ? 17.046 2.981 8.462 1.00 96.75 364 GLY A N 1
ATOM 2655 C CA . GLY A 1 364 ? 17.931 2.776 7.322 1.00 96.75 364 GLY A CA 1
ATOM 2656 C C . GLY A 1 364 ? 17.640 1.506 6.530 1.00 96.75 364 GLY A C 1
ATOM 2657 O O . GLY A 1 364 ? 16.570 0.909 6.659 1.00 96.75 364 GLY A O 1
ATOM 2658 N N . LEU A 1 365 ? 18.607 1.107 5.703 1.00 97.94 365 LEU A N 1
ATOM 2659 C CA . LEU A 1 365 ? 18.523 -0.067 4.844 1.00 97.94 365 LEU A CA 1
ATOM 2660 C C . LEU A 1 365 ? 18.476 -1.354 5.695 1.00 97.94 365 LEU A C 1
ATOM 2662 O O . LEU A 1 365 ? 19.404 -1.598 6.476 1.00 97.94 365 LEU A O 1
ATOM 2666 N N . PRO A 1 366 ? 17.423 -2.183 5.574 1.00 97.56 366 PRO A N 1
ATOM 2667 C CA . PRO A 1 366 ? 17.253 -3.373 6.403 1.00 97.56 366 PRO A CA 1
ATOM 2668 C C . PRO A 1 366 ? 18.317 -4.443 6.138 1.00 97.56 366 PRO A C 1
ATOM 2670 O O . PRO A 1 366 ? 18.605 -4.770 4.989 1.00 97.56 366 PRO A O 1
ATOM 2673 N N . ASP A 1 367 ? 18.842 -5.045 7.203 1.00 97.19 367 ASP A N 1
ATOM 2674 C CA . ASP A 1 367 ? 19.732 -6.203 7.118 1.00 97.19 367 ASP A CA 1
ATOM 2675 C C . ASP A 1 367 ? 18.962 -7.523 6.927 1.00 97.19 367 ASP A C 1
ATOM 2677 O O . ASP A 1 367 ? 17.728 -7.582 6.954 1.00 97.19 367 ASP A O 1
ATOM 2681 N N . ALA A 1 368 ? 19.695 -8.627 6.762 1.00 97.12 368 ALA A N 1
ATOM 2682 C CA . ALA A 1 368 ? 19.095 -9.951 6.597 1.00 97.12 368 ALA A CA 1
ATOM 2683 C C . ALA A 1 368 ? 18.212 -10.373 7.792 1.00 97.12 368 ALA A C 1
ATOM 2685 O O . ALA A 1 368 ? 17.267 -11.150 7.618 1.00 97.12 368 ALA A O 1
ATOM 2686 N N . PHE A 1 369 ? 18.487 -9.871 9.004 1.00 97.62 369 PHE A N 1
ATOM 2687 C CA . PHE A 1 369 ? 17.686 -10.154 10.193 1.00 97.62 369 PHE A CA 1
ATOM 2688 C C . PHE A 1 369 ? 16.326 -9.451 10.133 1.00 97.62 369 PHE A C 1
ATOM 2690 O O . PHE A 1 369 ? 15.294 -10.104 10.306 1.00 97.62 369 PHE A O 1
ATOM 2697 N N . ALA A 1 370 ? 16.303 -8.153 9.835 1.00 98.00 370 ALA A N 1
ATOM 2698 C CA . ALA A 1 370 ? 15.078 -7.372 9.726 1.00 98.00 370 ALA A CA 1
ATOM 2699 C C . ALA A 1 370 ? 14.186 -7.849 8.576 1.00 98.00 370 ALA A C 1
ATOM 2701 O O . ALA A 1 370 ? 12.972 -7.983 8.752 1.00 98.00 370 ALA A O 1
ATOM 2702 N N . ARG A 1 371 ? 14.790 -8.193 7.433 1.00 98.06 371 ARG A N 1
ATOM 2703 C CA . ARG A 1 371 ? 14.086 -8.794 6.289 1.00 98.06 371 ARG A CA 1
ATOM 2704 C C . ARG A 1 371 ? 13.465 -10.142 6.647 1.00 98.06 371 ARG A C 1
ATOM 2706 O O . ARG A 1 371 ? 12.308 -10.396 6.317 1.00 98.06 371 ARG A O 1
ATOM 2713 N N . ARG A 1 372 ? 14.184 -10.972 7.419 1.00 98.19 372 ARG A N 1
ATOM 2714 C CA . ARG A 1 372 ? 13.656 -12.249 7.928 1.00 98.19 372 ARG A CA 1
ATOM 2715 C C . ARG A 1 372 ? 12.416 -12.067 8.774 1.00 98.19 372 ARG A C 1
ATOM 2717 O O . ARG A 1 372 ? 11.431 -12.765 8.558 1.00 98.19 372 ARG A O 1
ATOM 2724 N N . LEU A 1 373 ? 12.450 -11.134 9.719 1.00 98.19 373 LEU A N 1
ATOM 2725 C CA . LEU A 1 373 ? 11.278 -10.875 10.543 1.00 98.19 373 LEU A CA 1
ATOM 2726 C C . LEU A 1 373 ? 10.100 -10.384 9.695 1.00 98.19 373 LEU A C 1
ATOM 2728 O O . LEU A 1 373 ? 8.998 -10.887 9.881 1.00 98.19 373 LEU A O 1
ATOM 2732 N N . ALA A 1 374 ? 10.331 -9.501 8.718 1.00 97.56 374 ALA A N 1
ATOM 2733 C CA . ALA A 1 374 ? 9.280 -9.008 7.826 1.00 97.56 374 ALA A CA 1
ATOM 2734 C C . ALA A 1 374 ? 8.577 -10.135 7.042 1.00 97.56 374 ALA A C 1
ATOM 2736 O O . ALA A 1 374 ? 7.348 -10.191 7.035 1.00 97.56 374 ALA A O 1
ATOM 2737 N N . ARG A 1 375 ? 9.323 -11.071 6.432 1.00 97.12 375 ARG A N 1
ATOM 2738 C CA . ARG A 1 375 ? 8.722 -12.221 5.715 1.00 97.12 375 ARG A CA 1
ATOM 2739 C C . ARG A 1 375 ? 8.068 -13.244 6.650 1.00 97.12 375 ARG A C 1
ATOM 2741 O O . ARG A 1 375 ? 7.045 -13.834 6.295 1.00 97.12 375 ARG A O 1
ATOM 2748 N N . HIS A 1 376 ? 8.613 -13.433 7.855 1.00 97.44 376 HIS A N 1
ATOM 2749 C CA . HIS A 1 376 ? 8.047 -14.360 8.837 1.00 97.44 376 HIS A CA 1
ATOM 2750 C C . HIS A 1 376 ? 6.639 -13.951 9.271 1.00 97.44 376 HIS A C 1
ATOM 2752 O O . HIS A 1 376 ? 5.827 -14.837 9.502 1.00 97.44 376 HIS A O 1
ATOM 2758 N N . LEU A 1 377 ? 6.319 -12.651 9.326 1.00 96.69 377 LEU A N 1
ATOM 2759 C CA . LEU A 1 377 ? 4.966 -12.196 9.671 1.00 96.69 377 LEU A CA 1
ATOM 2760 C C . LEU A 1 377 ? 3.905 -12.835 8.767 1.00 96.69 377 LEU A C 1
ATOM 2762 O O . LEU A 1 377 ? 2.944 -13.413 9.265 1.00 96.69 377 LEU A O 1
ATOM 2766 N N . GLY A 1 378 ? 4.113 -12.788 7.446 1.00 96.00 378 GLY A N 1
ATOM 2767 C CA . GLY A 1 378 ? 3.212 -13.423 6.482 1.00 96.00 378 GLY A CA 1
ATOM 2768 C C . GLY A 1 378 ? 3.226 -14.947 6.590 1.00 96.00 378 GLY A C 1
ATOM 2769 O O . GLY A 1 378 ? 2.170 -15.567 6.632 1.00 96.00 378 GLY A O 1
ATOM 2770 N N . THR A 1 379 ? 4.412 -15.550 6.706 1.00 97.12 379 THR A N 1
ATOM 2771 C CA . THR A 1 379 ? 4.559 -17.017 6.762 1.00 97.12 379 THR A CA 1
ATOM 2772 C C . THR A 1 379 ? 3.853 -17.610 7.982 1.00 97.12 379 THR A C 1
ATOM 2774 O O . THR A 1 379 ? 3.070 -18.543 7.844 1.00 97.12 379 THR A O 1
ATOM 2777 N N . LEU A 1 380 ? 4.054 -17.026 9.168 1.00 97.69 380 LEU A N 1
ATOM 2778 C CA . LEU A 1 380 ? 3.391 -17.436 10.411 1.00 97.69 380 LEU A CA 1
ATOM 2779 C C . LEU A 1 380 ? 1.867 -17.341 10.289 1.00 97.69 380 LEU A C 1
ATOM 2781 O O . LEU A 1 380 ? 1.144 -18.239 10.716 1.00 97.69 380 LEU A O 1
ATOM 2785 N N . MET A 1 381 ? 1.369 -16.263 9.680 1.00 96.69 381 MET A N 1
ATOM 2786 C CA . MET A 1 381 ? -0.065 -16.049 9.487 1.00 96.69 381 MET A CA 1
ATOM 2787 C C . MET A 1 381 ? -0.701 -17.078 8.545 1.00 96.69 381 MET A C 1
ATOM 2789 O O . MET A 1 381 ? -1.832 -17.512 8.775 1.00 96.69 381 MET A O 1
ATOM 2793 N N . ILE A 1 382 ? 0.019 -17.477 7.497 1.00 96.69 382 ILE A N 1
ATOM 2794 C CA . ILE A 1 382 ? -0.452 -18.459 6.517 1.00 96.69 382 ILE A CA 1
ATOM 2795 C C . ILE A 1 382 ? -0.351 -19.881 7.085 1.00 96.69 382 ILE A C 1
ATOM 2797 O O . ILE A 1 382 ? -1.351 -20.597 7.104 1.00 96.69 382 ILE A O 1
ATOM 2801 N N . GLU A 1 383 ? 0.829 -20.274 7.566 1.00 96.62 383 GLU A N 1
ATOM 2802 C CA . GLU A 1 383 ? 1.159 -21.669 7.882 1.00 96.62 383 GLU A CA 1
ATOM 2803 C C . GLU A 1 383 ? 0.748 -22.080 9.303 1.00 96.62 383 GLU A C 1
ATOM 2805 O O . GLU A 1 383 ? 0.189 -23.158 9.508 1.00 96.62 383 GLU A O 1
ATOM 2810 N N . GLU A 1 384 ? 0.986 -21.222 10.299 1.00 97.56 384 GLU A N 1
ATOM 2811 C CA . GLU A 1 384 ? 0.732 -21.557 11.707 1.00 97.56 384 GLU A CA 1
ATOM 2812 C C . GLU A 1 384 ? -0.650 -21.078 12.159 1.00 97.56 384 GLU A C 1
ATOM 2814 O O . GLU A 1 384 ? -1.435 -21.847 12.719 1.00 97.56 384 GLU A O 1
ATOM 2819 N N . ALA A 1 385 ? -0.996 -19.823 11.859 1.00 97.00 385 ALA A N 1
ATOM 2820 C CA . ALA A 1 385 ? -2.291 -19.252 12.227 1.00 97.00 385 ALA A CA 1
ATOM 2821 C C . ALA A 1 385 ? -3.429 -19.654 11.272 1.00 97.00 385 ALA A C 1
ATOM 2823 O O . ALA A 1 385 ? -4.593 -19.412 11.587 1.00 97.00 385 ALA A O 1
ATOM 2824 N N . ASN A 1 386 ? -3.117 -20.300 10.138 1.00 95.94 386 ASN A N 1
ATOM 2825 C CA . ASN A 1 386 ? -4.095 -20.851 9.194 1.00 95.94 386 ASN A CA 1
ATOM 2826 C C . ASN A 1 386 ? -5.115 -19.815 8.673 1.00 95.94 386 ASN A C 1
ATOM 2828 O O . ASN A 1 386 ? -6.265 -20.151 8.376 1.00 95.94 386 ASN A O 1
ATOM 2832 N N . LEU A 1 387 ? -4.706 -18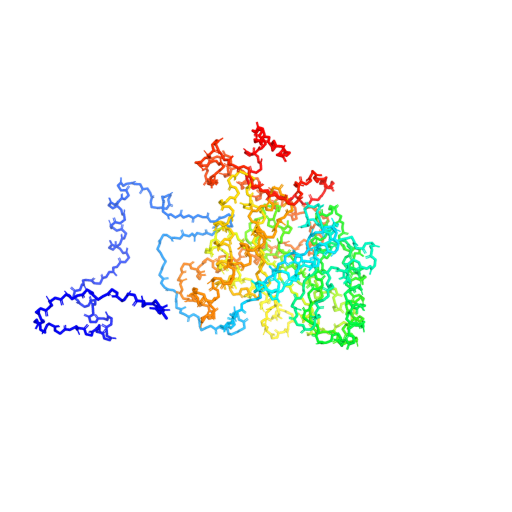.551 8.523 1.00 93.31 387 LEU A N 1
ATOM 2833 C CA . LEU A 1 387 ? -5.623 -17.454 8.181 1.00 93.31 387 LEU A CA 1
ATOM 2834 C C . LEU A 1 387 ? -6.151 -17.499 6.742 1.00 93.31 387 LEU A C 1
ATOM 2836 O O . LEU A 1 387 ? -7.074 -16.771 6.398 1.00 93.31 387 LEU A O 1
ATOM 2840 N N . THR A 1 388 ? -5.595 -18.367 5.901 1.00 92.31 388 THR A N 1
ATOM 2841 C CA . THR A 1 388 ? -5.945 -18.503 4.478 1.00 92.31 388 THR A CA 1
ATOM 2842 C C . THR A 1 388 ? -6.945 -19.626 4.212 1.00 92.31 388 THR A C 1
ATOM 2844 O O . THR A 1 388 ? -7.330 -19.851 3.066 1.00 92.31 388 THR A O 1
ATOM 2847 N N . ARG A 1 389 ? -7.387 -20.337 5.260 1.00 92.56 389 ARG A N 1
ATOM 2848 C CA . ARG A 1 389 ? -8.361 -21.437 5.154 1.00 92.56 389 ARG A CA 1
ATOM 2849 C C . ARG A 1 389 ? -9.774 -20.958 4.812 1.00 92.56 389 ARG A C 1
ATOM 2851 O O . ARG A 1 389 ? -10.577 -21.759 4.342 1.00 92.56 389 ARG A O 1
ATOM 2858 N N . VAL A 1 390 ? -10.078 -19.680 5.047 1.00 90.75 390 VAL A N 1
ATOM 2859 C CA . VAL A 1 390 ? -11.387 -19.055 4.804 1.00 90.75 390 VAL A CA 1
ATOM 2860 C C . VAL A 1 390 ? -11.187 -17.779 3.982 1.00 90.75 390 VAL A C 1
ATOM 2862 O O . VAL A 1 390 ? -10.293 -16.996 4.272 1.00 90.75 390 VAL A O 1
ATOM 2865 N N . ALA A 1 391 ? -12.013 -17.587 2.951 1.00 85.62 391 ALA A N 1
ATOM 2866 C CA . ALA A 1 391 ? -11.901 -16.516 1.952 1.00 85.62 391 ALA A CA 1
ATOM 2867 C C . ALA A 1 391 ? -12.145 -15.096 2.511 1.00 85.62 391 ALA A C 1
ATOM 2869 O O . ALA A 1 391 ? -11.372 -14.180 2.250 1.00 85.62 391 ALA A O 1
ATOM 2870 N N . ASP A 1 392 ? -13.215 -14.921 3.289 1.00 88.81 392 ASP A N 1
ATOM 2871 C CA . ASP A 1 392 ? -13.565 -13.665 3.967 1.00 88.81 392 ASP A CA 1
ATOM 2872 C C . ASP A 1 392 ? -14.127 -13.996 5.360 1.00 88.81 392 ASP A C 1
ATOM 2874 O O . ASP A 1 392 ? -15.345 -14.081 5.536 1.00 88.81 392 ASP A O 1
ATOM 2878 N N . PRO A 1 393 ? -13.269 -14.248 6.365 1.00 89.62 393 PRO A N 1
ATOM 2879 C CA . PRO A 1 393 ? -13.729 -14.586 7.712 1.00 89.62 393 PRO A CA 1
ATOM 2880 C C . PRO A 1 393 ? -14.433 -13.416 8.421 1.00 89.62 393 PRO A C 1
ATOM 2882 O O . PRO A 1 393 ? -15.044 -13.627 9.466 1.00 89.62 393 PRO A O 1
ATOM 2885 N N . ALA A 1 394 ? -14.352 -12.194 7.881 1.00 89.19 394 ALA A N 1
ATOM 2886 C CA . ALA A 1 394 ? -15.027 -11.016 8.414 1.00 89.19 394 ALA A CA 1
ATOM 2887 C C . ALA A 1 394 ? -16.459 -10.838 7.873 1.00 89.19 394 ALA A C 1
ATOM 2889 O O . ALA A 1 394 ? -17.193 -9.978 8.369 1.00 89.19 394 ALA A O 1
ATOM 2890 N N . ALA A 1 395 ? -16.870 -11.629 6.877 1.00 87.81 395 ALA A N 1
ATOM 2891 C CA . ALA A 1 395 ? -18.203 -11.551 6.290 1.00 87.81 395 ALA A CA 1
ATOM 2892 C C . ALA A 1 395 ? -19.306 -11.746 7.345 1.00 87.81 395 ALA A C 1
ATOM 2894 O O . ALA A 1 395 ? -19.279 -12.687 8.138 1.00 87.81 395 ALA A O 1
ATOM 2895 N N . GLY A 1 396 ? -20.289 -10.843 7.352 1.00 86.19 396 GLY A N 1
ATOM 2896 C CA . GLY A 1 396 ? -21.405 -10.863 8.308 1.00 86.19 396 GLY A CA 1
ATOM 2897 C C . GLY A 1 396 ? -21.096 -10.233 9.673 1.00 86.19 396 GLY A C 1
ATOM 2898 O O . GLY A 1 396 ? -22.016 -10.003 10.466 1.00 86.19 396 GLY A O 1
ATOM 2899 N N . ALA A 1 397 ? -19.838 -9.868 9.951 1.00 90.31 397 ALA A N 1
ATOM 2900 C CA . ALA A 1 397 ? -19.503 -9.080 11.131 1.00 90.31 397 ALA A CA 1
ATOM 2901 C C . ALA A 1 397 ? -20.053 -7.655 10.967 1.00 90.31 397 ALA A C 1
ATOM 2903 O O . ALA A 1 397 ? -19.470 -6.826 10.269 1.00 90.31 397 ALA A O 1
ATOM 2904 N N . GLY A 1 398 ? -21.172 -7.352 11.632 1.00 90.31 398 GLY A N 1
ATOM 2905 C CA . GLY A 1 398 ? -21.928 -6.115 11.401 1.00 90.31 398 GLY A CA 1
ATOM 2906 C C . GLY A 1 398 ? -21.112 -4.827 11.527 1.00 90.31 398 GLY A C 1
ATOM 2907 O O . GLY A 1 398 ? -21.302 -3.904 10.740 1.00 90.31 398 GLY A O 1
ATOM 2908 N N . ALA A 1 399 ? -20.154 -4.775 12.458 1.00 91.94 399 ALA A N 1
ATOM 2909 C CA . ALA A 1 399 ? -19.255 -3.629 12.597 1.00 91.94 399 ALA A CA 1
ATOM 2910 C C . ALA A 1 399 ? -18.331 -3.446 11.378 1.00 91.94 399 ALA A C 1
ATOM 2912 O O . ALA A 1 399 ? -18.146 -2.321 10.915 1.00 91.94 399 ALA A O 1
ATOM 2913 N N . ILE A 1 400 ? -17.784 -4.538 10.833 1.00 93.06 400 ILE A N 1
ATOM 2914 C CA . ILE A 1 400 ? -16.910 -4.494 9.653 1.00 93.06 400 ILE A CA 1
ATOM 2915 C C . ILE A 1 400 ? -17.735 -4.196 8.400 1.00 93.06 400 ILE A C 1
ATOM 2917 O O . ILE A 1 400 ? -17.284 -3.413 7.568 1.00 93.06 400 ILE A O 1
ATOM 2921 N N . GLU A 1 401 ? -18.946 -4.744 8.269 1.00 92.25 401 GLU A N 1
ATOM 2922 C CA . GLU A 1 401 ? -19.842 -4.417 7.151 1.00 92.25 401 GLU A CA 1
ATOM 2923 C C . GLU A 1 401 ? -20.231 -2.934 7.157 1.00 92.25 401 GLU A C 1
ATOM 2925 O O . GLU A 1 401 ? -20.037 -2.248 6.156 1.00 92.25 401 GLU A O 1
ATOM 2930 N N . ALA A 1 402 ? -20.660 -2.393 8.302 1.00 93.12 402 ALA A N 1
ATOM 2931 C CA . ALA A 1 402 ? -21.007 -0.977 8.419 1.00 93.12 402 ALA A CA 1
ATOM 2932 C C . ALA A 1 402 ? -19.815 -0.051 8.116 1.00 93.12 402 ALA A C 1
ATOM 2934 O O . ALA A 1 402 ? -19.978 0.984 7.462 1.00 93.12 402 ALA A O 1
ATOM 2935 N N . LEU A 1 403 ? -18.612 -0.427 8.565 1.00 95.88 403 LEU A N 1
ATOM 2936 C CA . LEU A 1 403 ? -17.384 0.309 8.266 1.00 95.88 403 LEU A CA 1
ATOM 2937 C C . LEU A 1 403 ? -17.009 0.207 6.779 1.00 95.88 403 LEU A C 1
ATOM 2939 O O . LEU A 1 403 ? -16.626 1.209 6.180 1.00 95.88 403 LEU A O 1
ATOM 2943 N N . THR A 1 404 ? -17.183 -0.971 6.170 1.00 96.12 404 THR A N 1
ATOM 2944 C CA . THR A 1 404 ? -16.969 -1.209 4.731 1.00 96.12 404 THR A CA 1
ATOM 2945 C C . THR A 1 404 ? -17.885 -0.308 3.907 1.00 96.12 404 THR A C 1
ATOM 2947 O O . THR A 1 404 ? -17.407 0.410 3.032 1.00 96.12 404 THR A O 1
ATOM 2950 N N . ASP A 1 405 ? -19.177 -0.259 4.236 1.00 95.38 405 ASP A N 1
ATOM 2951 C CA . ASP A 1 405 ? -20.147 0.604 3.556 1.00 95.38 405 ASP A CA 1
ATOM 2952 C C . ASP A 1 405 ? -19.827 2.096 3.761 1.00 95.38 405 ASP A C 1
ATOM 2954 O O . ASP A 1 405 ? -20.047 2.927 2.877 1.00 95.38 405 ASP A O 1
ATOM 2958 N N . GLY A 1 406 ? -19.314 2.454 4.942 1.00 97.62 406 GLY A N 1
ATOM 2959 C CA . GLY A 1 406 ? -18.831 3.800 5.245 1.00 97.62 406 GLY A CA 1
ATOM 2960 C C . GLY A 1 406 ? -17.677 4.219 4.340 1.00 97.62 406 GLY A C 1
ATOM 2961 O O . GLY A 1 406 ? -17.737 5.290 3.735 1.00 97.62 406 GLY A O 1
ATOM 2962 N N . TYR A 1 407 ? -16.658 3.369 4.210 1.00 98.44 407 TYR A N 1
ATOM 2963 C CA . TYR A 1 407 ? -15.518 3.631 3.333 1.00 98.44 407 TYR A CA 1
ATOM 2964 C C . TYR A 1 407 ? -15.877 3.582 1.854 1.00 98.44 407 TYR A C 1
ATOM 2966 O O . TYR A 1 407 ? -15.328 4.363 1.083 1.00 98.44 407 TYR A O 1
ATOM 2974 N N . GLU A 1 408 ? -16.822 2.731 1.452 1.00 97.69 408 GLU A N 1
ATOM 2975 C CA . GLU A 1 408 ? -17.355 2.736 0.091 1.00 97.69 408 GLU A CA 1
ATOM 2976 C C . GLU A 1 408 ? -17.959 4.108 -0.241 1.00 97.69 408 GLU A C 1
ATOM 2978 O O . GLU A 1 408 ? -17.596 4.720 -1.245 1.00 97.69 408 GLU A O 1
ATOM 2983 N N . ARG A 1 409 ? -18.815 4.655 0.633 1.00 98.62 409 ARG A N 1
ATOM 2984 C CA . ARG A 1 409 ? -19.383 5.999 0.434 1.00 98.62 409 ARG A CA 1
ATOM 2985 C C . ARG A 1 409 ? -18.304 7.081 0.396 1.00 98.62 409 ARG A C 1
ATOM 2987 O O . ARG A 1 409 ? -18.275 7.856 -0.554 1.00 98.62 409 ARG A O 1
ATOM 2994 N N . ALA A 1 410 ? -17.401 7.099 1.378 1.00 98.75 410 ALA A N 1
ATOM 2995 C CA . ALA A 1 410 ? -16.340 8.104 1.459 1.00 98.75 410 ALA A CA 1
ATOM 2996 C C . ALA A 1 410 ? -15.401 8.060 0.238 1.00 98.75 410 ALA A C 1
ATOM 2998 O O . ALA A 1 410 ? -15.086 9.097 -0.346 1.00 98.75 410 ALA A O 1
ATOM 2999 N N . GLY A 1 411 ? -15.003 6.859 -0.193 1.00 98.75 411 GLY A N 1
ATOM 3000 C CA . GLY A 1 411 ? -14.180 6.657 -1.383 1.00 98.75 411 GLY A CA 1
ATOM 3001 C C . GLY A 1 411 ? -14.886 7.071 -2.671 1.00 98.75 411 GLY A C 1
ATOM 3002 O O . GLY A 1 411 ? -14.278 7.711 -3.528 1.00 98.75 411 GLY A O 1
ATOM 3003 N N . TRP A 1 412 ? -16.180 6.767 -2.802 1.00 98.69 412 TRP A N 1
ATOM 3004 C CA . TRP A 1 412 ? -16.973 7.199 -3.953 1.00 98.69 412 TRP A CA 1
ATOM 3005 C C . TRP A 1 412 ? -17.152 8.722 -3.999 1.00 98.69 412 TRP A C 1
ATOM 3007 O O . TRP A 1 412 ? -17.118 9.314 -5.078 1.00 98.69 412 TRP A O 1
ATOM 3017 N N . ASP A 1 413 ? -17.323 9.371 -2.849 1.00 98.69 413 ASP A N 1
ATOM 3018 C CA . ASP A 1 413 ? -17.450 10.826 -2.763 1.00 98.69 413 ASP A CA 1
ATOM 3019 C C . ASP A 1 413 ? -16.155 11.540 -3.159 1.00 98.69 413 ASP A C 1
ATOM 3021 O O . ASP A 1 413 ? -16.204 12.451 -3.990 1.00 98.69 413 ASP A O 1
ATOM 3025 N N . GLU A 1 414 ? -14.996 11.086 -2.668 1.00 98.81 414 GLU A N 1
ATOM 3026 C CA . GLU A 1 414 ? -13.710 11.631 -3.118 1.00 98.81 414 GLU A CA 1
ATOM 3027 C C . GLU A 1 414 ? -13.481 11.352 -4.613 1.00 98.81 414 GLU A C 1
ATOM 3029 O O . GLU A 1 414 ? -13.076 12.252 -5.349 1.00 98.81 414 GLU A O 1
ATOM 3034 N N . PHE A 1 415 ? -13.794 10.145 -5.098 1.00 98.81 415 PHE A N 1
ATOM 3035 C CA . PHE A 1 415 ? -13.706 9.819 -6.525 1.00 98.81 415 PHE A CA 1
ATOM 3036 C C . PHE A 1 415 ? -14.535 10.786 -7.383 1.00 98.81 415 PHE A C 1
ATOM 3038 O O . PHE A 1 415 ? -14.035 11.313 -8.377 1.00 98.81 415 PHE A O 1
ATOM 3045 N N . ARG A 1 416 ? -15.780 11.082 -6.986 1.00 98.62 416 ARG A N 1
ATOM 3046 C CA . ARG A 1 416 ? -16.629 12.054 -7.693 1.00 98.62 416 ARG A CA 1
ATOM 3047 C C . ARG A 1 416 ? -16.052 13.464 -7.655 1.00 98.62 416 ARG A C 1
ATOM 3049 O O . ARG A 1 416 ? -16.137 14.159 -8.664 1.00 98.62 416 ARG A O 1
ATOM 3056 N N . ALA A 1 417 ? -15.470 13.885 -6.532 1.00 98.62 417 ALA A N 1
ATOM 3057 C CA . ALA A 1 417 ? -14.802 15.180 -6.438 1.00 98.62 417 ALA A CA 1
ATOM 3058 C C . ALA A 1 417 ? -13.607 15.263 -7.405 1.00 98.62 417 ALA A C 1
ATOM 3060 O O . ALA A 1 417 ? -13.457 16.252 -8.120 1.00 98.62 417 ALA A O 1
ATOM 3061 N N . ILE A 1 418 ? -12.802 14.200 -7.492 1.00 98.69 418 ILE A N 1
ATOM 3062 C CA . ILE A 1 418 ? -11.673 14.110 -8.425 1.00 98.69 418 ILE A CA 1
ATOM 3063 C C . ILE A 1 418 ? -12.141 14.101 -9.889 1.00 98.69 418 ILE A C 1
ATOM 3065 O O . ILE A 1 418 ? -11.565 14.802 -10.719 1.00 98.69 418 ILE A O 1
ATOM 3069 N N . GLU A 1 419 ? -13.185 13.351 -10.244 1.00 98.25 419 GLU A N 1
ATOM 3070 C CA . GLU A 1 419 ? -13.691 13.359 -11.624 1.00 98.25 419 GLU A CA 1
ATOM 3071 C C . GLU A 1 419 ? -14.351 14.702 -11.986 1.00 98.25 419 GLU A C 1
ATOM 3073 O O . GLU A 1 419 ? -14.191 15.167 -13.114 1.00 98.25 419 GLU A O 1
ATOM 3078 N N . ALA A 1 420 ? -15.009 15.383 -11.037 1.00 98.31 420 ALA A N 1
ATOM 3079 C CA . ALA A 1 420 ? -15.526 16.743 -11.234 1.00 98.31 420 ALA A CA 1
ATOM 3080 C C . ALA A 1 420 ? -14.403 17.769 -11.473 1.00 98.31 420 ALA A C 1
ATOM 3082 O O . ALA A 1 420 ? -14.595 18.743 -12.200 1.00 98.31 420 ALA A O 1
ATOM 3083 N N . ASP A 1 421 ? -13.213 17.515 -10.924 1.00 98.06 421 ASP A N 1
ATOM 3084 C CA . ASP A 1 421 ? -11.999 18.288 -11.183 1.00 98.06 421 ASP A CA 1
ATOM 3085 C C . ASP A 1 421 ? -11.396 18.029 -12.584 1.00 98.06 421 ASP A C 1
ATOM 3087 O O . ASP A 1 421 ? -10.391 18.655 -12.928 1.00 98.06 421 ASP A O 1
ATOM 3091 N N . GLY A 1 422 ? -11.973 17.127 -13.387 1.00 97.12 422 GLY A N 1
ATOM 3092 C CA . GLY A 1 422 ? -11.444 16.699 -14.688 1.00 97.12 422 GLY A CA 1
ATOM 3093 C C . GLY A 1 422 ? -10.577 15.435 -14.628 1.00 97.12 422 GLY A C 1
ATOM 3094 O O . GLY A 1 422 ? -9.898 15.109 -15.601 1.00 97.12 422 GLY A O 1
ATOM 3095 N N . GLY A 1 423 ? -10.592 14.722 -13.499 1.00 97.50 423 GLY A N 1
ATOM 3096 C CA . GLY A 1 423 ? -9.804 13.516 -13.242 1.00 97.50 423 GLY A CA 1
ATOM 3097 C C . GLY A 1 423 ? -8.553 13.777 -12.400 1.00 97.50 423 GLY A C 1
ATOM 3098 O O . GLY A 1 423 ? -8.164 14.920 -12.151 1.00 97.50 423 GLY A O 1
ATOM 3099 N N . LEU A 1 424 ? -7.897 12.699 -11.954 1.00 97.62 424 LEU A N 1
ATOM 3100 C CA . LEU A 1 424 ? -6.814 12.766 -10.960 1.00 97.62 424 LEU A CA 1
ATOM 3101 C C . LEU A 1 424 ? -5.641 13.660 -11.380 1.00 97.62 424 LEU A C 1
ATOM 3103 O O . LEU A 1 424 ? -5.225 14.517 -10.605 1.00 97.62 424 LEU A O 1
ATOM 3107 N N . LEU A 1 425 ? -5.128 13.499 -12.604 1.00 95.81 425 LEU A N 1
ATOM 3108 C CA . LEU A 1 425 ? -4.007 14.308 -13.102 1.00 95.81 425 LEU A CA 1
ATOM 3109 C C . LEU A 1 425 ? -4.369 15.800 -13.178 1.00 95.81 425 LEU A C 1
ATOM 3111 O O . LEU A 1 425 ? -3.574 16.638 -12.765 1.00 95.81 425 LEU A O 1
ATOM 3115 N N . ALA A 1 426 ? -5.587 16.135 -13.617 1.00 96.31 426 ALA A N 1
ATOM 3116 C CA . ALA A 1 426 ? -6.060 17.518 -13.678 1.00 96.31 426 ALA A CA 1
ATOM 3117 C C . ALA A 1 426 ? -6.272 18.123 -12.279 1.00 96.31 426 ALA A C 1
ATOM 3119 O O . ALA A 1 426 ? -5.904 19.274 -12.035 1.00 96.31 426 ALA A O 1
ATOM 3120 N N . SER A 1 427 ? -6.819 17.343 -11.341 1.00 97.44 427 SER A N 1
ATOM 3121 C CA . SER A 1 427 ? -6.976 17.757 -9.942 1.00 97.44 427 SER A CA 1
ATOM 3122 C C . SER A 1 427 ? -5.621 18.018 -9.274 1.00 97.44 427 SER A C 1
ATOM 3124 O O . SER A 1 427 ? -5.472 19.020 -8.569 1.00 97.44 427 SER A O 1
ATOM 3126 N N . LEU A 1 428 ? -4.621 17.169 -9.554 1.00 96.00 428 LEU A N 1
ATOM 3127 C CA . LEU A 1 428 ? -3.241 17.340 -9.097 1.00 96.00 428 LEU A CA 1
ATOM 3128 C C . LEU A 1 428 ? -2.578 18.573 -9.723 1.00 96.00 428 LEU A C 1
ATOM 3130 O O . LEU A 1 428 ? -2.016 19.395 -9.004 1.00 96.00 428 LEU A O 1
ATOM 3134 N N . ALA A 1 429 ? -2.672 18.754 -11.040 1.00 94.00 429 ALA A N 1
ATOM 3135 C CA . ALA A 1 429 ? -2.096 19.916 -11.719 1.00 94.00 429 ALA A CA 1
ATOM 3136 C C . ALA A 1 429 ? -2.672 21.242 -11.189 1.00 94.00 429 ALA A C 1
ATOM 3138 O O . ALA A 1 429 ? -1.955 22.232 -11.061 1.00 94.00 429 ALA A O 1
ATOM 3139 N N . ALA A 1 430 ? -3.957 21.251 -10.823 1.00 95.06 430 ALA A N 1
ATOM 3140 C CA . ALA A 1 430 ? -4.620 22.412 -10.241 1.00 95.06 430 ALA A CA 1
ATOM 3141 C C . ALA A 1 430 ? -4.430 22.566 -8.718 1.00 95.06 430 ALA A C 1
ATOM 3143 O O . ALA A 1 430 ? -4.962 23.512 -8.138 1.00 95.06 430 ALA A O 1
ATOM 3144 N N . GLY A 1 431 ? -3.738 21.639 -8.048 1.00 95.62 431 GLY A N 1
ATOM 3145 C CA . GLY A 1 431 ? -3.512 21.680 -6.599 1.00 95.62 431 GLY A CA 1
ATOM 3146 C C . GLY A 1 431 ? -4.738 21.342 -5.737 1.00 95.62 431 GLY A C 1
ATOM 3147 O O . GLY A 1 431 ? -4.670 21.452 -4.511 1.00 95.62 431 GLY A O 1
ATOM 3148 N N . ARG A 1 432 ? -5.872 20.954 -6.339 1.00 97.44 432 ARG A N 1
ATOM 3149 C CA . ARG A 1 432 ? -7.150 20.778 -5.625 1.00 97.44 432 ARG A CA 1
ATOM 3150 C C . ARG A 1 432 ? -7.136 19.542 -4.736 1.00 97.44 432 ARG A C 1
ATOM 3152 O O . ARG A 1 432 ? -7.517 19.632 -3.568 1.00 97.44 432 ARG A O 1
ATOM 3159 N N . PHE A 1 433 ? -6.648 18.413 -5.245 1.00 97.69 433 PHE A N 1
ATOM 3160 C CA . PHE A 1 433 ? -6.529 17.204 -4.433 1.00 97.69 433 PHE A CA 1
ATOM 3161 C C . PHE A 1 433 ? -5.467 17.358 -3.336 1.00 97.69 433 PHE A C 1
ATOM 3163 O O . PHE A 1 433 ? -5.705 16.983 -2.189 1.00 97.69 433 PHE A O 1
ATOM 3170 N N . GLN A 1 434 ? -4.335 18.004 -3.633 1.00 97.06 434 GLN A N 1
ATOM 3171 C CA . GLN A 1 434 ? -3.299 18.281 -2.634 1.00 97.06 434 GLN A CA 1
ATOM 3172 C C . GLN A 1 434 ? -3.824 19.155 -1.494 1.00 97.06 434 GLN A C 1
ATOM 3174 O O . GLN A 1 434 ? -3.474 18.908 -0.342 1.00 97.06 434 GLN A O 1
ATOM 3179 N N . ALA A 1 435 ? -4.685 20.135 -1.785 1.00 97.75 435 ALA A N 1
ATOM 3180 C CA . ALA A 1 435 ? -5.327 20.944 -0.754 1.00 97.75 435 ALA A CA 1
ATOM 3181 C C . ALA A 1 435 ? -6.218 20.092 0.169 1.00 97.75 435 ALA A C 1
ATOM 3183 O O . ALA A 1 435 ? -6.107 20.204 1.389 1.00 97.75 435 ALA A O 1
ATOM 3184 N N . ARG A 1 436 ? -7.034 19.181 -0.387 1.00 98.31 436 ARG A N 1
ATOM 3185 C CA . ARG A 1 436 ? -7.871 18.259 0.409 1.00 98.31 436 ARG A CA 1
ATOM 3186 C C . ARG A 1 436 ? -7.033 17.308 1.272 1.00 98.31 436 ARG A C 1
ATOM 3188 O O . ARG A 1 436 ? -7.363 17.092 2.440 1.00 98.31 436 ARG A O 1
ATOM 3195 N N . LEU A 1 437 ? -5.928 16.787 0.735 1.00 98.44 437 LEU A N 1
ATOM 3196 C CA . LEU A 1 437 ? -4.970 15.972 1.493 1.00 98.44 437 LEU A CA 1
ATOM 3197 C C . LEU A 1 437 ? -4.282 16.782 2.598 1.00 98.44 437 LEU A C 1
ATOM 3199 O O . LEU A 1 437 ? -4.114 16.285 3.708 1.00 98.44 437 LEU A O 1
ATOM 3203 N N . ALA A 1 438 ? -3.911 18.036 2.328 1.00 98.12 438 ALA A N 1
ATOM 3204 C CA . ALA A 1 438 ? -3.301 18.916 3.319 1.00 98.12 438 ALA A CA 1
ATOM 3205 C C . ALA A 1 438 ? -4.257 19.207 4.485 1.00 98.12 438 ALA A C 1
ATOM 3207 O O . ALA A 1 438 ? -3.831 19.136 5.633 1.00 98.12 438 ALA A O 1
ATOM 3208 N N . THR A 1 439 ? -5.548 19.443 4.220 1.00 98.38 439 THR A N 1
ATOM 3209 C CA . THR A 1 439 ? -6.564 19.593 5.275 1.00 98.38 439 THR A CA 1
ATOM 3210 C C . THR A 1 439 ? -6.657 18.344 6.156 1.00 98.38 439 THR A C 1
ATOM 3212 O O . THR A 1 439 ? -6.615 18.455 7.382 1.00 98.38 439 THR A O 1
ATOM 3215 N N . ALA A 1 440 ? -6.724 17.151 5.552 1.00 98.31 440 ALA A N 1
ATOM 3216 C CA . ALA A 1 440 ? -6.751 15.889 6.295 1.00 98.31 440 ALA A CA 1
ATOM 3217 C C . ALA A 1 440 ? -5.465 15.665 7.110 1.00 98.31 440 ALA A C 1
ATOM 3219 O O . ALA A 1 440 ? -5.523 15.219 8.261 1.00 98.31 440 ALA A O 1
ATOM 3220 N N . ARG A 1 441 ? -4.309 16.018 6.535 1.00 98.25 441 ARG A N 1
ATOM 3221 C CA . ARG A 1 441 ? -3.008 15.942 7.203 1.00 98.25 441 ARG A CA 1
ATOM 3222 C C . ARG A 1 441 ? -2.945 16.855 8.421 1.00 98.25 441 ARG A C 1
ATOM 3224 O O . ARG A 1 441 ? -2.559 16.381 9.481 1.00 98.25 441 ARG A O 1
ATOM 3231 N N . THR A 1 442 ? -3.355 18.116 8.302 1.00 97.94 442 THR A N 1
ATOM 3232 C CA . THR A 1 442 ? -3.345 19.061 9.429 1.00 97.94 442 THR A CA 1
ATOM 3233 C C . THR A 1 442 ? -4.191 18.551 10.596 1.00 97.94 442 THR A C 1
ATOM 3235 O O . THR A 1 442 ? -3.756 18.631 11.741 1.00 97.94 442 THR A O 1
ATOM 3238 N N . GLY A 1 443 ? -5.361 17.960 10.324 1.00 97.62 443 GLY A N 1
ATOM 3239 C CA . GLY A 1 443 ? -6.172 17.320 11.365 1.00 97.62 443 GLY A CA 1
ATOM 3240 C C . GLY A 1 443 ? -5.465 16.134 12.034 1.00 97.62 443 GLY A C 1
ATOM 3241 O O . GLY A 1 443 ? -5.479 16.016 13.258 1.00 97.62 443 GLY A O 1
ATOM 3242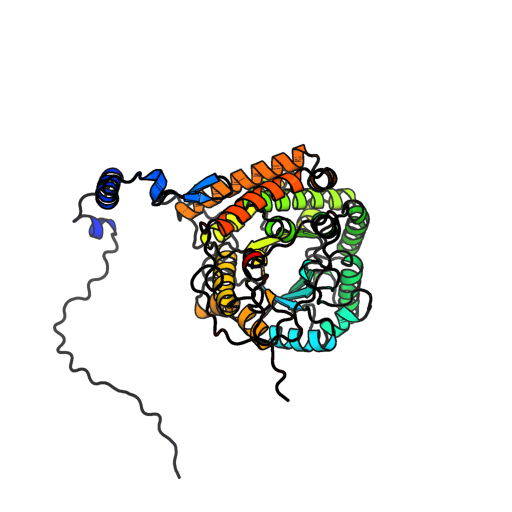 N N . LEU A 1 444 ? -4.797 15.287 11.244 1.00 97.06 444 LEU A N 1
ATOM 3243 C CA . LEU A 1 444 ? -4.031 14.142 11.747 1.00 97.06 444 LEU A CA 1
ATOM 3244 C C . LEU A 1 444 ? -2.817 14.564 12.590 1.00 97.06 444 LEU A C 1
ATOM 3246 O O . LEU A 1 444 ? -2.551 13.970 13.631 1.00 97.06 444 LEU A O 1
ATOM 3250 N N . GLU A 1 445 ? -2.083 15.585 12.158 1.00 96.81 445 GLU A N 1
ATOM 3251 C CA . GLU A 1 445 ? -0.946 16.137 12.900 1.00 96.81 445 GLU A CA 1
ATOM 3252 C C . GLU A 1 445 ? -1.406 16.762 14.224 1.00 96.81 445 GLU A C 1
ATOM 3254 O O . GLU A 1 445 ? -0.773 16.534 15.256 1.00 96.81 445 GLU A O 1
ATOM 3259 N N . ALA A 1 446 ? -2.545 17.465 14.226 1.00 96.69 446 ALA A N 1
ATOM 3260 C CA . ALA A 1 446 ? -3.152 18.000 15.444 1.00 96.69 446 ALA A CA 1
ATOM 3261 C C . ALA A 1 446 ? -3.578 16.887 16.418 1.00 96.69 446 ALA A C 1
ATOM 3263 O O . ALA A 1 446 ? -3.265 16.967 17.602 1.00 96.69 446 ALA A O 1
ATOM 3264 N N . GLU A 1 447 ? -4.209 15.806 15.936 1.00 95.94 447 GLU A N 1
ATOM 3265 C CA . GLU A 1 447 ? -4.555 14.634 16.763 1.00 95.94 447 GLU A CA 1
ATOM 3266 C C . GLU A 1 447 ? -3.346 14.048 17.504 1.00 95.94 447 GLU A C 1
ATOM 3268 O O . GLU A 1 447 ? -3.455 13.655 18.670 1.00 95.94 447 GLU A O 1
ATOM 3273 N N . VAL A 1 448 ? -2.201 13.962 16.823 1.00 95.75 448 VAL A N 1
ATOM 3274 C CA . VAL A 1 448 ? -0.957 13.446 17.403 1.00 95.75 448 VAL A CA 1
ATOM 3275 C C . VAL A 1 448 ? -0.370 14.451 18.396 1.00 95.75 448 VAL A C 1
ATOM 3277 O O . VAL A 1 448 ? -0.044 14.068 19.520 1.00 95.75 448 VAL A O 1
ATOM 3280 N N . ALA A 1 449 ? -0.292 15.732 18.025 1.00 94.12 449 ALA A N 1
ATOM 3281 C CA . ALA A 1 449 ? 0.251 16.790 18.878 1.00 94.12 449 ALA A CA 1
ATOM 3282 C C . ALA A 1 449 ? -0.554 16.984 20.177 1.00 94.12 449 ALA A C 1
ATOM 3284 O O . ALA A 1 449 ? 0.026 17.213 21.237 1.00 94.12 449 ALA A O 1
ATOM 3285 N N . GLU A 1 450 ? -1.878 16.840 20.111 1.00 95.00 450 GLU A N 1
ATOM 3286 C CA . GLU A 1 450 ? -2.800 16.929 21.252 1.00 95.00 450 GLU A CA 1
ATOM 3287 C C . GLU A 1 450 ? -2.841 15.645 22.100 1.00 95.00 450 GLU A C 1
ATOM 3289 O O . GLU A 1 450 ? -3.549 15.585 23.104 1.00 95.00 450 GLU A O 1
ATOM 3294 N N . GLY A 1 451 ? -2.124 14.588 21.701 1.00 93.38 451 GLY A N 1
ATOM 3295 C CA . GLY A 1 451 ? -2.107 13.305 22.408 1.00 93.38 451 GLY A CA 1
ATOM 3296 C C . GLY A 1 451 ? -3.382 12.468 22.250 1.00 93.38 451 GLY A C 1
ATOM 3297 O O . GLY A 1 451 ? -3.484 11.402 22.857 1.00 93.38 451 GLY A O 1
ATOM 3298 N N . ARG A 1 452 ? -4.334 12.889 21.403 1.00 94.12 452 ARG A N 1
ATOM 3299 C CA . ARG A 1 452 ? -5.537 12.102 21.062 1.00 94.12 452 ARG A CA 1
ATOM 3300 C C . ARG A 1 452 ? -5.196 10.839 20.269 1.00 94.12 452 ARG A C 1
ATOM 3302 O O . ARG A 1 452 ? -5.964 9.879 20.282 1.00 94.12 452 ARG A O 1
ATOM 3309 N N . ARG A 1 453 ? -4.033 10.821 19.612 1.00 95.00 453 ARG A N 1
ATOM 3310 C CA . ARG A 1 453 ? -3.469 9.659 18.919 1.00 95.00 453 ARG A CA 1
ATOM 3311 C C . ARG A 1 453 ? -2.093 9.297 19.502 1.00 95.00 453 ARG A C 1
ATOM 3313 O O . ARG A 1 453 ? -1.075 9.772 18.997 1.00 95.00 453 ARG A O 1
ATOM 3320 N N . PRO A 1 454 ? -2.033 8.476 20.566 1.00 95.44 454 PRO A N 1
ATOM 3321 C CA . PRO A 1 454 ? -0.767 8.090 21.178 1.00 95.44 454 PRO A CA 1
ATOM 3322 C C . PRO A 1 454 ? 0.054 7.170 20.263 1.00 95.44 454 PRO A C 1
ATOM 3324 O O . PRO A 1 454 ? -0.483 6.335 19.537 1.00 95.44 454 PRO A O 1
ATOM 3327 N N . ILE A 1 455 ? 1.379 7.288 20.349 1.00 96.62 455 ILE A N 1
ATOM 3328 C CA . ILE A 1 455 ? 2.351 6.471 19.621 1.00 96.62 455 ILE A CA 1
ATOM 3329 C C . ILE A 1 455 ? 3.220 5.758 20.658 1.00 96.62 455 ILE A C 1
ATOM 3331 O O . ILE A 1 455 ? 4.104 6.362 21.271 1.00 96.62 455 ILE A O 1
ATOM 3335 N N . VAL A 1 456 ? 2.949 4.468 20.865 1.00 95.69 456 VAL A N 1
ATOM 3336 C CA . VAL A 1 456 ? 3.678 3.622 21.826 1.00 95.69 456 VAL A CA 1
ATOM 3337 C C . VAL A 1 456 ? 5.173 3.585 21.488 1.00 95.69 456 VAL A C 1
ATOM 3339 O O . VAL A 1 456 ? 5.542 3.492 20.317 1.00 95.69 456 VAL A O 1
ATOM 3342 N N . GLY A 1 457 ? 6.027 3.715 22.500 1.00 93.00 457 GLY A N 1
ATOM 3343 C CA . GLY A 1 457 ? 7.483 3.783 22.356 1.00 93.00 457 GLY A CA 1
ATOM 3344 C C . GLY A 1 457 ? 8.008 5.155 21.912 1.00 93.00 457 GLY A C 1
ATOM 3345 O O . GLY A 1 457 ? 9.215 5.377 21.893 1.00 93.00 457 GLY A O 1
ATOM 3346 N N . THR A 1 458 ? 7.125 6.108 21.578 1.00 93.50 458 THR A N 1
ATOM 3347 C CA . THR A 1 458 ? 7.501 7.480 21.190 1.00 93.50 458 THR A CA 1
ATOM 3348 C C . THR A 1 458 ? 6.834 8.531 22.078 1.00 93.50 458 THR A C 1
ATOM 3350 O O . THR A 1 458 ? 7.503 9.139 22.910 1.00 93.50 458 THR A O 1
ATOM 3353 N N . THR A 1 459 ? 5.525 8.761 21.924 1.00 93.31 459 THR A N 1
ATOM 3354 C CA . THR A 1 459 ? 4.782 9.740 22.740 1.00 93.31 459 THR A CA 1
ATOM 3355 C C . THR A 1 459 ? 4.210 9.111 24.005 1.00 93.31 459 THR A C 1
ATOM 3357 O O . THR A 1 459 ? 4.041 9.797 25.010 1.00 93.31 459 THR A O 1
ATOM 3360 N N . LEU A 1 460 ? 3.969 7.797 23.982 1.00 94.19 460 LEU A N 1
ATOM 3361 C CA . LEU A 1 460 ? 3.492 7.020 25.117 1.00 94.19 460 LEU A CA 1
ATOM 3362 C C . LEU A 1 460 ? 4.524 5.944 25.483 1.00 94.19 460 LEU A C 1
ATOM 3364 O O . LEU A 1 460 ? 4.937 5.172 24.624 1.00 94.19 460 LEU A O 1
ATOM 3368 N N . PHE A 1 461 ? 4.921 5.890 26.755 1.00 93.81 461 PHE A N 1
ATOM 3369 C CA . PHE A 1 461 ? 5.914 4.943 27.291 1.00 93.81 461 PHE A CA 1
ATOM 3370 C C . PHE A 1 461 ? 7.274 4.911 26.547 1.00 93.81 461 PHE A C 1
ATOM 3372 O O . PHE A 1 461 ? 7.732 3.829 26.184 1.00 93.81 461 PHE A O 1
ATOM 3379 N N . PRO A 1 462 ? 7.946 6.055 26.293 1.00 92.12 462 PRO A N 1
ATOM 3380 C CA . PRO A 1 462 ? 9.271 6.036 25.671 1.00 92.12 462 PRO A CA 1
ATOM 3381 C C . PRO A 1 462 ? 10.322 5.410 26.600 1.00 92.12 462 PRO A C 1
ATOM 3383 O O . PRO A 1 462 ? 10.387 5.757 27.781 1.00 92.12 462 PRO A O 1
ATOM 3386 N N . ASP A 1 463 ? 11.193 4.554 26.056 1.00 90.44 463 ASP A N 1
ATOM 3387 C CA . ASP A 1 463 ? 12.358 4.039 26.783 1.00 90.44 463 ASP A CA 1
ATOM 3388 C C . ASP A 1 463 ? 13.589 4.940 26.546 1.00 90.44 463 ASP A C 1
ATOM 3390 O O . ASP A 1 463 ? 14.078 5.054 25.415 1.00 90.44 463 ASP A O 1
ATOM 3394 N N . PRO A 1 464 ? 14.124 5.608 27.586 1.00 86.56 464 PRO A N 1
ATOM 3395 C CA . PRO A 1 464 ? 15.343 6.399 27.457 1.00 86.56 464 PRO A CA 1
ATOM 3396 C C . PRO A 1 464 ? 16.617 5.552 27.299 1.00 86.56 464 PRO A C 1
ATOM 3398 O O . PRO A 1 464 ? 17.642 6.107 26.912 1.00 86.56 464 PRO A O 1
ATOM 3401 N N . ARG A 1 465 ? 16.581 4.244 27.596 1.00 88.94 465 ARG A N 1
ATOM 3402 C CA . ARG A 1 465 ? 17.739 3.324 27.554 1.00 88.94 465 ARG A CA 1
ATOM 3403 C C . ARG A 1 465 ? 17.691 2.352 26.373 1.00 88.94 465 ARG A C 1
ATOM 3405 O O . ARG A 1 465 ? 18.326 1.302 26.403 1.00 88.94 465 ARG A O 1
ATOM 3412 N N . GLU A 1 466 ? 16.930 2.710 25.352 1.00 88.12 466 GLU A N 1
ATOM 3413 C CA . GLU A 1 466 ? 16.780 1.944 24.126 1.00 88.12 466 GLU A CA 1
ATOM 3414 C C . GLU A 1 466 ? 18.141 1.633 23.471 1.00 88.12 466 GLU A C 1
ATOM 3416 O O . GLU A 1 466 ? 18.946 2.533 23.218 1.00 88.12 466 GLU A O 1
ATOM 3421 N N . ALA A 1 467 ? 18.389 0.352 23.185 1.00 88.88 467 ALA A N 1
ATOM 3422 C CA . ALA A 1 467 ? 19.596 -0.090 22.497 1.00 88.88 467 ALA A CA 1
ATOM 3423 C C . ALA A 1 467 ? 19.520 0.207 20.987 1.00 88.88 467 ALA A C 1
ATOM 3425 O O . ALA A 1 467 ? 18.456 0.033 20.384 1.00 88.88 467 ALA A O 1
ATOM 3426 N N . PRO A 1 468 ? 20.637 0.600 20.346 1.00 89.50 468 PRO A N 1
ATOM 3427 C CA . PRO A 1 468 ? 20.662 0.807 18.906 1.00 89.50 468 PRO A CA 1
ATOM 3428 C C . PRO A 1 468 ? 20.398 -0.510 18.169 1.00 89.50 468 PRO A C 1
ATOM 3430 O O . PRO A 1 468 ? 20.891 -1.571 18.553 1.00 89.50 468 PRO A O 1
ATOM 3433 N N . VAL A 1 469 ? 19.649 -0.426 17.072 1.00 93.94 469 VAL A N 1
ATOM 3434 C CA . VAL A 1 469 ? 19.412 -1.550 16.162 1.00 93.94 469 VAL A CA 1
ATOM 3435 C C . VAL A 1 469 ? 20.297 -1.394 14.929 1.00 93.94 469 VAL A C 1
ATOM 3437 O O . VAL A 1 469 ? 20.456 -0.290 14.406 1.00 93.94 469 VAL A O 1
ATOM 3440 N N . ALA A 1 470 ? 20.890 -2.499 14.477 1.00 94.69 470 ALA A N 1
ATOM 3441 C CA . ALA A 1 470 ? 21.740 -2.518 13.296 1.00 94.69 470 ALA A CA 1
ATOM 3442 C C . ALA A 1 470 ? 20.925 -2.342 12.002 1.00 94.69 470 ALA A C 1
ATOM 3444 O O . ALA A 1 470 ? 19.814 -2.853 11.859 1.00 94.69 470 ALA A O 1
ATOM 3445 N N . VAL A 1 471 ? 21.515 -1.620 11.054 1.00 97.56 471 VAL A N 1
ATOM 3446 C CA . VAL A 1 471 ? 21.055 -1.453 9.670 1.00 97.56 471 VAL A CA 1
ATOM 3447 C C . VAL A 1 471 ? 22.273 -1.547 8.757 1.00 97.56 471 VAL A C 1
ATOM 3449 O O . VAL A 1 471 ? 23.383 -1.253 9.199 1.00 97.56 471 VAL A O 1
ATOM 3452 N N . LEU A 1 472 ? 22.081 -1.937 7.496 1.00 97.56 472 LEU A N 1
ATOM 3453 C CA . LEU A 1 472 ? 23.183 -2.020 6.527 1.00 97.56 472 LEU A CA 1
ATOM 3454 C C . LEU A 1 472 ? 23.737 -0.634 6.185 1.00 97.56 472 LEU A C 1
ATOM 3456 O O . LEU A 1 472 ? 24.940 -0.461 6.020 1.00 97.56 472 LEU A O 1
ATOM 3460 N N . ALA A 1 473 ? 22.850 0.355 6.105 1.00 97.12 473 ALA A N 1
ATOM 3461 C CA . ALA A 1 473 ? 23.195 1.751 5.892 1.00 97.12 473 ALA A CA 1
ATOM 3462 C C . ALA A 1 473 ? 22.165 2.644 6.599 1.00 97.12 473 ALA A C 1
ATOM 3464 O O . ALA A 1 473 ? 20.976 2.318 6.572 1.00 97.12 473 ALA A O 1
ATOM 3465 N N . PRO A 1 474 ? 22.572 3.757 7.231 1.00 95.88 474 PRO A N 1
ATOM 3466 C CA . PRO A 1 474 ? 21.637 4.684 7.861 1.00 95.88 474 PRO A CA 1
ATOM 3467 C C . PRO A 1 474 ? 20.746 5.360 6.814 1.00 95.88 474 PRO A C 1
ATOM 3469 O O . PRO A 1 474 ? 21.177 5.605 5.689 1.00 95.88 474 PRO A O 1
ATOM 3472 N N . ALA A 1 475 ? 19.505 5.678 7.191 1.00 92.94 475 ALA A N 1
ATOM 3473 C CA . ALA A 1 475 ? 18.574 6.391 6.323 1.00 92.94 475 ALA A CA 1
ATOM 3474 C C . ALA A 1 475 ? 19.187 7.737 5.899 1.00 92.94 475 ALA A C 1
ATOM 3476 O O . ALA A 1 475 ? 19.568 8.514 6.781 1.00 92.94 475 ALA A O 1
ATOM 3477 N N . PRO A 1 476 ? 19.285 8.018 4.589 1.00 91.56 476 PRO A N 1
ATOM 3478 C CA . PRO A 1 476 ? 19.841 9.271 4.111 1.00 91.56 476 PRO A CA 1
ATOM 3479 C C . PRO A 1 476 ? 18.865 10.425 4.345 1.00 91.56 476 PRO A C 1
ATOM 3481 O O . PRO A 1 476 ? 17.646 10.236 4.422 1.00 91.56 476 PRO A O 1
ATOM 3484 N N . ASP A 1 477 ? 19.408 11.638 4.382 1.00 85.50 477 ASP A N 1
ATOM 3485 C CA . ASP A 1 477 ? 18.603 12.849 4.303 1.00 85.50 477 ASP A CA 1
ATOM 3486 C C . ASP A 1 477 ? 18.135 13.033 2.858 1.00 85.50 477 ASP A C 1
ATOM 3488 O O . ASP A 1 477 ? 18.930 13.211 1.936 1.00 85.50 477 ASP A O 1
ATOM 3492 N N . LEU A 1 478 ? 16.823 12.932 2.652 1.00 85.31 478 LEU A N 1
ATOM 3493 C CA . LEU A 1 478 ? 16.215 13.038 1.332 1.00 85.31 478 LEU A CA 1
ATOM 3494 C C . LEU A 1 478 ? 15.716 14.453 1.093 1.00 85.31 478 LEU A C 1
ATOM 3496 O O . LEU A 1 478 ? 14.853 14.943 1.825 1.00 85.31 478 LEU A O 1
ATOM 3500 N N . GLU A 1 479 ? 16.184 15.063 0.012 1.00 82.38 479 GLU A N 1
ATOM 3501 C CA . GLU A 1 479 ? 15.579 16.286 -0.497 1.00 82.38 479 GLU A CA 1
ATOM 3502 C C . GLU A 1 479 ? 14.152 15.998 -0.978 1.00 82.38 479 GLU A C 1
ATOM 3504 O O . GLU A 1 479 ? 13.888 15.030 -1.697 1.00 82.38 479 GLU A O 1
ATOM 3509 N N . ILE A 1 480 ? 13.210 16.841 -0.556 1.00 84.06 480 ILE A N 1
ATOM 3510 C CA . ILE A 1 480 ? 11.824 16.789 -1.018 1.00 84.06 480 ILE A CA 1
ATOM 3511 C C . ILE A 1 480 ? 11.684 17.839 -2.122 1.00 84.06 480 ILE A C 1
ATOM 3513 O O . ILE A 1 480 ? 11.818 19.029 -1.823 1.00 84.06 480 ILE A O 1
ATOM 3517 N N . PRO A 1 481 ? 11.414 17.438 -3.378 1.00 86.25 481 PRO A N 1
ATOM 3518 C CA . PRO A 1 481 ? 11.216 18.392 -4.459 1.00 86.25 481 PRO A CA 1
ATOM 3519 C C . PRO A 1 481 ? 10.085 19.375 -4.145 1.00 86.25 481 PRO A C 1
ATOM 3521 O O . PRO A 1 481 ? 9.082 19.020 -3.520 1.00 86.25 481 PRO A O 1
ATOM 3524 N N . ALA A 1 482 ? 10.221 20.615 -4.612 1.00 87.38 482 ALA A N 1
ATOM 3525 C CA . ALA A 1 482 ? 9.159 21.604 -4.481 1.00 87.38 482 ALA A CA 1
ATOM 3526 C C . ALA A 1 482 ? 7.871 21.107 -5.163 1.00 87.38 482 ALA A C 1
ATOM 3528 O O . ALA A 1 482 ? 7.907 20.589 -6.275 1.00 87.38 482 ALA A O 1
ATOM 3529 N N . GLY A 1 483 ? 6.731 21.257 -4.486 1.00 87.00 483 GLY A N 1
ATOM 3530 C CA . GLY A 1 483 ? 5.429 20.810 -4.992 1.00 87.00 483 GLY A CA 1
ATOM 3531 C C . GLY A 1 483 ? 5.157 19.307 -4.856 1.00 87.00 483 GLY A C 1
ATOM 3532 O O . GLY A 1 483 ? 4.031 18.885 -5.119 1.00 87.00 483 GLY A O 1
ATOM 3533 N N . ALA A 1 484 ? 6.132 18.501 -4.418 1.00 92.56 484 ALA A N 1
ATOM 3534 C CA . ALA A 1 484 ? 5.909 17.087 -4.148 1.00 92.56 484 ALA A CA 1
ATOM 3535 C C . ALA A 1 484 ? 4.954 16.891 -2.965 1.00 92.56 484 ALA A C 1
ATOM 3537 O O . ALA A 1 484 ? 5.028 17.593 -1.951 1.00 92.56 484 ALA A O 1
ATOM 3538 N N . LEU A 1 485 ? 4.086 15.885 -3.065 1.00 94.75 485 LEU A N 1
ATOM 3539 C CA . LEU A 1 485 ? 3.340 15.412 -1.909 1.00 94.75 485 LEU A CA 1
ATOM 3540 C C . LEU A 1 485 ? 4.320 14.901 -0.841 1.00 94.75 485 LEU A C 1
ATOM 3542 O O . LEU A 1 485 ? 5.234 14.130 -1.160 1.00 94.75 485 LEU A O 1
ATOM 3546 N N . PRO A 1 486 ? 4.151 15.305 0.429 1.00 94.06 486 PRO A N 1
ATOM 3547 C CA . PRO A 1 486 ? 5.039 14.853 1.482 1.00 94.06 486 PRO A CA 1
ATOM 3548 C C . PRO A 1 486 ? 4.820 13.365 1.762 1.00 94.06 486 PRO A C 1
ATOM 3550 O O . PRO A 1 486 ? 3.734 12.831 1.570 1.00 94.06 486 PRO A O 1
ATOM 3553 N N . SER A 1 487 ? 5.865 12.713 2.264 1.00 94.19 487 SER A N 1
ATOM 3554 C CA . SER A 1 487 ? 5.818 11.333 2.745 1.00 94.19 487 SER A CA 1
ATOM 3555 C C . SER A 1 487 ? 6.093 11.340 4.249 1.00 94.19 487 SER A C 1
ATOM 3557 O O . SER A 1 487 ? 7.249 11.233 4.671 1.00 94.19 487 SER A O 1
ATOM 3559 N N . ILE A 1 488 ? 5.050 11.527 5.060 1.00 94.75 488 ILE A N 1
ATOM 3560 C CA . ILE A 1 488 ? 5.197 11.769 6.501 1.00 94.75 488 ILE A CA 1
ATOM 3561 C C . ILE A 1 488 ? 5.262 10.473 7.319 1.00 94.75 488 ILE A C 1
ATOM 3563 O O . ILE A 1 488 ? 4.661 9.462 6.963 1.00 94.75 488 ILE A O 1
ATOM 3567 N N . ARG A 1 489 ? 5.944 10.536 8.469 1.00 96.00 489 ARG A N 1
ATOM 3568 C CA . ARG A 1 489 ? 5.799 9.583 9.581 1.00 96.00 489 ARG A CA 1
ATOM 3569 C C . ARG A 1 489 ? 5.219 10.326 10.773 1.00 96.00 489 ARG A C 1
ATOM 3571 O O . ARG A 1 489 ? 5.715 11.401 11.102 1.00 96.00 489 ARG A O 1
ATOM 3578 N N . LEU A 1 490 ? 4.222 9.750 11.445 1.00 96.44 490 LEU A N 1
ATOM 3579 C CA . LEU A 1 490 ? 3.531 10.432 12.553 1.00 96.44 490 LEU A CA 1
ATOM 3580 C C . LEU A 1 490 ? 4.454 10.737 13.731 1.00 96.44 490 LEU A C 1
ATOM 3582 O O . LEU A 1 490 ? 4.280 11.737 14.414 1.00 96.44 490 LEU A O 1
ATOM 3586 N N . ALA A 1 491 ? 5.452 9.886 13.955 1.00 96.00 491 ALA A N 1
ATOM 3587 C CA . ALA A 1 491 ? 6.409 10.061 15.036 1.00 96.00 491 ALA A CA 1
ATOM 3588 C C . ALA A 1 491 ? 7.513 11.084 14.728 1.00 96.00 491 ALA A C 1
ATOM 3590 O O . ALA A 1 491 ? 8.146 11.565 15.663 1.00 96.00 491 ALA A O 1
ATOM 3591 N N . ALA A 1 492 ? 7.746 11.450 13.460 1.00 94.25 492 ALA A N 1
ATOM 3592 C CA . ALA A 1 492 ? 8.892 12.280 13.075 1.00 94.25 492 ALA A CA 1
ATOM 3593 C C . ALA A 1 492 ? 8.996 13.616 13.848 1.00 94.25 492 ALA A C 1
ATOM 3595 O O . ALA A 1 492 ? 10.096 13.925 14.312 1.00 94.25 492 ALA A O 1
ATOM 3596 N N . PRO A 1 493 ? 7.901 14.372 14.091 1.00 92.94 493 PRO A N 1
ATOM 3597 C CA . PRO A 1 493 ? 7.964 15.598 14.893 1.00 92.94 493 PRO A CA 1
ATOM 3598 C C . PRO A 1 493 ? 8.418 15.384 16.346 1.00 92.94 493 PRO A C 1
ATOM 3600 O O . PRO A 1 493 ? 8.979 16.291 16.950 1.00 92.94 493 PRO A O 1
ATOM 3603 N N . HIS A 1 494 ? 8.203 14.191 16.908 1.00 90.44 494 HIS A N 1
ATOM 3604 C CA . HIS A 1 494 ? 8.598 13.835 18.278 1.00 90.44 494 HIS A CA 1
ATOM 3605 C C . HIS A 1 494 ? 9.988 13.186 18.361 1.00 90.44 494 HIS A C 1
ATOM 3607 O O . HIS A 1 494 ? 10.518 12.978 19.453 1.00 90.44 494 HIS A O 1
ATOM 3613 N N . GLU A 1 495 ? 10.577 12.855 17.213 1.00 88.94 495 GLU A N 1
ATOM 3614 C CA . GLU A 1 495 ? 11.922 12.293 17.091 1.00 88.94 495 GLU A CA 1
ATOM 3615 C C . GLU A 1 495 ? 12.971 13.388 16.856 1.00 88.94 495 GLU A C 1
ATOM 3617 O O . GLU A 1 495 ? 14.121 13.249 17.276 1.00 88.94 495 GLU A O 1
ATOM 3622 N N . ALA A 1 496 ? 12.576 14.493 16.216 1.00 68.62 496 ALA A N 1
ATOM 3623 C CA . ALA A 1 496 ? 13.426 15.655 16.003 1.00 68.62 496 ALA A CA 1
ATOM 3624 C C . ALA A 1 496 ? 13.767 16.335 17.346 1.00 68.62 496 ALA A C 1
ATOM 3626 O O . ALA A 1 496 ? 12.886 16.779 18.078 1.00 68.62 496 ALA A O 1
ATOM 3627 N N . GLY A 1 497 ? 15.060 16.419 17.684 1.00 53.38 497 GLY A N 1
ATOM 3628 C CA . GLY A 1 497 ? 15.552 17.167 18.854 1.00 53.38 497 GLY A CA 1
ATOM 3629 C C . GLY A 1 497 ? 15.970 16.340 20.076 1.00 53.38 497 GLY A C 1
ATOM 3630 O O . GLY A 1 497 ? 16.482 16.911 21.036 1.00 53.38 497 GLY A O 1
ATOM 3631 N N . ARG A 1 498 ? 15.838 15.008 20.056 1.00 51.84 498 ARG A N 1
ATOM 3632 C CA . ARG A 1 498 ? 16.476 14.120 21.048 1.00 51.84 498 ARG A CA 1
ATOM 3633 C C . ARG A 1 498 ? 17.512 13.268 20.326 1.00 51.84 498 ARG A C 1
ATOM 3635 O O . ARG A 1 498 ? 17.139 12.371 19.578 1.00 51.84 498 ARG A O 1
ATOM 3642 N N . ALA A 1 499 ? 18.796 13.593 20.498 1.00 40.66 499 ALA A N 1
ATOM 3643 C CA . ALA A 1 499 ? 19.894 12.905 19.822 1.00 40.66 499 ALA A CA 1
ATOM 3644 C C . ALA A 1 499 ? 19.743 11.377 19.932 1.00 40.66 499 ALA A C 1
ATOM 3646 O O . ALA A 1 499 ? 19.437 10.849 21.006 1.00 40.66 499 ALA A O 1
ATOM 3647 N N . ALA A 1 500 ? 19.944 10.674 18.814 1.00 42.22 500 ALA A N 1
ATOM 3648 C CA . ALA A 1 500 ? 20.128 9.230 18.845 1.00 42.22 500 ALA A CA 1
ATOM 3649 C C . ALA A 1 500 ? 21.307 8.911 19.785 1.00 42.22 500 ALA A C 1
ATOM 3651 O O . ALA A 1 500 ? 22.286 9.666 19.778 1.00 42.22 500 ALA A O 1
ATOM 3652 N N . PRO A 1 501 ? 21.254 7.831 20.587 1.00 40.31 501 PRO A N 1
ATOM 3653 C CA . PRO A 1 501 ? 22.456 7.335 21.241 1.00 40.31 501 PRO A CA 1
ATOM 3654 C C . PRO A 1 501 ? 23.503 7.110 20.148 1.00 40.31 501 PRO A C 1
ATOM 3656 O O . PRO A 1 501 ? 23.217 6.433 19.158 1.00 40.31 501 PRO A O 1
ATOM 3659 N N . ALA A 1 502 ? 24.666 7.749 20.275 1.00 36.62 502 ALA A N 1
ATOM 3660 C CA . ALA A 1 502 ? 25.738 7.613 19.304 1.00 36.62 502 ALA A CA 1
ATOM 3661 C C . ALA A 1 502 ? 26.044 6.120 19.110 1.00 36.62 502 ALA A C 1
ATOM 3663 O O . ALA A 1 502 ? 26.283 5.404 20.082 1.00 36.62 502 ALA A O 1
ATOM 3664 N N . GLN A 1 503 ? 26.011 5.647 17.861 1.00 40.38 503 GLN A N 1
ATOM 3665 C CA . GLN A 1 503 ? 26.589 4.355 17.509 1.00 40.38 503 GLN A CA 1
ATOM 3666 C C . GLN A 1 503 ? 28.100 4.483 17.698 1.00 40.38 503 GLN A C 1
ATOM 3668 O O . GLN A 1 503 ? 28.816 4.959 16.819 1.00 40.38 503 GLN A O 1
ATOM 3673 N N . GLU A 1 504 ? 28.582 4.123 18.882 1.00 33.41 504 GLU A N 1
ATOM 3674 C CA . GLU A 1 504 ? 30.005 3.961 19.126 1.00 33.41 504 GLU A CA 1
ATOM 3675 C C . GLU A 1 504 ? 30.457 2.754 18.296 1.00 33.41 504 GLU A C 1
ATOM 3677 O O . GLU A 1 504 ? 30.048 1.617 18.537 1.00 33.41 504 GLU A O 1
ATOM 3682 N N . ALA A 1 505 ? 31.210 3.029 17.231 1.00 33.88 505 ALA A N 1
ATOM 3683 C CA . ALA A 1 505 ? 31.757 2.017 16.346 1.00 33.88 505 ALA A CA 1
ATOM 3684 C C . ALA A 1 505 ? 32.646 1.069 17.162 1.00 33.88 505 ALA A C 1
ATOM 3686 O O . ALA A 1 505 ? 33.743 1.443 17.582 1.00 33.88 505 ALA A O 1
ATOM 3687 N N . ALA A 1 506 ? 32.165 -0.153 17.391 1.00 33.69 506 ALA A N 1
ATOM 3688 C CA . ALA A 1 506 ? 32.980 -1.224 17.937 1.00 33.69 506 ALA A CA 1
ATOM 3689 C C . ALA A 1 506 ? 34.086 -1.553 16.920 1.00 33.69 506 ALA A C 1
ATOM 3691 O O . ALA A 1 506 ? 33.803 -2.027 15.818 1.00 33.69 506 ALA A O 1
ATOM 3692 N N . ARG A 1 507 ? 35.325 -1.214 17.284 1.00 32.25 507 ARG A N 1
ATOM 3693 C CA . ARG A 1 507 ? 36.553 -1.711 16.653 1.00 32.25 507 ARG A CA 1
ATOM 3694 C C . ARG A 1 507 ? 36.870 -3.120 17.121 1.00 32.25 507 ARG A C 1
ATOM 3696 O O . ARG A 1 507 ? 36.565 -3.414 18.300 1.00 32.25 507 ARG A O 1
#

InterPro domains:
  IPR006099 Methylmalonyl-CoA mutase, alpha/beta chain, catalytic [PF01642] (93-472)
  IPR016176 Cobalamin (vitamin B12)-dependent enzyme, catalytic [SSF51703] (32-499)

pLDDT: mean 89.93, std 16.85, range [26.77, 98.88]